Protein AF-A0AAD3QVC7-F1 (afdb_monomer)

Foldseek 3Di:
DDLQADWDWDADPPPRDIWIKGKAFDDPLVVQLLVLQQVLLVQPQAWHFPDWDFDADPNTTIIITITQDQAQAWPLVLLQPPPPDFDFLLNLLVLLLSLLSSLCSQVVQQKFQLQQARRQWTWNHNDPPTGTHGDGSSVMDGLDPPPPPDDDDDDDDDDDPVVDDLSLLRQLLSLLSSLQSSLCSQAQDGFQDDPPPDDDDPVSVVCLLVVDGDQDPDQNVPPDPLSVVLSVQSSDNPSVSHDGSVNVCPRCVNVVSVPHDRHGGCNNVNCNVCVVVVVSRRVVSSVVSVVSHDDCVVVVVVVVVVVVVVPPPDDDDDDDDDPDPPPPDPDDDDDDDDDPPLPADPQWDQDPSRNQEIGNDPSQDQEQAADAQSHAYYAHAQHAHAEYDPPRCQSNLNHQEDAYAHYAHEQVRYDQCNAQSNQNHAYDAHHHYAYQEQRHNHHLNYQAYADENYAHADYDLCSNPNNCNHAYDHHYQYAHADDALNQANVANHAEDAHDNYAYQDDYPHHHLNHAEDHHAQYAHAADDPCNCVSNVNHAYEAHHQYAYEPVRYDACSQQHLNYQEYHHDNYAYQDQGQHHLNHAEYHHAQYAHQADDLCSRFVDQDQVAAHNHQYAEHHNYNYDPVRDDPSSCRRHVNHPDYHD

Structure (mmCIF, N/CA/C/O backbone):
data_AF-A0AAD3QVC7-F1
#
_entry.id   AF-A0AAD3QVC7-F1
#
loop_
_atom_site.group_PDB
_atom_site.id
_atom_site.type_symbol
_atom_site.label_atom_id
_atom_site.label_alt_id
_atom_site.label_comp_id
_atom_site.label_asym_id
_atom_site.label_entity_id
_atom_site.label_seq_id
_atom_site.pdbx_PDB_ins_code
_atom_site.Cartn_x
_atom_site.Cartn_y
_atom_site.Cartn_z
_atom_site.occupancy
_atom_site.B_iso_or_equiv
_atom_site.auth_seq_id
_atom_site.auth_comp_id
_atom_site.auth_asym_id
_atom_site.auth_atom_id
_atom_site.pdbx_PDB_model_num
ATOM 1 N N . MET A 1 1 ? -12.330 -10.584 24.066 1.00 38.78 1 MET A N 1
ATOM 2 C CA . MET A 1 1 ? -12.667 -11.426 22.900 1.00 38.78 1 MET A CA 1
ATOM 3 C C . MET A 1 1 ? -12.621 -10.520 21.684 1.00 38.78 1 MET A C 1
ATOM 5 O O . MET A 1 1 ? -13.070 -9.388 21.812 1.00 38.78 1 MET A O 1
ATOM 9 N N . GLY A 1 2 ? -11.979 -10.945 20.593 1.00 30.69 2 GLY A N 1
ATOM 10 C CA . GLY A 1 2 ? -11.952 -10.181 19.340 1.00 30.69 2 GLY A CA 1
ATOM 11 C C . GLY A 1 2 ? -13.305 -10.212 18.619 1.00 30.69 2 GLY A C 1
ATOM 12 O O . GLY A 1 2 ? -14.207 -10.930 19.045 1.00 30.69 2 GLY A O 1
ATOM 13 N N . ILE A 1 3 ? -13.416 -9.443 17.534 1.00 42.50 3 ILE A N 1
ATOM 14 C CA . ILE A 1 3 ? -14.646 -9.244 16.741 1.00 42.50 3 ILE A CA 1
ATOM 15 C C . ILE A 1 3 ? -15.172 -10.563 16.147 1.00 42.50 3 ILE A C 1
ATOM 17 O O . ILE A 1 3 ? -16.378 -10.751 16.096 1.00 42.50 3 ILE A O 1
ATOM 21 N N . ASN A 1 4 ? -14.290 -11.510 15.808 1.00 54.09 4 ASN A N 1
ATOM 22 C CA . ASN A 1 4 ? -14.675 -12.780 15.173 1.00 54.09 4 ASN A CA 1
ATOM 23 C C . ASN A 1 4 ? -14.862 -13.936 16.176 1.00 54.09 4 ASN A C 1
ATOM 25 O O . ASN A 1 4 ? -14.975 -15.093 15.778 1.00 54.09 4 ASN A O 1
ATOM 29 N N . GLY A 1 5 ? -14.884 -13.656 17.485 1.00 62.31 5 GLY A N 1
ATOM 30 C CA . GLY A 1 5 ? -14.944 -14.700 18.510 1.00 62.31 5 GLY A CA 1
ATOM 31 C C . GLY A 1 5 ? -13.698 -15.597 18.535 1.00 62.31 5 GLY A C 1
ATOM 32 O O . GLY A 1 5 ? -12.830 -15.537 17.669 1.00 62.31 5 GLY A O 1
ATOM 33 N N . ARG A 1 6 ? -13.553 -16.417 19.579 1.00 77.31 6 ARG A N 1
ATOM 34 C CA . ARG A 1 6 ? -12.538 -17.486 19.597 1.00 77.31 6 ARG A CA 1
ATOM 35 C C . ARG A 1 6 ? -13.212 -18.771 19.131 1.00 77.31 6 ARG A C 1
ATOM 37 O O . ARG A 1 6 ? -14.290 -19.080 19.637 1.00 77.31 6 ARG A O 1
ATOM 44 N N . VAL A 1 7 ? -12.570 -19.500 18.221 1.00 87.19 7 VAL A N 1
ATOM 45 C CA . VAL A 1 7 ? -12.992 -20.851 17.835 1.00 87.19 7 VAL A CA 1
ATOM 46 C C . VAL A 1 7 ? -12.210 -21.867 18.666 1.00 87.19 7 VAL A C 1
ATOM 48 O O . VAL A 1 7 ? -10.992 -21.751 18.816 1.00 87.19 7 VAL A O 1
ATOM 51 N N . LEU A 1 8 ? -12.920 -22.814 19.268 1.00 91.38 8 LEU A N 1
ATOM 52 C CA . LEU A 1 8 ? -12.375 -23.879 20.105 1.00 91.38 8 LEU A CA 1
ATOM 53 C C . LEU A 1 8 ? -12.781 -25.235 19.533 1.00 91.38 8 LEU A C 1
ATOM 55 O O . LEU A 1 8 ? -13.900 -25.391 19.055 1.00 91.38 8 LEU A O 1
ATOM 59 N N . GLU A 1 9 ? -11.896 -26.220 19.627 1.00 94.31 9 GLU A N 1
ATOM 60 C CA . GLU A 1 9 ? -12.265 -27.615 19.395 1.00 94.31 9 GLU A CA 1
ATOM 61 C C . GLU A 1 9 ? -13.046 -28.140 20.606 1.00 94.31 9 GLU A C 1
ATOM 63 O O . GLU A 1 9 ? -12.647 -27.919 21.755 1.00 94.31 9 GLU A O 1
ATOM 68 N N . ILE A 1 10 ? -14.171 -28.811 20.353 1.00 95.69 10 ILE A N 1
ATOM 69 C CA . ILE A 1 10 ? -14.995 -29.448 21.381 1.00 95.69 10 ILE A CA 1
ATOM 70 C C . ILE A 1 10 ? -15.410 -30.855 20.946 1.00 95.69 10 ILE A C 1
ATOM 72 O O . ILE A 1 10 ? -15.433 -31.176 19.759 1.00 95.69 10 ILE A O 1
ATOM 76 N N . PHE A 1 11 ? -15.779 -31.680 21.923 1.00 96.00 11 PHE A N 1
ATOM 77 C CA . PHE A 1 11 ? -16.241 -33.047 21.702 1.00 96.00 11 PHE A CA 1
ATOM 78 C C . PHE A 1 11 ? -17.636 -33.219 22.291 1.00 96.00 11 PHE A C 1
ATOM 80 O O . PHE A 1 11 ? -17.881 -32.846 23.445 1.00 96.00 11 PHE A O 1
ATOM 87 N N . HIS A 1 12 ? -18.550 -33.790 21.512 1.00 94.69 12 HIS A N 1
ATOM 88 C CA . HIS A 1 12 ? -19.853 -34.189 22.020 1.00 94.69 12 HIS A CA 1
ATOM 89 C C . HIS A 1 12 ? -19.666 -35.319 23.039 1.00 94.69 12 HIS A C 1
ATOM 91 O O . HIS A 1 12 ? -19.007 -36.319 22.763 1.00 94.69 12 HIS A O 1
ATOM 97 N N . LYS A 1 13 ? -20.209 -35.148 24.250 1.00 92.44 13 LYS A N 1
ATOM 98 C CA . LYS A 1 13 ? -19.870 -36.008 25.398 1.00 92.44 13 LYS A CA 1
ATOM 99 C C . LYS A 1 13 ? -20.271 -37.470 25.211 1.00 92.44 13 LYS A C 1
ATOM 101 O O . LYS A 1 13 ? -19.582 -38.340 25.729 1.00 92.44 13 LYS A O 1
ATOM 106 N N . GLU A 1 14 ? -21.381 -37.725 24.521 1.00 93.81 14 GLU A N 1
ATOM 107 C CA . GLU A 1 14 ? -21.923 -39.079 24.361 1.00 93.81 14 GLU A CA 1
ATOM 108 C C . GLU A 1 14 ? -21.370 -39.784 23.120 1.00 93.81 14 GLU A C 1
ATOM 110 O O . GLU A 1 14 ? -20.959 -40.937 23.207 1.00 93.81 14 GLU A O 1
ATOM 115 N N . SER A 1 15 ? -21.329 -39.096 21.973 1.00 94.19 15 SER A N 1
ATOM 116 C CA . SER A 1 15 ? -20.856 -39.687 20.710 1.00 94.19 15 SER A CA 1
ATOM 117 C C . SER A 1 15 ? -19.336 -39.622 20.540 1.00 94.19 15 SER A C 1
ATOM 119 O O . SER A 1 15 ? -18.784 -40.357 19.728 1.00 94.19 15 SER A O 1
ATOM 121 N N . GLY A 1 16 ? -18.646 -38.746 21.279 1.00 93.25 16 GLY A N 1
ATOM 122 C CA . GLY A 1 16 ? -17.220 -38.465 21.088 1.00 93.25 16 GLY A CA 1
ATOM 123 C C . GLY A 1 16 ? -16.907 -37.708 19.793 1.00 93.25 16 GLY A C 1
ATOM 124 O O . GLY A 1 16 ? -15.738 -37.495 19.480 1.00 93.25 16 GLY A O 1
ATOM 125 N N . GLU A 1 17 ? -17.929 -37.301 19.037 1.00 93.88 17 GLU A N 1
ATOM 126 C CA . GLU A 1 17 ? -17.763 -36.582 17.777 1.00 93.88 17 GLU A CA 1
ATOM 127 C C . GLU A 1 17 ? -17.199 -35.183 17.991 1.00 93.88 17 GLU A C 1
ATOM 129 O O . GLU A 1 17 ? -17.467 -34.517 18.995 1.00 93.88 17 GLU A O 1
ATOM 134 N N . LYS A 1 18 ? -16.416 -34.741 17.011 1.00 95.38 18 LYS A N 1
ATOM 135 C CA . LYS A 1 18 ? -15.643 -33.510 17.071 1.00 95.38 18 LYS A CA 1
ATOM 136 C C . LYS A 1 18 ? -16.371 -32.363 16.381 1.00 95.38 18 LYS A C 1
ATOM 138 O O . LYS A 1 18 ? -16.820 -32.508 15.248 1.00 95.38 18 LYS A O 1
ATOM 143 N N . TYR A 1 19 ? -16.417 -31.210 17.041 1.00 96.06 19 TYR A N 1
ATOM 144 C CA . TYR A 1 19 ? -17.081 -30.003 16.550 1.00 96.06 19 TYR A CA 1
ATOM 145 C C . TYR A 1 19 ? -16.217 -28.758 16.781 1.00 96.06 19 TYR A C 1
ATOM 147 O O . TYR A 1 19 ? -15.287 -28.757 17.594 1.00 96.06 19 TYR A O 1
ATOM 155 N N . ALA A 1 20 ? -16.542 -27.677 16.075 1.00 95.62 20 ALA A N 1
ATOM 156 C CA . ALA A 1 20 ? -15.961 -26.358 16.286 1.00 95.62 20 ALA A CA 1
ATOM 157 C C . ALA A 1 20 ? -16.936 -25.470 17.072 1.00 95.62 20 ALA A C 1
ATOM 159 O O . ALA A 1 20 ? -18.101 -25.347 16.714 1.00 95.62 20 ALA A O 1
ATOM 160 N N . LEU A 1 21 ? -16.466 -24.822 18.135 1.00 95.25 21 LEU A N 1
ATOM 161 C CA . LEU A 1 21 ? -17.251 -23.901 18.953 1.00 95.25 21 LEU A CA 1
ATOM 162 C C . LEU A 1 21 ? -16.769 -22.466 18.752 1.00 95.25 21 LEU A C 1
ATOM 164 O O . LEU A 1 21 ? -15.682 -22.118 19.211 1.00 95.25 21 LEU A O 1
ATOM 168 N N . LYS A 1 22 ? -17.595 -21.612 18.141 1.00 93.06 22 LYS A N 1
ATOM 169 C CA . LYS A 1 22 ? -17.364 -20.163 18.061 1.00 93.06 22 LYS A CA 1
ATOM 170 C C . LYS A 1 22 ? -18.071 -19.463 19.217 1.00 93.06 22 LYS A C 1
ATOM 172 O O . LYS A 1 22 ? -19.278 -19.597 19.400 1.00 93.06 22 LYS A O 1
ATOM 177 N N . MET A 1 23 ? -17.311 -18.708 20.006 1.00 91.25 23 MET A N 1
ATOM 178 C CA . MET A 1 23 ? -17.845 -17.930 21.127 1.00 91.25 23 MET A CA 1
ATOM 179 C C . MET A 1 23 ? -18.005 -16.459 20.739 1.00 91.25 23 MET A C 1
ATOM 181 O O . MET A 1 23 ? -17.003 -15.773 20.522 1.00 91.25 23 MET A O 1
ATOM 185 N N . LEU A 1 24 ? -19.241 -15.964 20.718 1.00 89.88 24 LEU A N 1
ATOM 186 C CA . LEU A 1 24 ? -19.579 -14.566 20.444 1.00 89.88 24 LEU A CA 1
ATOM 187 C C . LEU A 1 24 ? -20.143 -13.907 21.705 1.00 89.88 24 LEU A C 1
ATOM 189 O O . LEU A 1 24 ? -20.881 -14.533 22.463 1.00 89.88 24 LEU A O 1
ATOM 193 N N . GLN A 1 25 ? -19.816 -12.639 21.954 1.00 90.94 25 GLN A N 1
ATOM 194 C CA . GLN A 1 25 ? -20.542 -11.871 22.968 1.00 90.94 25 GLN A CA 1
ATOM 195 C C . GLN A 1 25 ? -21.958 -11.610 22.447 1.00 90.94 25 GLN A C 1
ATOM 197 O O . GLN A 1 25 ? -22.114 -11.192 21.305 1.00 90.94 25 GLN A O 1
ATOM 202 N N . ASP A 1 26 ? -22.976 -11.861 23.269 1.00 90.62 26 ASP A N 1
ATOM 203 C CA . ASP A 1 26 ? -24.366 -11.678 22.853 1.00 90.62 26 ASP A CA 1
ATOM 204 C C . ASP A 1 26 ? -24.647 -10.194 22.565 1.00 90.62 26 ASP A C 1
ATOM 206 O O . ASP A 1 26 ? -24.558 -9.339 23.452 1.00 90.62 26 ASP A O 1
ATOM 210 N N . SER A 1 27 ? -24.943 -9.895 21.303 1.00 88.81 27 SER A N 1
ATOM 211 C CA . SER A 1 27 ? -25.290 -8.573 20.792 1.00 88.81 27 SER A CA 1
ATOM 212 C C . SER A 1 27 ? -26.224 -8.712 19.581 1.00 88.81 27 SER A C 1
ATOM 214 O O . SER A 1 27 ? -26.314 -9.796 18.994 1.00 88.81 27 SER A O 1
ATOM 216 N N . PRO A 1 28 ? -26.920 -7.642 19.156 1.00 85.62 28 PRO A N 1
ATOM 217 C CA . PRO A 1 28 ? -27.739 -7.669 17.941 1.00 85.62 28 PRO A CA 1
ATOM 218 C C . PRO A 1 28 ? -26.957 -8.069 16.682 1.00 85.62 28 PRO A C 1
ATOM 220 O O . PRO A 1 28 ? -27.509 -8.700 15.784 1.00 85.62 28 PRO A O 1
ATOM 223 N N . GLU A 1 29 ? -25.678 -7.706 16.605 1.00 82.44 29 GLU A N 1
ATOM 224 C CA . GLU A 1 29 ? -24.775 -8.072 15.513 1.00 82.44 29 GLU A CA 1
ATOM 225 C C . GLU A 1 29 ? -24.460 -9.567 15.551 1.00 82.44 29 GLU A C 1
ATOM 227 O O . GLU A 1 29 ? -24.640 -10.238 14.539 1.00 82.44 29 GLU A O 1
ATOM 232 N N . ALA A 1 30 ? -24.099 -10.103 16.722 1.00 86.19 30 ALA A N 1
ATOM 233 C CA . ALA A 1 30 ? -23.827 -11.528 16.895 1.00 86.19 30 ALA A CA 1
ATOM 234 C C . ALA A 1 30 ? -25.075 -12.388 16.635 1.00 86.19 30 ALA A C 1
ATOM 236 O O . ALA A 1 30 ? -25.000 -13.410 15.961 1.00 86.19 30 ALA A O 1
ATOM 237 N N . ARG A 1 31 ? -26.254 -11.958 17.105 1.00 90.94 31 ARG A N 1
ATOM 238 C CA . ARG A 1 31 ? -27.522 -12.652 16.817 1.00 90.94 31 ARG A CA 1
ATOM 239 C C . ARG A 1 31 ? -27.855 -12.639 15.330 1.00 90.94 31 ARG A C 1
ATOM 241 O O . ARG A 1 31 ? -28.336 -13.640 14.816 1.00 90.94 31 ARG A O 1
ATOM 248 N N . ARG A 1 32 ? -27.585 -11.530 14.633 1.00 88.62 32 ARG A N 1
ATOM 249 C CA . ARG A 1 32 ? -27.769 -11.434 13.178 1.00 88.62 32 ARG A CA 1
ATOM 250 C C . ARG A 1 32 ? -26.811 -12.355 12.430 1.00 88.62 32 ARG A C 1
ATOM 252 O O . ARG A 1 32 ? -27.250 -13.026 11.507 1.00 88.62 32 ARG A O 1
ATOM 259 N N . GLU A 1 33 ? -25.536 -12.377 12.808 1.00 89.81 33 GLU A N 1
ATOM 260 C CA . GLU A 1 33 ? -24.543 -13.294 12.241 1.00 89.81 33 GLU A CA 1
ATOM 261 C C . GLU A 1 33 ? -25.020 -14.747 12.361 1.00 89.81 33 GLU A C 1
ATOM 263 O O . GLU A 1 33 ? -25.095 -15.450 11.354 1.00 89.81 33 GLU A O 1
ATOM 268 N N . VAL A 1 34 ? -25.419 -15.161 13.568 1.00 93.06 34 VAL A N 1
ATOM 269 C CA . VAL A 1 34 ? -25.912 -16.518 13.838 1.00 93.06 34 VAL A CA 1
ATOM 270 C C . VAL A 1 34 ? -27.181 -16.827 13.048 1.00 93.06 34 VAL A C 1
ATOM 272 O O . VAL A 1 34 ? -27.268 -17.890 12.447 1.00 93.06 34 VAL A O 1
ATOM 275 N N . GLU A 1 35 ? -28.142 -15.906 12.997 1.00 93.25 35 GLU A N 1
ATOM 276 C CA . GLU A 1 35 ? -29.393 -16.080 12.248 1.00 93.25 35 GLU A CA 1
ATOM 277 C C . GLU A 1 35 ? -29.143 -16.249 10.742 1.00 93.25 35 GLU A C 1
ATOM 279 O O . GLU A 1 35 ? -29.683 -17.157 10.107 1.00 93.25 35 GLU A O 1
ATOM 284 N N . LEU A 1 36 ? -28.304 -15.390 10.155 1.00 91.94 36 LEU A N 1
ATOM 285 C CA . LEU A 1 36 ? -27.978 -15.469 8.732 1.00 91.94 36 LEU A CA 1
ATOM 286 C C . LEU A 1 36 ? -27.231 -16.764 8.411 1.00 91.94 36 LEU A C 1
ATOM 288 O O . LEU A 1 36 ? -27.562 -17.412 7.422 1.00 91.94 36 LEU A O 1
ATOM 292 N N . HIS A 1 37 ? -26.272 -17.157 9.253 1.00 94.50 37 HIS A N 1
ATOM 293 C CA . HIS A 1 37 ? -25.505 -18.394 9.098 1.00 94.50 37 HIS A CA 1
ATOM 294 C C . HIS A 1 37 ? -26.390 -19.642 9.277 1.00 94.50 37 HIS A C 1
ATOM 296 O O . HIS A 1 37 ? -26.310 -20.592 8.497 1.00 94.50 37 HIS A O 1
ATOM 302 N N . TRP A 1 38 ? -27.320 -19.618 10.232 1.00 93.94 38 TRP A N 1
ATOM 303 C CA . TRP A 1 38 ? -28.290 -20.694 10.442 1.00 93.94 38 TRP A CA 1
ATOM 304 C C . TRP A 1 38 ? -29.168 -20.904 9.205 1.00 93.94 38 TRP A C 1
ATOM 306 O O . TRP A 1 38 ? -29.285 -22.021 8.702 1.00 93.94 38 TRP A O 1
ATOM 316 N N . ARG A 1 39 ? -29.708 -19.816 8.636 1.00 93.25 39 ARG A N 1
ATOM 317 C CA . ARG A 1 39 ? -30.528 -19.858 7.410 1.00 93.25 39 ARG A CA 1
ATOM 318 C C . ARG A 1 39 ? -29.809 -20.490 6.222 1.00 93.25 39 ARG A C 1
ATOM 320 O O . ARG A 1 39 ? -30.475 -21.053 5.354 1.00 93.25 39 ARG A O 1
ATOM 327 N N . VAL A 1 40 ? -28.482 -20.380 6.165 1.00 94.38 40 VAL A N 1
ATOM 328 C CA . VAL A 1 40 ? -27.684 -20.877 5.036 1.00 94.38 40 VAL A CA 1
ATOM 329 C C . VAL A 1 40 ? -26.993 -22.210 5.278 1.00 94.38 40 VAL A C 1
ATOM 331 O O . VAL A 1 40 ? -26.442 -22.782 4.341 1.00 94.38 40 VAL A O 1
ATOM 334 N N . SER A 1 41 ? -27.077 -22.734 6.499 1.00 93.06 41 SER A N 1
ATOM 335 C CA . SER A 1 41 ? -26.522 -24.035 6.881 1.00 93.06 41 SER A CA 1
ATOM 336 C C . SER A 1 41 ? -26.998 -25.225 6.024 1.00 93.06 41 SER A C 1
ATOM 338 O O . SER A 1 41 ? -26.247 -26.191 5.925 1.00 93.06 41 SER A O 1
ATOM 340 N N . PRO A 1 42 ? -28.173 -25.200 5.349 1.00 93.25 42 PRO A N 1
ATOM 341 C CA . PRO A 1 42 ? -28.540 -26.258 4.402 1.00 93.25 42 PRO A CA 1
ATOM 342 C C . PRO A 1 42 ? -27.672 -26.339 3.134 1.00 93.25 42 PRO A C 1
ATOM 344 O O . PRO A 1 42 ? -27.752 -27.331 2.413 1.00 93.25 42 PRO A O 1
ATOM 347 N N . CYS A 1 43 ? -26.882 -25.309 2.811 1.00 94.00 43 CYS A N 1
ATOM 348 C CA . CYS A 1 43 ? -26.026 -25.315 1.627 1.00 94.00 43 CYS A CA 1
ATOM 349 C C . CYS A 1 43 ? -24.807 -26.237 1.835 1.00 94.00 43 CYS A C 1
ATOM 351 O O . CYS A 1 43 ? -24.044 -26.014 2.775 1.00 94.00 43 CYS A O 1
ATOM 353 N N . PRO A 1 44 ? -24.542 -27.214 0.942 1.00 94.88 44 PRO A N 1
ATOM 354 C CA . PRO A 1 44 ? -23.413 -28.140 1.092 1.00 94.88 44 PRO A CA 1
ATOM 355 C C . PRO A 1 44 ? -22.039 -27.461 1.147 1.00 94.88 44 PRO A C 1
ATOM 357 O O . PRO A 1 44 ? -21.127 -27.971 1.795 1.00 94.88 44 PRO A O 1
ATOM 360 N N . HIS A 1 45 ? -21.902 -26.309 0.488 1.00 96.88 45 HIS A N 1
ATOM 361 C CA . HIS A 1 45 ? -20.668 -25.527 0.398 1.00 96.88 45 HIS A CA 1
ATOM 362 C C . HIS A 1 45 ? -20.574 -24.413 1.452 1.00 96.88 45 HIS A C 1
ATOM 364 O O . HIS A 1 45 ? -19.754 -23.506 1.325 1.00 96.88 45 HIS A O 1
ATOM 370 N N . ILE A 1 46 ? -21.392 -24.464 2.506 1.00 96.56 46 ILE A N 1
ATOM 371 C CA . ILE A 1 46 ? -21.318 -23.568 3.665 1.00 96.56 46 ILE A CA 1
ATOM 372 C C . ILE A 1 46 ? -21.198 -24.426 4.925 1.00 96.56 46 ILE A C 1
ATOM 374 O O . ILE A 1 46 ? -21.844 -25.466 5.039 1.00 96.56 46 ILE A O 1
ATOM 378 N N . VAL A 1 47 ? -20.342 -24.021 5.866 1.00 95.94 47 VAL A N 1
ATOM 379 C CA . VAL A 1 47 ? -20.184 -24.742 7.139 1.00 95.94 47 VAL A CA 1
ATOM 380 C C . VAL A 1 47 ? -21.517 -24.704 7.896 1.00 95.94 47 VAL A C 1
ATOM 382 O O . VAL A 1 47 ? -21.994 -23.608 8.179 1.00 95.94 47 VAL A O 1
ATOM 385 N N . PRO A 1 48 ? -22.142 -25.841 8.237 1.00 96.31 48 PRO A N 1
ATOM 386 C CA . PRO A 1 48 ? -23.414 -25.842 8.941 1.00 96.31 48 PRO A CA 1
ATOM 387 C C . PRO A 1 48 ? -23.226 -25.508 10.425 1.00 96.31 48 PRO A C 1
ATOM 389 O O . PRO A 1 48 ? -22.283 -25.973 11.076 1.00 96.31 48 PRO A O 1
ATOM 392 N N . ILE A 1 49 ? -24.165 -24.735 10.973 1.00 95.75 49 ILE A N 1
ATOM 393 C CA . ILE A 1 49 ? -24.364 -24.649 12.420 1.00 95.75 49 ILE A CA 1
ATOM 394 C C . ILE A 1 49 ? -25.131 -25.897 12.862 1.00 95.75 49 ILE A C 1
ATOM 396 O O . ILE A 1 49 ? -26.175 -26.230 12.307 1.00 95.75 49 ILE A O 1
ATOM 400 N N . ILE A 1 50 ? -24.593 -26.575 13.870 1.00 95.69 50 ILE A N 1
ATOM 401 C CA . ILE A 1 50 ? -25.184 -27.759 14.493 1.00 95.69 50 ILE A CA 1
ATOM 402 C C . ILE A 1 50 ? -26.107 -27.341 15.635 1.00 95.69 50 ILE A C 1
ATOM 404 O O . ILE A 1 50 ? -27.225 -27.831 15.731 1.00 95.69 50 ILE A O 1
ATOM 408 N N . ASP A 1 51 ? -25.642 -26.417 16.478 1.00 95.62 51 ASP A N 1
ATOM 409 C CA . ASP A 1 51 ? -26.376 -25.959 17.656 1.00 95.62 51 ASP A CA 1
ATOM 410 C C . ASP A 1 51 ? -25.951 -24.549 18.077 1.00 95.62 51 ASP A C 1
ATOM 412 O O . ASP A 1 51 ? -24.838 -24.097 17.793 1.00 95.62 51 ASP A O 1
ATOM 416 N N . VAL A 1 52 ? -26.825 -23.862 18.814 1.00 95.81 52 VAL A N 1
ATOM 417 C CA . VAL A 1 52 ? -26.543 -22.544 19.397 1.00 95.81 52 VAL A CA 1
ATOM 418 C C . VAL A 1 52 ? -27.005 -22.517 20.848 1.00 95.81 52 VAL A C 1
ATOM 420 O O . VAL A 1 52 ? -28.181 -22.732 21.131 1.00 95.81 52 VAL A O 1
ATOM 423 N N . TYR A 1 53 ? -26.102 -22.175 21.768 1.00 94.69 53 TYR A N 1
ATOM 424 C CA . TYR A 1 53 ? -26.430 -22.007 23.186 1.00 94.69 53 TYR A CA 1
ATOM 425 C C . TYR A 1 53 ? -26.250 -20.557 23.645 1.00 94.69 53 TYR A C 1
ATOM 427 O O . TYR A 1 53 ? -25.292 -19.885 23.265 1.00 94.69 53 TYR A O 1
ATOM 435 N N . GLU A 1 54 ? -27.147 -20.079 24.509 1.00 95.31 54 GLU A N 1
ATOM 436 C CA . GLU A 1 54 ? -26.966 -18.830 25.256 1.00 95.31 54 GLU A CA 1
ATOM 437 C C . GLU A 1 54 ? -26.445 -19.162 26.660 1.00 95.31 54 GLU A C 1
ATOM 439 O O . GLU A 1 54 ? -27.134 -19.796 27.460 1.00 95.31 54 GLU A O 1
ATOM 444 N N . ASN A 1 55 ? -25.230 -18.714 26.982 1.00 93.38 55 ASN A N 1
ATOM 445 C CA . ASN A 1 55 ? -24.587 -18.993 28.265 1.00 93.38 55 ASN A CA 1
ATOM 446 C C . ASN A 1 55 ? -23.930 -17.747 28.862 1.00 93.38 55 ASN A C 1
ATOM 448 O O . ASN A 1 55 ? -23.655 -16.758 28.184 1.00 93.38 55 ASN A O 1
ATOM 452 N N . LEU A 1 56 ? -23.625 -17.826 30.158 1.00 92.69 56 LEU A N 1
ATOM 453 C CA . LEU A 1 56 ? -22.765 -16.863 30.836 1.00 92.69 56 LEU A CA 1
ATOM 454 C C . LEU A 1 56 ? -21.322 -17.373 30.839 1.00 92.69 56 LEU A C 1
ATOM 456 O O . LEU A 1 56 ? -21.033 -18.425 31.406 1.00 92.69 56 LEU A O 1
ATOM 460 N N . TYR A 1 57 ? -20.407 -16.601 30.259 1.00 85.25 57 TYR A N 1
ATOM 461 C CA . TYR A 1 57 ? -18.971 -16.856 30.308 1.00 85.25 57 TYR A CA 1
ATOM 462 C C . TYR A 1 57 ? -18.261 -15.662 30.947 1.00 85.25 57 TYR A C 1
ATOM 464 O O . TYR A 1 57 ? -18.373 -14.533 30.472 1.00 85.25 57 TYR A O 1
ATOM 472 N N . GLN A 1 58 ? -17.555 -15.897 32.059 1.00 88.31 58 GLN A N 1
ATOM 473 C CA . GLN A 1 58 ? -16.888 -14.845 32.847 1.00 88.31 58 GLN A CA 1
ATOM 474 C C . GLN A 1 58 ? -17.818 -13.658 33.187 1.00 88.31 58 GLN A C 1
ATOM 476 O O . GLN A 1 58 ? -17.424 -12.497 33.118 1.00 88.31 58 GLN A O 1
ATOM 481 N N . GLY A 1 59 ? -19.081 -13.954 33.517 1.00 87.31 59 GLY A N 1
ATOM 482 C CA . GLY A 1 59 ? -20.088 -12.947 33.871 1.00 87.31 59 GLY A CA 1
ATOM 483 C C . GLY A 1 59 ? -20.691 -12.176 32.691 1.00 87.31 59 GLY A C 1
ATOM 484 O O . GLY A 1 59 ? -21.492 -11.274 32.917 1.00 87.31 59 GLY A O 1
ATOM 485 N N . LYS A 1 60 ? -20.353 -12.518 31.441 1.00 89.44 60 LYS A N 1
ATOM 486 C CA . LYS A 1 60 ? -20.929 -11.912 30.232 1.00 89.44 60 LYS A CA 1
ATOM 487 C C . LYS A 1 60 ? -21.829 -12.902 29.502 1.00 89.44 60 LYS A C 1
ATOM 489 O O . LYS A 1 60 ? -21.507 -14.086 29.440 1.00 89.44 60 LYS A O 1
ATOM 494 N N . LYS A 1 61 ? -22.934 -12.413 28.934 1.00 92.94 61 LYS A N 1
ATOM 495 C CA . LYS A 1 61 ? -23.779 -13.202 28.030 1.00 92.94 61 LYS A CA 1
ATOM 496 C C . LYS A 1 61 ? -23.039 -13.473 26.724 1.00 92.94 61 LYS A C 1
ATOM 498 O O . LYS A 1 61 ? -22.501 -12.548 26.109 1.00 92.94 61 LYS A O 1
ATOM 503 N N . CYS A 1 62 ? -23.031 -14.730 26.311 1.00 92.62 62 CYS A N 1
ATOM 504 C CA . CYS A 1 62 ? -22.369 -15.201 25.109 1.00 92.62 62 CYS A CA 1
ATOM 505 C C . CYS A 1 62 ? -23.281 -16.146 24.330 1.00 92.62 62 CYS A C 1
ATOM 507 O O . CYS A 1 62 ? -24.001 -16.951 24.923 1.00 92.62 62 CYS A O 1
ATOM 509 N N . LEU A 1 63 ? -23.182 -16.071 23.005 1.00 93.38 63 LEU A N 1
ATOM 510 C CA . LEU A 1 63 ? -23.689 -17.082 22.090 1.00 93.38 63 LEU A CA 1
ATOM 511 C C . LEU A 1 63 ? -22.561 -18.075 21.804 1.00 93.38 63 LEU A C 1
ATOM 513 O O . LEU A 1 63 ? -21.449 -17.691 21.433 1.00 93.38 63 LEU A O 1
ATOM 517 N N . LEU A 1 64 ? -22.846 -19.350 22.026 1.00 94.69 64 LEU A N 1
ATOM 518 C CA . LEU A 1 64 ? -21.963 -20.482 21.797 1.00 94.69 64 LEU A CA 1
ATOM 519 C C . LEU A 1 64 ? -22.462 -21.208 20.551 1.00 94.69 64 LEU A C 1
ATOM 521 O O . LEU A 1 64 ? -23.455 -21.927 20.615 1.00 94.69 64 LEU A O 1
ATOM 525 N N . VAL A 1 65 ? -21.802 -20.978 19.422 1.00 95.12 65 VAL A N 1
ATOM 526 C CA . VAL A 1 65 ? -22.210 -21.505 18.116 1.00 95.12 65 VAL A CA 1
ATOM 527 C C . VAL A 1 65 ? -21.394 -22.757 17.825 1.00 95.12 65 VAL A C 1
ATOM 529 O O . VAL A 1 65 ? -20.183 -22.675 17.611 1.00 95.12 65 VAL A O 1
ATOM 532 N N . VAL A 1 66 ? -22.046 -23.914 17.862 1.00 96.06 66 VAL A N 1
ATOM 533 C CA . VAL A 1 66 ? -21.456 -25.215 17.540 1.00 96.06 66 VAL A CA 1
ATOM 534 C C . VAL A 1 66 ? -21.604 -25.456 16.044 1.00 96.06 66 VAL A C 1
ATOM 536 O O . VAL A 1 66 ? -22.701 -25.369 15.504 1.00 96.06 66 VAL A O 1
ATOM 539 N N . MET A 1 67 ? -20.501 -25.756 15.372 1.00 96.00 67 MET A N 1
ATOM 540 C CA . MET A 1 67 ? -20.405 -25.920 13.923 1.00 96.00 67 MET A CA 1
ATOM 541 C C . MET A 1 67 ? -19.676 -27.221 13.584 1.00 96.00 67 MET A C 1
ATOM 543 O O . MET A 1 67 ? -18.932 -27.764 14.409 1.00 96.00 67 MET A O 1
ATOM 547 N N . GLU A 1 68 ? -19.855 -27.697 12.353 1.00 95.06 68 GLU A N 1
ATOM 548 C CA . GLU A 1 68 ? -19.034 -28.780 11.799 1.00 95.06 68 GLU A CA 1
ATOM 549 C C . GLU A 1 68 ? -17.538 -28.438 11.898 1.00 95.06 68 GLU A C 1
ATOM 551 O O . GLU A 1 68 ? -17.122 -27.293 11.693 1.00 95.06 68 GLU A O 1
ATOM 556 N N . CYS A 1 69 ? -16.719 -29.432 12.245 1.00 94.19 69 CYS A N 1
ATOM 557 C CA . CYS A 1 69 ? -15.276 -29.252 12.328 1.00 94.19 69 CYS A CA 1
ATOM 558 C C . CYS A 1 69 ? -14.629 -29.361 10.939 1.00 94.19 69 CYS A C 1
ATOM 560 O O . CYS A 1 69 ? -14.861 -30.328 10.218 1.00 94.19 69 CYS A O 1
ATOM 562 N N . MET A 1 70 ? -13.797 -28.381 10.580 1.00 94.69 70 MET A N 1
ATOM 563 C CA . MET A 1 70 ? -13.150 -28.284 9.267 1.00 94.69 70 MET A CA 1
ATOM 564 C C . MET A 1 70 ? -11.662 -28.643 9.375 1.00 94.69 70 MET A C 1
ATOM 566 O O . MET A 1 70 ? -10.805 -27.772 9.516 1.00 94.69 70 MET A O 1
ATOM 570 N N . ASP A 1 71 ? -11.352 -29.940 9.333 1.00 91.44 71 ASP A N 1
ATOM 571 C CA . ASP A 1 71 ? -10.006 -30.471 9.614 1.00 91.44 71 ASP A CA 1
ATOM 572 C C . ASP A 1 71 ? -9.054 -30.472 8.411 1.00 91.44 71 ASP A C 1
ATOM 574 O O . ASP A 1 71 ? -7.868 -30.801 8.537 1.00 91.44 71 ASP A O 1
ATOM 578 N N . GLY A 1 72 ? -9.567 -30.139 7.227 1.00 89.25 72 GLY A N 1
ATOM 579 C CA . GLY A 1 72 ? -8.795 -30.108 5.988 1.00 89.25 72 GLY A CA 1
ATOM 580 C C . GLY A 1 72 ? -7.902 -28.881 5.833 1.00 89.25 72 GLY A C 1
ATOM 581 O O . GLY A 1 72 ? -7.004 -28.898 4.995 1.00 89.25 72 GLY A O 1
ATOM 582 N N . GLY A 1 73 ? -8.102 -27.852 6.659 1.00 91.00 73 GLY A N 1
ATOM 583 C CA . GLY A 1 73 ? -7.367 -26.592 6.577 1.00 91.00 73 GLY A CA 1
ATOM 584 C C . GLY A 1 73 ? -7.850 -25.678 5.448 1.00 91.00 73 GLY A C 1
ATOM 585 O O . GLY A 1 73 ? -8.879 -25.925 4.814 1.00 91.00 73 GLY A O 1
ATOM 586 N N . GLU A 1 74 ? -7.112 -24.589 5.234 1.00 91.62 74 GLU A N 1
ATOM 587 C CA . GLU A 1 74 ? -7.414 -23.568 4.226 1.00 91.62 74 GLU A CA 1
ATOM 588 C C . GLU A 1 74 ? -7.197 -24.082 2.795 1.00 91.62 74 GLU A C 1
ATOM 590 O O . GLU A 1 74 ? -6.293 -24.881 2.530 1.00 91.62 74 GLU A O 1
ATOM 595 N N . LEU A 1 75 ? -7.981 -23.552 1.849 1.00 90.75 75 LEU A N 1
ATOM 596 C CA . LEU A 1 75 ? -7.924 -23.892 0.424 1.00 90.75 75 LEU A CA 1
ATOM 597 C C . LEU A 1 75 ? -6.496 -23.907 -0.144 1.00 90.75 75 LEU A C 1
ATOM 599 O O . LEU A 1 75 ? -6.093 -24.873 -0.791 1.00 90.75 75 LEU A O 1
ATOM 603 N N . PHE A 1 76 ? -5.731 -22.840 0.089 1.00 86.25 76 PHE A N 1
ATOM 604 C CA . PHE A 1 76 ? -4.399 -22.688 -0.501 1.00 86.25 76 PHE A CA 1
ATOM 605 C C . PHE A 1 76 ? -3.335 -23.530 0.204 1.00 86.25 76 PHE A C 1
ATOM 607 O O . PHE A 1 76 ? -2.448 -24.049 -0.472 1.00 86.25 76 PHE A O 1
ATOM 614 N N . SER A 1 77 ? -3.463 -23.768 1.514 1.00 85.62 77 SER A N 1
ATOM 615 C CA . SER A 1 77 ? -2.620 -24.743 2.221 1.00 85.62 77 SER A CA 1
ATOM 616 C C . SER A 1 77 ? -2.807 -26.143 1.634 1.00 85.62 77 SER A C 1
ATOM 618 O O . SER A 1 77 ? -1.836 -26.837 1.351 1.00 85.62 77 SER A O 1
ATOM 620 N N . HIS A 1 78 ? -4.050 -26.520 1.323 1.00 85.50 78 HIS A N 1
ATOM 621 C CA . HIS A 1 78 ? -4.345 -27.800 0.684 1.00 85.50 78 HIS A CA 1
ATOM 622 C C . HIS A 1 78 ? -3.814 -27.911 -0.762 1.00 85.50 78 HIS A C 1
ATOM 624 O O . HIS A 1 78 ? -3.642 -29.020 -1.258 1.00 85.50 78 HIS A O 1
ATOM 630 N N . ILE A 1 79 ? -3.552 -26.799 -1.462 1.00 86.44 79 ILE A N 1
ATOM 631 C CA . ILE A 1 79 ? -2.884 -26.791 -2.783 1.00 86.44 79 ILE A CA 1
ATOM 632 C C . ILE A 1 79 ? -1.356 -26.874 -2.628 1.00 86.44 79 ILE A C 1
ATOM 634 O O . ILE A 1 79 ? -0.682 -27.514 -3.441 1.00 86.44 79 ILE A O 1
ATOM 638 N N . GLN A 1 80 ? -0.811 -26.258 -1.579 1.00 81.62 80 GLN A N 1
ATOM 639 C CA . GLN A 1 80 ? 0.615 -26.284 -1.252 1.00 81.62 80 GLN A CA 1
ATOM 640 C C . GLN A 1 80 ? 1.078 -27.682 -0.799 1.00 81.62 80 GLN A C 1
ATOM 642 O O . GLN A 1 80 ? 2.144 -28.141 -1.202 1.00 81.62 80 GLN A O 1
ATOM 647 N N . ASP A 1 81 ? 0.247 -28.399 -0.039 1.00 80.12 81 ASP A N 1
ATOM 6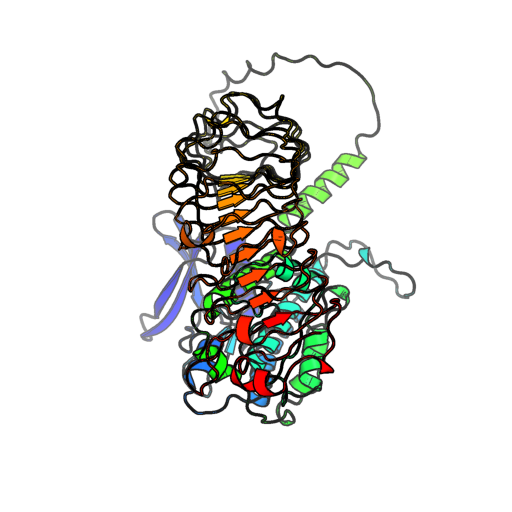48 C CA . ASP A 1 81 ? 0.590 -29.694 0.568 1.00 80.12 81 ASP A CA 1
ATOM 649 C C . ASP A 1 81 ? 0.503 -30.898 -0.401 1.00 80.12 81 ASP A C 1
ATOM 651 O O . ASP A 1 81 ? 0.712 -32.047 -0.002 1.00 80.12 81 ASP A O 1
ATOM 655 N N . ARG A 1 82 ? 0.219 -30.674 -1.693 1.00 72.75 82 ARG A N 1
ATOM 656 C CA . ARG A 1 82 ? -0.016 -31.743 -2.694 1.00 72.75 82 ARG A CA 1
ATOM 657 C C . ARG A 1 82 ? 1.247 -32.467 -3.185 1.00 72.75 82 ARG A C 1
ATOM 659 O O . ARG A 1 82 ? 1.152 -33.431 -3.955 1.00 72.75 82 ARG A O 1
ATOM 666 N N . GLY A 1 83 ? 2.431 -32.047 -2.737 1.00 67.19 83 GLY A N 1
ATOM 667 C CA . GLY A 1 83 ? 3.710 -32.635 -3.142 1.00 67.19 83 GLY A CA 1
ATOM 668 C C . GLY A 1 83 ? 3.988 -32.441 -4.639 1.00 67.19 83 GLY A C 1
ATOM 669 O O . GLY A 1 83 ? 3.872 -31.336 -5.151 1.00 67.19 83 GLY A O 1
ATOM 670 N N . ASN A 1 84 ? 4.352 -33.514 -5.353 1.00 60.62 84 ASN A N 1
ATOM 671 C CA . ASN A 1 84 ? 4.740 -33.455 -6.775 1.00 60.62 84 ASN A CA 1
ATOM 672 C C . ASN A 1 84 ? 3.564 -33.564 -7.770 1.00 60.62 84 ASN A C 1
ATOM 674 O O . ASN A 1 84 ? 3.800 -33.627 -8.977 1.00 60.62 84 ASN A O 1
ATOM 678 N N . HIS A 1 85 ? 2.314 -33.644 -7.304 1.00 75.69 85 HIS A N 1
ATOM 679 C CA . HIS A 1 85 ? 1.159 -33.705 -8.204 1.00 75.69 85 HIS A CA 1
ATOM 680 C C . HIS A 1 85 ? 0.829 -32.303 -8.720 1.00 75.69 85 HIS A C 1
ATOM 682 O O . HIS A 1 85 ? 0.607 -31.385 -7.932 1.00 75.69 85 HIS A O 1
ATOM 688 N N . ALA A 1 86 ? 0.798 -32.140 -10.043 1.00 81.12 86 ALA A N 1
ATOM 689 C CA . ALA A 1 86 ? 0.476 -30.861 -10.661 1.00 81.12 86 ALA A CA 1
ATOM 690 C C . ALA A 1 86 ? -0.979 -30.468 -10.366 1.00 81.12 86 ALA A C 1
ATOM 692 O O . ALA A 1 86 ? -1.887 -31.272 -10.560 1.00 81.12 86 ALA A O 1
ATOM 693 N N . PHE A 1 87 ? -1.182 -29.227 -9.922 1.00 91.62 87 PHE A N 1
ATOM 694 C CA . PHE A 1 87 ? -2.504 -28.616 -9.820 1.00 91.62 87 PHE A CA 1
ATOM 695 C C . PHE A 1 87 ? -2.929 -28.128 -11.205 1.00 91.62 87 PHE A C 1
ATOM 697 O O . PHE A 1 87 ? -2.146 -27.449 -11.860 1.00 91.62 87 PHE A O 1
ATOM 704 N N . THR A 1 88 ? -4.119 -28.484 -11.673 1.00 94.25 88 THR A N 1
ATOM 705 C CA . THR A 1 88 ? -4.549 -28.253 -13.062 1.00 94.25 88 THR A CA 1
ATOM 706 C C . THR A 1 88 ? -5.651 -27.204 -13.188 1.00 94.25 88 THR A C 1
ATOM 708 O O . THR A 1 88 ? -6.393 -26.938 -12.243 1.00 94.25 88 THR A O 1
ATOM 711 N N . GLU A 1 89 ? -5.804 -26.631 -14.386 1.00 95.12 89 GLU A N 1
ATOM 712 C CA . GLU A 1 89 ? -6.869 -25.662 -14.684 1.00 95.12 89 GLU A CA 1
ATOM 713 C C . GLU A 1 89 ? -8.275 -26.239 -14.442 1.00 95.12 89 GLU A C 1
ATOM 715 O O . GLU A 1 89 ? -9.141 -25.557 -13.891 1.00 95.12 89 GLU A O 1
ATOM 720 N N . ARG A 1 90 ? -8.488 -27.523 -14.753 1.00 94.88 90 ARG A N 1
ATOM 721 C CA . ARG A 1 90 ? -9.733 -28.237 -14.437 1.00 94.88 90 ARG A CA 1
ATOM 722 C C . ARG A 1 90 ? -10.039 -28.268 -12.940 1.00 94.88 90 ARG A C 1
ATOM 724 O O . ARG A 1 90 ? -11.160 -27.976 -12.544 1.00 94.88 90 ARG A O 1
ATOM 731 N N . GLU A 1 91 ? -9.048 -28.569 -12.106 1.00 93.19 91 GLU A N 1
ATOM 732 C CA . GLU A 1 91 ? -9.240 -28.568 -10.651 1.00 93.19 91 GLU A CA 1
ATOM 733 C C . GLU A 1 91 ? -9.528 -27.160 -10.119 1.00 93.19 91 GLU A C 1
ATOM 735 O O . GLU A 1 91 ? -10.353 -26.996 -9.218 1.00 93.19 91 GLU A O 1
ATOM 740 N N . ALA A 1 92 ? -8.891 -26.131 -10.692 1.00 95.12 92 ALA A N 1
ATOM 741 C CA . ALA A 1 92 ? -9.216 -24.744 -10.381 1.00 95.12 92 ALA A CA 1
ATOM 742 C C . ALA A 1 92 ? -10.677 -24.419 -10.739 1.00 95.12 92 ALA A C 1
ATOM 744 O O . ALA A 1 92 ? -11.361 -23.776 -9.943 1.00 95.12 92 ALA A O 1
ATOM 745 N N . SER A 1 93 ? -11.179 -24.900 -11.881 1.00 96.62 93 SER A N 1
ATOM 746 C CA . SER A 1 93 ? -12.590 -24.760 -12.267 1.00 96.62 93 SER A CA 1
ATOM 747 C C . SER A 1 93 ? -13.540 -25.444 -11.278 1.00 96.62 93 SER A C 1
ATOM 749 O O . SER A 1 93 ? -14.491 -24.810 -10.820 1.00 96.62 93 SER A O 1
ATOM 751 N N . ASP A 1 94 ? -13.253 -26.678 -10.853 1.00 94.38 94 ASP A N 1
ATOM 752 C CA . ASP A 1 94 ? -14.092 -27.409 -9.890 1.00 94.38 94 ASP A CA 1
ATOM 753 C C . ASP A 1 94 ? -14.142 -26.719 -8.507 1.00 94.38 94 ASP A C 1
ATOM 755 O O . ASP A 1 94 ? -15.205 -26.614 -7.879 1.00 94.38 94 ASP A O 1
ATOM 759 N N . ILE A 1 95 ? -13.011 -26.169 -8.048 1.00 95.25 95 ILE A N 1
ATOM 760 C CA . ILE A 1 95 ? -12.941 -25.339 -6.833 1.00 95.25 95 ILE A CA 1
ATOM 761 C C . ILE A 1 95 ? -13.796 -24.079 -7.001 1.00 95.25 95 ILE A C 1
ATOM 763 O O . ILE A 1 95 ? -14.623 -23.761 -6.143 1.00 95.25 95 ILE A O 1
ATOM 767 N N . MET A 1 96 ? -13.625 -23.368 -8.115 1.00 96.69 96 MET A N 1
ATOM 768 C CA . MET A 1 96 ? -14.351 -22.132 -8.404 1.00 96.69 96 MET A CA 1
ATOM 769 C C . MET A 1 96 ? -15.858 -22.357 -8.539 1.00 96.69 96 MET A C 1
ATOM 771 O O . MET A 1 96 ? -16.642 -21.512 -8.104 1.00 96.69 96 MET A O 1
ATOM 775 N N . LYS A 1 97 ? -16.270 -23.509 -9.071 1.00 96.00 97 LYS A N 1
ATOM 776 C CA . LYS A 1 97 ? -17.664 -23.946 -9.109 1.00 96.00 97 LYS A CA 1
ATOM 777 C C . LYS A 1 97 ? -18.224 -24.146 -7.702 1.00 96.00 97 LYS A C 1
ATOM 779 O O . LYS A 1 97 ? -19.261 -23.571 -7.395 1.00 96.00 97 LYS A O 1
ATOM 784 N N . SER A 1 98 ? -17.503 -24.854 -6.831 1.00 95.06 98 SER A N 1
ATOM 785 C CA . SER A 1 98 ? -17.911 -25.082 -5.433 1.00 95.06 98 SER A CA 1
ATOM 786 C C . SER A 1 98 ? -18.110 -23.765 -4.665 1.00 95.06 98 SER A C 1
ATOM 788 O O . SER A 1 98 ? -19.123 -23.566 -3.993 1.00 95.06 98 SER A O 1
ATOM 790 N N . VAL A 1 99 ? -17.174 -22.814 -4.807 1.00 96.75 99 VAL A N 1
ATOM 791 C CA . VAL A 1 99 ? -17.306 -21.469 -4.211 1.00 96.75 99 VAL A CA 1
ATOM 792 C C . VAL A 1 99 ? -18.472 -20.702 -4.846 1.00 96.75 99 VAL A C 1
ATOM 794 O O . VAL A 1 99 ? -19.250 -20.055 -4.144 1.00 96.75 99 VAL A O 1
ATOM 797 N N . GLY A 1 100 ? -18.629 -20.795 -6.167 1.00 96.69 100 GLY A N 1
ATOM 798 C CA . GLY A 1 100 ? -19.729 -20.175 -6.899 1.00 96.69 100 GLY A CA 1
ATOM 799 C C . GLY A 1 100 ? -21.105 -20.682 -6.465 1.00 96.69 100 GLY A C 1
ATOM 800 O O . GLY A 1 100 ? -22.028 -19.884 -6.343 1.00 96.69 100 GLY A O 1
ATOM 801 N N . GLU A 1 101 ? -21.252 -21.975 -6.181 1.00 96.44 101 GLU A N 1
ATOM 802 C CA . GLU A 1 101 ? -22.503 -22.575 -5.704 1.00 96.44 101 GLU A CA 1
ATOM 803 C C . GLU A 1 101 ? -22.889 -22.056 -4.311 1.00 96.44 101 GLU A C 1
ATOM 805 O O . GLU A 1 101 ? -24.059 -21.734 -4.081 1.00 96.44 101 GLU A O 1
ATOM 810 N N . ALA A 1 102 ? -21.912 -21.866 -3.413 1.00 96.81 102 ALA A N 1
ATOM 811 C CA . ALA A 1 102 ? -22.144 -21.209 -2.125 1.00 96.81 102 ALA A CA 1
ATOM 812 C C . ALA A 1 102 ? -22.660 -19.772 -2.313 1.00 96.81 102 ALA A C 1
ATOM 814 O O . ALA A 1 102 ? -23.683 -19.394 -1.739 1.00 96.81 102 ALA A O 1
ATOM 815 N N . ILE A 1 103 ? -21.996 -18.973 -3.158 1.00 96.12 103 ILE A N 1
ATOM 816 C CA . ILE A 1 103 ? -22.391 -17.579 -3.426 1.00 96.12 103 ILE A CA 1
ATOM 817 C C . ILE A 1 103 ? -23.757 -17.519 -4.116 1.00 96.12 103 ILE A C 1
ATOM 819 O O . ILE A 1 103 ? -24.580 -16.670 -3.774 1.00 96.12 103 ILE A O 1
ATOM 823 N N . LEU A 1 104 ? -24.026 -18.426 -5.059 1.00 95.75 104 LEU A N 1
ATOM 824 C CA . LEU A 1 104 ? -25.304 -18.512 -5.762 1.00 95.75 104 LEU A CA 1
ATOM 825 C C . LEU A 1 104 ? -26.434 -18.745 -4.765 1.00 95.75 104 LEU A C 1
ATOM 827 O O . LEU A 1 104 ? -27.446 -18.044 -4.812 1.00 95.75 104 LEU A O 1
ATOM 831 N N . PHE A 1 105 ? -26.242 -19.687 -3.840 1.00 95.88 105 PHE A N 1
ATOM 832 C CA . PHE A 1 105 ? -27.208 -19.966 -2.791 1.00 95.88 105 PHE A CA 1
ATOM 833 C C . PHE A 1 105 ? -27.444 -18.732 -1.908 1.00 95.88 105 PHE A C 1
ATOM 835 O O . PHE A 1 105 ? -28.594 -18.316 -1.753 1.00 95.88 105 PHE A O 1
ATOM 842 N N . LEU A 1 106 ? -26.380 -18.080 -1.421 1.00 93.94 106 LEU A N 1
ATOM 843 C CA . LEU A 1 106 ? -26.483 -16.844 -0.634 1.00 93.94 106 LEU A CA 1
ATOM 844 C C . LEU A 1 106 ? -27.275 -15.761 -1.373 1.00 93.94 106 LEU A C 1
ATOM 846 O O . LEU A 1 106 ? -28.259 -15.232 -0.851 1.00 93.94 106 LEU A O 1
ATOM 850 N N . HIS A 1 107 ? -26.892 -15.462 -2.614 1.00 91.44 107 HIS A N 1
ATOM 851 C CA . HIS A 1 107 ? -27.514 -14.401 -3.404 1.00 91.44 107 HIS A CA 1
ATOM 852 C C . HIS A 1 107 ? -28.970 -14.726 -3.750 1.00 91.44 107 HIS A C 1
ATOM 854 O O . HIS A 1 107 ? -29.785 -13.802 -3.798 1.00 91.44 107 HIS A O 1
ATOM 860 N N . SER A 1 108 ? -29.315 -16.009 -3.931 1.00 91.19 108 SER A N 1
ATOM 861 C CA . SER A 1 108 ? -30.686 -16.463 -4.219 1.00 91.19 108 SER A CA 1
ATOM 862 C C . SER A 1 108 ? -31.665 -16.193 -3.076 1.00 91.19 108 SER A C 1
ATOM 864 O O . SER A 1 108 ? -32.837 -15.914 -3.323 1.00 91.19 108 SER A O 1
ATOM 866 N N . ILE A 1 109 ? -31.175 -16.195 -1.832 1.00 90.25 109 ILE A N 1
ATOM 867 C CA . ILE A 1 109 ? -31.965 -15.865 -0.641 1.00 90.25 109 ILE A CA 1
ATOM 868 C C . ILE A 1 109 ? -31.685 -14.452 -0.124 1.00 90.25 109 ILE A C 1
ATOM 870 O O . ILE A 1 109 ? -31.993 -14.135 1.025 1.00 90.25 109 ILE A O 1
ATOM 874 N N . ASN A 1 110 ? -31.132 -13.595 -0.987 1.00 87.88 110 ASN A N 1
ATOM 875 C CA . ASN A 1 110 ? -30.817 -12.202 -0.697 1.00 87.88 110 ASN A CA 1
ATOM 876 C C . ASN A 1 110 ? -29.839 -12.023 0.468 1.00 87.88 110 ASN A C 1
ATOM 878 O O . ASN A 1 110 ? -30.014 -11.127 1.282 1.00 87.88 110 ASN A O 1
ATOM 882 N N . ILE A 1 111 ? -28.788 -12.831 0.546 1.00 89.31 111 ILE A N 1
ATOM 883 C CA . ILE A 1 111 ? -27.679 -12.630 1.481 1.00 89.31 111 ILE A CA 1
ATOM 884 C C . ILE A 1 111 ? -26.408 -12.348 0.678 1.00 89.31 111 ILE A C 1
ATOM 886 O O . ILE A 1 111 ? -26.133 -13.025 -0.307 1.00 89.31 111 ILE A O 1
ATOM 890 N N . ALA A 1 112 ? -25.636 -11.343 1.088 1.00 88.19 112 ALA A N 1
ATOM 891 C CA . ALA A 1 112 ? -24.262 -11.135 0.627 1.00 88.19 112 ALA A CA 1
ATOM 892 C C . ALA A 1 112 ? -23.294 -11.487 1.758 1.00 88.19 112 ALA A C 1
ATOM 894 O O . ALA A 1 112 ? -23.544 -11.119 2.912 1.00 88.19 112 ALA A O 1
ATOM 895 N N . HIS A 1 113 ? -22.191 -12.165 1.435 1.00 89.81 113 HIS A N 1
ATOM 896 C CA . HIS A 1 113 ? -21.198 -12.578 2.431 1.00 89.81 113 HIS A CA 1
ATOM 897 C C . HIS A 1 113 ? -20.290 -11.409 2.839 1.00 89.81 113 HIS A C 1
ATOM 899 O O . HIS A 1 113 ? -20.107 -11.130 4.021 1.00 89.81 113 HIS A O 1
ATOM 905 N N . ARG A 1 114 ? -19.771 -10.674 1.846 1.00 84.81 114 ARG A N 1
ATOM 906 C CA . ARG A 1 114 ? -18.955 -9.448 1.955 1.00 84.81 114 ARG A CA 1
ATOM 907 C C . ARG A 1 114 ? -17.571 -9.602 2.594 1.00 84.81 114 ARG A C 1
ATOM 909 O O . ARG A 1 114 ? -16.867 -8.603 2.735 1.00 84.81 114 ARG A O 1
ATOM 916 N N . ASP A 1 115 ? -17.177 -10.820 2.955 1.00 85.56 115 ASP A N 1
ATOM 917 C CA . ASP A 1 115 ? -15.827 -11.156 3.437 1.00 85.56 115 ASP A CA 1
ATOM 918 C C . ASP A 1 115 ? -15.322 -12.487 2.848 1.00 85.56 115 ASP A C 1
ATOM 920 O O . ASP A 1 115 ? -14.817 -13.354 3.553 1.00 85.56 115 ASP A O 1
ATOM 924 N N . ILE A 1 116 ? -15.551 -12.719 1.550 1.00 88.44 116 ILE A N 1
ATOM 925 C CA . ILE A 1 116 ? -15.048 -13.928 0.876 1.00 88.44 116 ILE A CA 1
ATOM 926 C C . ILE A 1 116 ? -13.548 -13.762 0.635 1.00 88.44 116 ILE A C 1
ATOM 928 O O . ILE A 1 116 ? -13.137 -12.863 -0.106 1.00 88.44 116 ILE A O 1
ATOM 932 N N . LYS A 1 117 ? -12.748 -14.630 1.255 1.00 84.62 117 LYS A N 1
ATOM 933 C CA . LYS A 1 117 ? -11.282 -14.599 1.235 1.00 84.62 117 LYS A CA 1
ATOM 934 C C . LYS A 1 117 ? -10.682 -15.987 1.515 1.00 84.62 117 LYS A C 1
ATOM 936 O O . LYS A 1 117 ? -11.411 -16.839 2.028 1.00 84.62 117 LYS A O 1
ATOM 941 N N . PRO A 1 118 ? -9.403 -16.231 1.170 1.00 81.94 118 PRO A N 1
ATOM 942 C CA . PRO A 1 118 ? -8.714 -17.507 1.369 1.00 81.94 118 PRO A CA 1
ATOM 943 C C . PRO A 1 118 ? -8.933 -18.164 2.738 1.00 81.94 118 PRO A C 1
ATOM 945 O O . PRO A 1 118 ? -9.182 -19.362 2.813 1.00 81.94 118 PRO A O 1
ATOM 948 N N . GLU A 1 119 ? -8.889 -17.372 3.805 1.00 83.81 119 GLU A N 1
ATOM 949 C CA . GLU A 1 119 ? -8.984 -17.804 5.203 1.00 83.81 119 GLU A CA 1
ATOM 950 C C . GLU A 1 119 ? -10.383 -18.322 5.567 1.00 83.81 119 GLU A C 1
ATOM 952 O O . GLU A 1 119 ? -10.544 -19.091 6.511 1.00 83.81 119 GLU A O 1
ATOM 957 N N . ASN A 1 120 ? -11.395 -17.919 4.795 1.00 91.44 120 ASN A N 1
ATOM 958 C CA . ASN A 1 120 ? -12.790 -18.301 4.989 1.00 91.44 120 ASN A CA 1
ATOM 959 C C . ASN A 1 120 ? -13.212 -19.483 4.093 1.00 91.44 120 ASN A C 1
ATOM 961 O O . ASN A 1 120 ? -14.393 -19.824 4.056 1.00 91.44 120 ASN A O 1
ATOM 965 N N . LEU A 1 121 ? -12.278 -20.116 3.372 1.00 93.69 121 LEU A N 1
ATOM 966 C CA . LEU A 1 121 ? -12.520 -21.279 2.512 1.00 93.69 121 LEU A CA 1
ATOM 967 C C . LEU A 1 121 ? -11.769 -22.497 3.057 1.00 93.69 121 LEU A C 1
ATOM 969 O O . LEU A 1 121 ? -10.553 -22.611 2.893 1.00 93.69 121 LEU A O 1
ATOM 973 N N . LEU A 1 122 ? -12.500 -23.407 3.704 1.00 94.75 122 LEU A N 1
ATOM 974 C CA . LEU A 1 122 ? -11.930 -24.532 4.449 1.00 94.75 122 LEU A CA 1
ATOM 975 C C . LEU A 1 122 ? -12.397 -25.879 3.891 1.00 94.75 122 LEU A C 1
ATOM 977 O O . LEU A 1 122 ? -13.554 -26.026 3.493 1.00 94.75 122 LEU A O 1
ATOM 981 N N . TYR A 1 123 ? -11.517 -26.879 3.907 1.00 95.38 123 TYR A N 1
ATOM 982 C CA . TYR A 1 123 ? -11.869 -28.262 3.575 1.00 95.38 123 TYR A CA 1
ATOM 983 C C . TYR A 1 123 ? -12.383 -29.027 4.799 1.00 95.38 123 TYR A C 1
ATOM 985 O O . TYR A 1 123 ? -11.864 -28.872 5.907 1.00 95.38 123 TYR A O 1
ATOM 993 N N . THR A 1 124 ? -13.384 -29.891 4.605 1.00 94.25 124 THR A N 1
ATOM 994 C CA . THR A 1 124 ? -13.953 -30.711 5.695 1.00 94.25 124 THR A CA 1
ATOM 995 C C . THR A 1 124 ? -12.933 -31.672 6.305 1.00 94.25 124 THR A C 1
ATOM 997 O O . THR A 1 124 ? -12.942 -31.918 7.506 1.00 94.25 124 THR A O 1
ATOM 1000 N N . SER A 1 125 ? -12.017 -32.209 5.496 1.00 92.75 125 SER A N 1
ATOM 1001 C CA . SER A 1 125 ? -10.954 -33.110 5.943 1.00 92.75 125 SER A CA 1
ATOM 1002 C C . SER A 1 125 ? -9.751 -33.060 4.997 1.00 92.75 125 SER A C 1
ATOM 1004 O O . SER A 1 125 ? -9.791 -32.390 3.972 1.00 92.75 125 SER A O 1
ATOM 1006 N N . LYS A 1 126 ? -8.678 -33.791 5.316 1.00 87.94 126 LYS A N 1
ATOM 1007 C CA . LYS A 1 126 ? -7.496 -33.939 4.440 1.00 87.94 126 LYS A CA 1
ATOM 1008 C C . LYS A 1 126 ? -7.656 -35.019 3.363 1.00 87.94 126 LYS A C 1
ATOM 1010 O O . LYS A 1 126 ? -6.684 -35.396 2.712 1.00 87.94 126 LYS A O 1
ATOM 1015 N N . ARG A 1 127 ? -8.845 -35.617 3.250 1.00 87.25 127 ARG A N 1
ATOM 1016 C CA . ARG A 1 127 ? -9.097 -36.694 2.289 1.00 87.25 127 ARG A CA 1
ATOM 1017 C C . ARG A 1 127 ? -9.318 -36.107 0.887 1.00 87.25 127 ARG A C 1
ATOM 1019 O O . ARG A 1 127 ? -9.822 -34.994 0.784 1.00 87.25 127 ARG A O 1
ATOM 1026 N N . PRO A 1 128 ? -9.008 -36.843 -0.194 1.00 81.31 128 PRO A N 1
ATOM 1027 C CA . PRO A 1 128 ? -9.193 -36.348 -1.563 1.00 81.31 128 PRO A CA 1
ATOM 1028 C C . PRO A 1 128 ? -10.644 -35.994 -1.924 1.00 81.31 128 PRO A C 1
ATOM 1030 O O . PRO A 1 128 ? -10.868 -35.170 -2.800 1.00 81.31 128 PRO A O 1
ATOM 1033 N N . ASP A 1 129 ? -11.617 -36.617 -1.257 1.00 85.38 129 ASP A N 1
ATOM 1034 C CA . ASP A 1 129 ? -13.058 -36.390 -1.408 1.00 85.38 129 ASP A CA 1
ATOM 1035 C C . ASP A 1 129 ? -13.603 -35.290 -0.477 1.00 85.38 129 ASP A C 1
ATOM 1037 O O . ASP A 1 129 ? -14.817 -35.137 -0.334 1.00 85.38 129 ASP A O 1
ATOM 1041 N N . ALA A 1 130 ? -12.724 -34.528 0.183 1.00 91.69 130 ALA A N 1
ATOM 1042 C CA . ALA A 1 130 ? -13.124 -33.453 1.078 1.00 91.69 130 ALA A CA 1
ATOM 1043 C C . ALA A 1 130 ? -13.854 -32.329 0.334 1.00 91.69 130 ALA A C 1
ATOM 1045 O O . ALA A 1 130 ? -13.447 -31.879 -0.737 1.00 91.69 130 ALA A O 1
ATOM 1046 N N . LEU A 1 131 ? -14.918 -31.828 0.958 1.00 94.12 131 LEU A N 1
ATOM 1047 C CA . LEU A 1 131 ? -15.713 -30.733 0.419 1.00 94.12 131 LEU A CA 1
ATOM 1048 C C . LEU A 1 131 ? -15.121 -29.396 0.858 1.00 94.12 131 LEU A C 1
ATOM 1050 O O . LEU A 1 131 ? -14.769 -29.222 2.027 1.00 94.12 131 LEU A O 1
ATOM 1054 N N . LEU A 1 132 ? -15.059 -28.446 -0.072 1.00 95.81 132 LEU A N 1
ATOM 1055 C CA . LEU A 1 132 ? -14.732 -27.058 0.227 1.00 95.81 132 LEU A CA 1
ATOM 1056 C C . LEU A 1 132 ? -15.987 -26.334 0.725 1.00 95.81 132 LEU A C 1
ATOM 1058 O O . LEU A 1 132 ? -17.031 -26.385 0.063 1.00 95.81 132 LEU A O 1
ATOM 1062 N N . LYS A 1 133 ? -15.877 -25.647 1.866 1.00 97.00 133 LYS A N 1
ATOM 1063 C CA . LYS A 1 133 ? -16.973 -24.874 2.457 1.00 97.00 133 LYS A CA 1
ATOM 1064 C C . LYS A 1 133 ? -16.548 -23.460 2.851 1.00 97.00 133 LYS A C 1
ATOM 1066 O O . LYS A 1 133 ? -15.433 -23.237 3.323 1.00 97.00 133 LYS A O 1
ATOM 1071 N N . LEU A 1 134 ? -17.475 -22.521 2.685 1.00 96.06 134 LEU A N 1
ATOM 1072 C CA . LEU A 1 134 ? -17.375 -21.132 3.125 1.00 96.06 134 LEU A CA 1
ATOM 1073 C C . LEU A 1 134 ? -17.748 -21.000 4.610 1.00 96.06 134 LEU A C 1
ATOM 1075 O O . LEU A 1 134 ? -18.713 -21.616 5.073 1.00 96.06 134 LEU A O 1
ATOM 1079 N N . THR A 1 135 ? -17.003 -20.175 5.343 1.00 92.88 135 THR A N 1
ATOM 1080 C CA . THR A 1 135 ? -17.216 -19.875 6.766 1.00 92.88 135 THR A CA 1
ATOM 1081 C C . THR A 1 135 ? -17.185 -18.366 7.056 1.00 92.88 135 THR A C 1
ATOM 1083 O O . THR A 1 135 ? -16.869 -17.566 6.184 1.00 92.88 135 THR A O 1
ATOM 1086 N N . ASP A 1 136 ? -17.470 -18.014 8.311 1.00 86.00 136 ASP A N 1
ATOM 1087 C CA . ASP A 1 136 ? -17.401 -16.676 8.920 1.00 86.00 136 ASP A CA 1
ATOM 1088 C C . ASP A 1 136 ? -18.389 -15.618 8.385 1.00 86.00 136 ASP A C 1
ATOM 1090 O O . ASP A 1 136 ? -18.065 -14.732 7.598 1.00 86.00 136 ASP A O 1
ATOM 1094 N N . PHE A 1 137 ? -19.607 -15.644 8.932 1.00 88.19 137 PHE A N 1
ATOM 1095 C CA . PHE A 1 137 ? -20.715 -14.759 8.560 1.00 88.19 137 PHE A CA 1
ATOM 1096 C C . PHE A 1 137 ? -20.738 -13.419 9.317 1.00 88.19 137 PHE A C 1
ATOM 1098 O O . PHE A 1 137 ? -21.732 -12.695 9.246 1.00 88.19 137 PHE A O 1
ATOM 1105 N N . GLY A 1 138 ? -19.659 -13.041 10.014 1.00 82.19 138 GLY A N 1
ATOM 1106 C CA . GLY A 1 138 ? -19.605 -11.809 10.820 1.00 82.19 138 GLY A CA 1
ATOM 1107 C C . GLY A 1 138 ? -19.824 -10.513 10.025 1.00 82.19 138 GLY A C 1
ATOM 1108 O O . GLY A 1 138 ? -20.245 -9.495 10.576 1.00 82.19 138 GLY A O 1
ATOM 1109 N N . PHE A 1 139 ? -19.597 -10.549 8.707 1.00 79.25 139 PHE A N 1
ATOM 1110 C CA . PHE A 1 139 ? -19.897 -9.444 7.792 1.00 79.25 139 PHE A CA 1
ATOM 1111 C C . PHE A 1 139 ? -21.105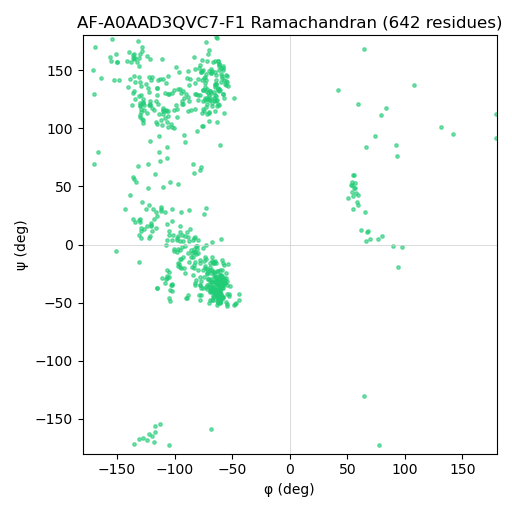 -9.700 6.891 1.00 79.25 139 PHE A C 1
ATOM 1113 O O . PHE A 1 139 ? -21.471 -8.804 6.121 1.00 79.25 139 PHE A O 1
ATOM 1120 N N . ALA A 1 140 ? -21.749 -10.861 6.992 1.00 84.12 140 ALA A N 1
ATOM 1121 C CA . ALA A 1 140 ? -22.875 -11.202 6.146 1.00 84.12 140 ALA A CA 1
ATOM 1122 C C . ALA A 1 140 ? -24.065 -10.277 6.411 1.00 84.12 140 ALA A C 1
ATOM 1124 O O . ALA A 1 140 ? -24.281 -9.770 7.519 1.00 84.12 140 ALA A O 1
ATOM 1125 N N . LYS A 1 141 ? -24.847 -10.021 5.366 1.00 82.06 141 LYS A N 1
ATOM 1126 C CA . LYS A 1 141 ? -26.001 -9.133 5.466 1.00 82.06 141 LYS A CA 1
ATOM 1127 C C . LYS A 1 141 ? -27.110 -9.555 4.520 1.00 82.06 141 LYS A C 1
ATOM 1129 O O . LYS A 1 141 ? -26.854 -9.912 3.374 1.00 82.06 141 LYS A O 1
ATOM 1134 N N . GLU A 1 142 ? -28.345 -9.432 4.996 1.00 83.94 142 GLU A N 1
ATOM 1135 C CA . GLU A 1 142 ? -29.524 -9.514 4.145 1.00 83.94 142 GLU A CA 1
ATOM 1136 C C . GLU A 1 142 ? -29.657 -8.261 3.265 1.00 83.94 142 GLU A C 1
ATOM 1138 O O . GLU A 1 142 ? -29.518 -7.115 3.710 1.00 83.94 142 GLU A O 1
ATOM 1143 N N . ILE A 1 143 ? -29.927 -8.509 1.995 1.00 74.69 143 ILE A N 1
ATOM 1144 C CA . ILE A 1 143 ? -30.132 -7.548 0.929 1.00 74.69 143 ILE A CA 1
ATOM 1145 C C . ILE A 1 143 ? -31.635 -7.262 0.912 1.00 74.69 143 ILE A C 1
ATOM 1147 O O . ILE A 1 143 ? -32.421 -7.951 0.266 1.00 74.69 143 ILE A O 1
ATOM 1151 N N . THR A 1 144 ? -32.064 -6.289 1.710 1.00 61.97 144 THR A N 1
ATOM 1152 C CA . THR A 1 144 ? -33.475 -5.901 1.804 1.00 61.97 144 THR A CA 1
ATOM 1153 C C . THR A 1 144 ? -33.900 -5.114 0.571 1.00 61.97 144 THR A C 1
ATOM 1155 O O . THR A 1 144 ? -33.483 -3.972 0.447 1.00 61.97 144 THR A O 1
ATOM 1158 N N . THR A 1 145 ? -34.818 -5.651 -0.237 1.00 51.09 145 THR A N 1
ATOM 1159 C CA . THR A 1 145 ? -35.476 -4.972 -1.379 1.00 51.09 145 THR A CA 1
ATOM 1160 C C . THR A 1 145 ? -36.423 -3.821 -0.981 1.00 51.09 145 THR A C 1
ATOM 1162 O O . THR A 1 145 ? -37.084 -3.215 -1.823 1.00 51.09 145 THR A O 1
ATOM 1165 N N . LEU A 1 146 ? -36.534 -3.511 0.313 1.00 41.28 146 LEU A N 1
ATOM 1166 C CA . LEU A 1 146 ? -37.513 -2.591 0.894 1.00 41.28 146 LEU A CA 1
ATOM 1167 C C . LEU A 1 146 ? -36.837 -1.328 1.445 1.00 41.28 146 LEU A C 1
ATOM 1169 O O . LEU A 1 146 ? -36.757 -1.110 2.648 1.00 41.28 146 LEU A O 1
ATOM 1173 N N . ASN A 1 147 ? -36.380 -0.485 0.520 1.00 37.62 147 ASN A N 1
ATOM 1174 C CA . ASN A 1 147 ? -36.489 0.979 0.612 1.00 37.62 147 ASN A CA 1
ATOM 1175 C C . ASN A 1 147 ? -36.931 1.604 -0.732 1.00 37.62 147 ASN A C 1
ATOM 1177 O O . ASN A 1 147 ? -36.761 2.797 -0.967 1.00 37.62 147 ASN A O 1
ATOM 1181 N N . SER A 1 148 ? -37.565 0.806 -1.597 1.00 33.22 148 SER A N 1
ATOM 1182 C CA . SER A 1 148 ? -38.325 1.265 -2.762 1.00 33.22 148 SER A CA 1
ATOM 1183 C C . SER A 1 148 ? -39.819 1.096 -2.479 1.00 33.22 148 SER A C 1
ATOM 1185 O O . SER A 1 148 ? -40.467 0.173 -2.966 1.00 33.22 148 SER A O 1
ATOM 1187 N N . LEU A 1 149 ? -40.385 1.962 -1.637 1.00 31.36 149 LEU A N 1
ATOM 1188 C CA . LEU A 1 149 ? -41.839 2.046 -1.505 1.00 31.36 149 LEU A CA 1
ATOM 1189 C C . LEU A 1 149 ? -42.411 2.787 -2.720 1.00 31.36 149 LEU A C 1
ATOM 1191 O O . LEU A 1 149 ? -42.338 4.009 -2.781 1.00 31.36 149 LEU A O 1
ATOM 1195 N N . ALA A 1 150 ? -42.960 2.004 -3.656 1.00 27.33 150 ALA A N 1
ATOM 1196 C CA . ALA A 1 150 ? -44.223 2.207 -4.386 1.00 27.33 150 ALA A CA 1
ATOM 1197 C C . ALA A 1 150 ? -44.137 1.783 -5.870 1.00 27.33 150 ALA A C 1
ATOM 1199 O O . ALA A 1 150 ? -43.780 2.562 -6.742 1.00 27.33 150 ALA A O 1
ATOM 1200 N N . THR A 1 151 ? -44.562 0.535 -6.092 1.00 28.22 151 THR A N 1
ATOM 1201 C CA . THR A 1 151 ? -45.332 -0.014 -7.230 1.00 28.22 151 THR A CA 1
ATOM 1202 C C . THR A 1 151 ? -44.771 0.089 -8.669 1.00 28.22 151 THR A C 1
ATOM 1204 O O . THR A 1 151 ? -44.602 1.185 -9.198 1.00 28.22 151 THR A O 1
ATOM 1207 N N . PRO A 1 152 ? -44.567 -1.053 -9.362 1.00 37.47 152 PRO A N 1
ATOM 1208 C CA . PRO A 1 152 ? -43.971 -1.118 -10.693 1.00 37.47 152 PRO A CA 1
ATOM 1209 C C . PRO A 1 152 ? -45.011 -1.009 -11.818 1.00 37.47 152 PRO A C 1
ATOM 1211 O O . PRO A 1 152 ? -46.069 -1.630 -11.752 1.00 37.47 152 PRO A O 1
ATOM 1214 N N . CYS A 1 153 ? -44.639 -0.333 -12.907 1.00 24.97 153 CYS A N 1
ATOM 1215 C CA . CYS A 1 153 ? -45.211 -0.525 -14.242 1.00 24.97 153 CYS A CA 1
ATOM 1216 C C . CYS A 1 153 ? -44.051 -0.533 -15.256 1.00 24.97 153 CYS A C 1
ATOM 1218 O O . CYS A 1 153 ? -43.302 0.437 -15.348 1.00 24.97 153 CYS A O 1
ATOM 1220 N N . PHE A 1 154 ? -43.879 -1.635 -15.991 1.00 27.42 154 PHE A N 1
ATOM 1221 C CA . PHE A 1 154 ? -42.910 -1.778 -17.090 1.00 27.42 154 PHE A CA 1
ATOM 1222 C C . PHE A 1 154 ? -43.147 -0.682 -18.157 1.00 27.42 154 PHE A C 1
ATOM 1224 O O . PHE A 1 154 ? -44.292 -0.369 -18.468 1.00 27.42 154 PHE A O 1
ATOM 1231 N N . THR A 1 155 ? -42.140 -0.018 -18.741 1.00 29.17 155 THR A N 1
ATOM 1232 C CA . THR A 1 155 ? -41.284 -0.473 -19.865 1.00 29.17 155 THR A CA 1
ATOM 1233 C C . THR A 1 155 ? -40.113 0.538 -20.036 1.00 29.17 155 THR A C 1
ATOM 1235 O O . THR A 1 155 ? -40.300 1.714 -19.716 1.00 29.17 155 THR A O 1
ATOM 1238 N N . PRO A 1 156 ? -38.909 0.137 -20.504 1.00 40.84 156 PRO A N 1
ATOM 1239 C CA . PRO A 1 156 ? -37.631 0.751 -20.121 1.00 40.84 156 PRO A CA 1
ATOM 1240 C C . PRO A 1 156 ? -36.890 1.451 -21.272 1.00 40.84 156 PRO A C 1
ATOM 1242 O O . PRO A 1 156 ? -36.611 0.786 -22.254 1.00 40.84 156 PRO A O 1
ATOM 1245 N N . TYR A 1 157 ? -36.467 2.719 -21.126 1.00 28.77 157 TYR A N 1
ATOM 1246 C CA . TYR A 1 157 ? -35.390 3.302 -21.968 1.00 28.77 157 TYR A CA 1
ATOM 1247 C C . TYR A 1 157 ? -34.543 4.424 -21.315 1.00 28.77 157 TYR A C 1
ATOM 1249 O O . TYR A 1 157 ? -33.548 4.827 -21.909 1.00 28.77 157 TYR A O 1
ATOM 1257 N N . TYR A 1 158 ? -34.858 4.912 -20.101 1.00 37.03 158 TYR A N 1
ATOM 1258 C CA . TYR A 1 158 ? -34.230 6.141 -19.561 1.00 37.03 158 TYR A CA 1
ATOM 1259 C C . TYR A 1 158 ? -33.945 6.147 -18.047 1.00 37.03 158 TYR A C 1
ATOM 1261 O O . TYR A 1 158 ? -33.984 7.202 -17.418 1.00 37.03 158 TYR A O 1
ATOM 1269 N N . VAL A 1 159 ? -33.669 4.999 -17.422 1.00 32.50 159 VAL A N 1
ATOM 1270 C CA . VAL A 1 159 ? -33.330 4.997 -15.986 1.00 32.50 159 VAL A CA 1
ATOM 1271 C C . VAL A 1 159 ? -31.849 5.332 -15.800 1.00 32.50 159 VAL A C 1
ATOM 1273 O O . VAL A 1 159 ? -30.980 4.590 -16.258 1.00 32.50 159 VAL A O 1
ATOM 1276 N N . ALA A 1 160 ? -31.580 6.460 -15.140 1.00 33.09 160 ALA A N 1
ATOM 1277 C CA . ALA A 1 160 ? -30.238 6.924 -14.812 1.00 33.09 160 ALA A CA 1
ATOM 1278 C C . ALA A 1 160 ? -29.559 6.018 -13.749 1.00 33.09 160 ALA A C 1
ATOM 1280 O O . ALA A 1 160 ? -30.255 5.453 -12.898 1.00 33.09 160 ALA A O 1
ATOM 1281 N N . PRO A 1 161 ? -28.222 5.837 -13.788 1.00 37.56 161 PRO A N 1
ATOM 1282 C CA . PRO A 1 161 ? -27.498 4.831 -12.993 1.00 37.56 161 PRO A CA 1
ATOM 1283 C C . PRO A 1 161 ? -27.655 4.954 -11.469 1.00 37.56 161 PRO A C 1
ATOM 1285 O O . PRO A 1 161 ? -27.575 3.952 -10.760 1.00 37.56 161 PRO A O 1
ATOM 1288 N N . GLU A 1 162 ? -27.918 6.155 -10.960 1.00 39.16 162 GLU A N 1
ATOM 1289 C CA . GLU A 1 162 ? -28.114 6.455 -9.538 1.00 39.16 162 GLU A CA 1
ATOM 1290 C C . GLU A 1 162 ? -29.385 5.839 -8.923 1.00 39.16 162 GLU A C 1
ATOM 1292 O O . GLU A 1 162 ? -29.531 5.814 -7.702 1.00 39.16 162 GLU A O 1
ATOM 1297 N N . VAL A 1 163 ? -30.291 5.295 -9.744 1.00 37.16 163 VAL A N 1
ATOM 1298 C CA . VAL A 1 163 ? -31.534 4.634 -9.295 1.00 37.16 163 VAL A CA 1
ATOM 1299 C C . VAL A 1 163 ? -31.288 3.186 -8.824 1.00 37.16 163 VAL A C 1
ATOM 1301 O O . VAL A 1 163 ? -32.195 2.503 -8.352 1.00 37.16 163 VAL A O 1
ATOM 1304 N N . LEU A 1 164 ? -30.051 2.691 -8.899 1.00 41.34 164 LEU A N 1
ATOM 1305 C CA . LEU A 1 164 ? -29.683 1.347 -8.457 1.00 41.34 164 LEU A CA 1
ATOM 1306 C C . LEU A 1 164 ? -28.975 1.412 -7.095 1.00 41.34 164 LEU A C 1
ATOM 1308 O O . LEU A 1 164 ? -27.802 1.757 -7.004 1.00 41.34 164 LEU A O 1
ATOM 1312 N N . GLY A 1 165 ? -29.717 1.094 -6.033 1.00 48.41 165 GLY A N 1
ATOM 1313 C CA . GLY A 1 165 ? -29.298 1.248 -4.639 1.00 48.41 165 GLY A CA 1
ATOM 1314 C C . GLY A 1 165 ? -28.083 0.412 -4.174 1.00 48.41 165 GLY A C 1
ATOM 1315 O O . GLY A 1 165 ? -27.545 -0.417 -4.914 1.00 48.41 165 GLY A O 1
ATOM 1316 N N . PRO A 1 166 ? -27.670 0.585 -2.899 1.00 54.41 166 PRO A N 1
ATOM 1317 C CA . PRO A 1 166 ? -26.493 -0.054 -2.282 1.00 54.41 166 PRO A CA 1
ATOM 1318 C C . PRO A 1 166 ? -26.520 -1.597 -2.279 1.00 54.41 166 PRO A C 1
ATOM 1320 O O . PRO A 1 166 ? -25.486 -2.235 -2.107 1.00 54.41 166 PRO A O 1
ATOM 1323 N N . GLU A 1 167 ? -27.672 -2.206 -2.556 1.00 59.41 167 GLU A N 1
ATOM 1324 C CA . GLU A 1 167 ? -27.862 -3.652 -2.716 1.00 59.41 167 GLU A CA 1
ATOM 1325 C C . GLU A 1 167 ? -27.002 -4.266 -3.835 1.00 59.41 167 GLU A C 1
ATOM 1327 O O . GLU A 1 167 ? -26.506 -5.387 -3.694 1.00 59.41 167 GLU A O 1
ATOM 1332 N N . LYS A 1 168 ? -26.779 -3.538 -4.945 1.00 59.19 168 LYS A N 1
ATOM 1333 C CA . LYS A 1 168 ? -25.898 -4.019 -6.027 1.00 59.19 168 LYS A CA 1
ATOM 1334 C C . LYS A 1 168 ? -24.435 -4.071 -5.592 1.00 59.19 168 LYS A C 1
ATOM 1336 O O . LYS A 1 168 ? -23.708 -4.962 -6.026 1.00 59.19 168 LYS A O 1
ATOM 1341 N N . TYR A 1 169 ? -24.021 -3.160 -4.711 1.00 65.56 169 TYR A N 1
ATOM 1342 C CA . TYR A 1 169 ? -22.647 -3.095 -4.220 1.00 65.56 169 TYR A CA 1
ATOM 1343 C C . TYR A 1 169 ? -22.318 -4.291 -3.320 1.00 65.56 169 TYR A C 1
ATOM 1345 O O . TYR A 1 169 ? -21.259 -4.891 -3.493 1.00 65.56 169 TYR A O 1
ATOM 1353 N N . ASP A 1 170 ? -23.246 -4.709 -2.451 1.00 75.12 170 ASP A N 1
ATOM 1354 C CA . ASP A 1 170 ? -23.048 -5.858 -1.558 1.00 75.12 170 ASP A CA 1
ATOM 1355 C C . ASP A 1 170 ? -22.804 -7.165 -2.355 1.00 75.12 170 ASP A C 1
ATOM 1357 O O . ASP A 1 170 ? -21.780 -7.815 -2.149 1.00 75.12 170 ASP A O 1
ATOM 1361 N N . ARG A 1 171 ? -23.654 -7.502 -3.345 1.00 84.12 171 ARG A N 1
ATOM 1362 C CA . ARG A 1 171 ? -23.446 -8.692 -4.208 1.00 84.12 171 ARG A CA 1
ATOM 1363 C C . ARG A 1 171 ? -22.187 -8.590 -5.061 1.00 84.12 171 ARG A C 1
ATOM 1365 O O . ARG A 1 171 ? -21.473 -9.571 -5.242 1.00 84.12 171 ARG A O 1
ATOM 1372 N N . SER A 1 172 ? -21.908 -7.403 -5.600 1.00 84.31 172 SER A N 1
ATOM 1373 C CA . SER A 1 172 ? -20.732 -7.192 -6.446 1.00 84.31 172 SER A CA 1
ATOM 1374 C C . SER A 1 172 ? -19.417 -7.388 -5.682 1.00 84.31 172 SER A C 1
ATOM 1376 O O . SER A 1 172 ? -18.417 -7.749 -6.301 1.00 84.31 172 SER A O 1
ATOM 1378 N N . CYS A 1 173 ? -19.403 -7.158 -4.362 1.00 83.62 173 CYS A N 1
ATOM 1379 C CA . CYS A 1 173 ? -18.235 -7.381 -3.510 1.00 83.62 173 CYS A CA 1
ATOM 1380 C C . CYS A 1 173 ? -17.831 -8.863 -3.521 1.00 83.62 173 CYS A C 1
ATOM 1382 O O . CYS A 1 173 ? -16.675 -9.178 -3.791 1.00 83.62 173 CYS A O 1
ATOM 1384 N N . ASP A 1 174 ? -18.805 -9.766 -3.363 1.00 88.62 174 ASP A N 1
ATOM 1385 C CA . ASP A 1 174 ? -18.583 -11.217 -3.434 1.00 88.62 174 ASP A CA 1
ATOM 1386 C C . ASP A 1 174 ? -18.030 -11.637 -4.808 1.00 88.62 174 ASP A C 1
ATOM 1388 O O . ASP A 1 174 ? -17.102 -12.440 -4.897 1.00 88.62 174 ASP A O 1
ATOM 1392 N N . MET A 1 175 ? -18.537 -11.035 -5.891 1.00 93.50 175 MET A N 1
ATOM 1393 C CA . MET A 1 175 ? -18.058 -11.312 -7.253 1.00 93.50 175 MET A CA 1
ATOM 1394 C C . MET A 1 175 ? -16.624 -10.825 -7.491 1.00 93.50 175 MET A C 1
ATOM 1396 O O . MET A 1 175 ? -15.871 -11.455 -8.233 1.00 93.50 175 MET A O 1
ATOM 1400 N N . TRP A 1 176 ? -16.217 -9.726 -6.849 1.00 89.31 176 TRP A N 1
ATOM 1401 C CA . TRP A 1 176 ? -14.827 -9.272 -6.890 1.00 89.31 176 TRP A CA 1
ATOM 1402 C C . TRP A 1 176 ? -13.904 -10.248 -6.160 1.00 89.31 176 TRP A C 1
ATOM 1404 O O . TRP A 1 176 ? -12.877 -10.639 -6.715 1.00 89.31 176 TRP A O 1
ATOM 1414 N N . SER A 1 177 ? -14.275 -10.676 -4.945 1.00 90.25 177 SER A N 1
ATOM 1415 C CA . SER A 1 177 ? -13.536 -11.709 -4.206 1.00 90.25 177 SER A CA 1
ATOM 1416 C C . SER A 1 177 ? -13.340 -12.965 -5.041 1.00 90.25 177 SER A C 1
ATOM 1418 O O . SER A 1 177 ? -12.235 -13.500 -5.094 1.00 90.25 177 SER A O 1
ATOM 1420 N N . LEU A 1 178 ? -14.398 -13.399 -5.730 1.00 94.75 178 LEU A N 1
ATOM 1421 C CA . LEU A 1 178 ? -14.371 -14.561 -6.609 1.00 94.75 178 LEU A CA 1
ATOM 1422 C C . LEU A 1 178 ? -13.342 -14.390 -7.739 1.00 94.75 178 LEU A C 1
ATOM 1424 O O . LEU A 1 178 ? -12.558 -15.300 -7.990 1.00 94.75 178 LEU A O 1
ATOM 1428 N N . GLY A 1 179 ? -13.272 -13.208 -8.361 1.00 93.94 179 GLY A N 1
ATOM 1429 C CA . GLY A 1 179 ? -12.262 -12.897 -9.379 1.00 93.94 179 GLY A CA 1
ATOM 1430 C C . GLY A 1 179 ? -10.826 -12.904 -8.848 1.00 93.94 179 GLY A C 1
ATOM 1431 O O . GLY A 1 179 ? -9.926 -13.407 -9.519 1.00 93.94 179 GLY A O 1
ATOM 1432 N N . VAL A 1 180 ? -10.603 -12.390 -7.634 1.00 89.44 180 VAL A N 1
ATOM 1433 C CA . VAL A 1 180 ? -9.276 -12.404 -6.994 1.00 89.44 180 VAL A CA 1
ATOM 1434 C C . VAL A 1 180 ? -8.846 -13.834 -6.664 1.00 89.44 180 VAL A C 1
ATOM 1436 O O . VAL A 1 180 ? -7.716 -14.210 -6.965 1.00 89.44 180 VAL A O 1
ATOM 1439 N N . ILE A 1 181 ? -9.743 -14.645 -6.096 1.00 92.06 181 ILE A N 1
ATOM 1440 C CA . ILE A 1 181 ? -9.471 -16.054 -5.776 1.00 92.06 181 ILE A CA 1
ATOM 1441 C C . ILE A 1 181 ? -9.183 -16.845 -7.052 1.00 92.06 181 ILE A C 1
ATOM 1443 O O . ILE A 1 181 ? -8.199 -17.578 -7.089 1.00 92.06 181 ILE A O 1
ATOM 1447 N N . MET A 1 182 ? -9.979 -16.647 -8.110 1.00 95.56 182 MET A N 1
ATOM 1448 C CA . MET A 1 182 ? -9.758 -17.289 -9.408 1.00 95.56 182 MET A CA 1
ATOM 1449 C C . MET A 1 182 ? -8.375 -16.962 -9.974 1.00 95.56 182 MET A C 1
ATOM 1451 O O . MET A 1 182 ? -7.670 -17.856 -10.429 1.00 95.56 182 MET A O 1
ATOM 1455 N N . TYR A 1 183 ? -7.968 -15.692 -9.911 1.00 91.69 183 TYR A N 1
ATOM 1456 C CA . TYR A 1 183 ? -6.652 -15.270 -10.376 1.00 91.69 183 TYR A CA 1
ATOM 1457 C C . TYR A 1 183 ? -5.529 -15.982 -9.606 1.00 91.69 183 TYR A C 1
ATOM 1459 O O . TYR A 1 183 ? -4.637 -16.563 -10.219 1.00 91.69 183 TYR A O 1
ATOM 1467 N N . ILE A 1 184 ? -5.603 -16.004 -8.269 1.00 88.88 184 ILE A N 1
ATOM 1468 C CA . ILE A 1 184 ? -4.591 -16.669 -7.432 1.00 88.88 184 ILE A CA 1
ATOM 1469 C C . ILE A 1 184 ? -4.579 -18.180 -7.695 1.00 88.88 184 ILE A C 1
ATOM 1471 O O . ILE A 1 184 ? -3.506 -18.769 -7.764 1.00 88.88 184 ILE A O 1
ATOM 1475 N N . LEU A 1 185 ? -5.736 -18.822 -7.882 1.00 91.69 185 LEU A N 1
ATOM 1476 C CA . LEU A 1 185 ? -5.796 -20.251 -8.201 1.00 91.69 185 LEU A CA 1
ATOM 1477 C C . LEU A 1 185 ? -5.078 -20.588 -9.511 1.00 91.69 185 LEU A C 1
ATOM 1479 O O . LEU A 1 185 ? -4.484 -21.657 -9.598 1.00 91.69 185 LEU A O 1
ATOM 1483 N N . LEU A 1 186 ? -5.089 -19.701 -10.506 1.00 92.25 186 LEU A N 1
ATOM 1484 C CA . LEU A 1 186 ? -4.483 -19.977 -11.811 1.00 92.25 186 LEU A CA 1
ATOM 1485 C C . LEU A 1 186 ? -2.972 -19.709 -11.869 1.00 92.25 186 LEU A C 1
ATOM 1487 O O . LEU A 1 186 ? -2.289 -20.352 -12.661 1.00 92.25 186 LEU A O 1
ATOM 1491 N N . CYS A 1 187 ? -2.427 -18.812 -11.039 1.00 82.12 187 CYS A N 1
ATOM 1492 C CA . CYS A 1 187 ? -1.000 -18.460 -11.115 1.00 82.12 187 CYS A CA 1
ATOM 1493 C C . CYS A 1 187 ? -0.223 -18.475 -9.789 1.00 82.12 187 CYS A C 1
ATOM 1495 O O . CYS A 1 187 ? 1.004 -18.489 -9.813 1.00 82.12 187 CYS A O 1
ATOM 1497 N N . GLY A 1 188 ? -0.894 -18.491 -8.636 1.00 80.38 188 GLY A N 1
ATOM 1498 C CA . GLY A 1 188 ? -0.278 -18.537 -7.303 1.00 80.38 188 GLY A CA 1
ATOM 1499 C C . GLY A 1 188 ? 0.047 -17.186 -6.657 1.00 80.38 188 GLY A C 1
ATOM 1500 O O . GLY A 1 188 ? 0.482 -17.171 -5.512 1.00 80.38 188 GLY A O 1
ATOM 1501 N N . TYR A 1 189 ? -0.208 -16.058 -7.328 1.00 75.56 189 TYR A N 1
ATOM 1502 C CA . TYR A 1 189 ? -0.017 -14.700 -6.790 1.00 75.56 189 TYR A CA 1
ATOM 1503 C C . TYR A 1 189 ? -1.246 -13.818 -7.066 1.00 75.56 189 TYR A C 1
ATOM 1505 O O . TYR A 1 189 ? -2.009 -14.106 -7.984 1.00 75.56 189 TYR A O 1
ATOM 1513 N N . PRO A 1 190 ? -1.496 -12.743 -6.295 1.00 79.00 190 PRO A N 1
ATOM 1514 C CA . PRO A 1 190 ? -2.682 -11.908 -6.488 1.00 79.00 190 PRO A CA 1
ATOM 1515 C C . PRO A 1 190 ? -2.554 -10.937 -7.681 1.00 79.00 190 PRO A C 1
ATOM 1517 O O . PRO A 1 190 ? -1.450 -10.490 -8.003 1.00 79.00 190 PRO A O 1
ATOM 1520 N N . PRO A 1 191 ? -3.681 -10.508 -8.288 1.00 71.88 191 PRO A N 1
ATOM 1521 C CA . PRO A 1 191 ? -3.693 -9.677 -9.504 1.00 71.88 191 PRO A CA 1
ATOM 1522 C C . PRO A 1 191 ? -3.120 -8.270 -9.325 1.00 71.88 191 PRO A C 1
ATOM 1524 O O . PRO A 1 191 ? -2.682 -7.640 -10.283 1.00 71.88 191 PRO A O 1
ATOM 1527 N N . PHE A 1 192 ? -3.121 -7.750 -8.098 1.00 66.62 192 PHE A N 1
ATOM 1528 C CA . PHE A 1 192 ? -2.716 -6.373 -7.808 1.00 66.62 192 PHE A CA 1
ATOM 1529 C C . PHE A 1 192 ? -1.348 -6.280 -7.121 1.00 66.62 192 PHE A C 1
ATOM 1531 O O . PHE A 1 192 ? -1.018 -5.243 -6.545 1.00 66.62 192 PHE A O 1
ATOM 1538 N N . PHE A 1 193 ? -0.539 -7.343 -7.185 1.00 52.75 193 PHE A N 1
ATOM 1539 C CA . PHE A 1 193 ? 0.799 -7.352 -6.602 1.00 52.75 193 PHE A CA 1
ATOM 1540 C C . PHE A 1 193 ? 1.753 -6.395 -7.334 1.00 52.75 193 PHE A C 1
ATOM 1542 O O . PHE A 1 193 ? 1.638 -6.161 -8.538 1.00 52.75 193 PHE A O 1
ATOM 1549 N N . SER A 1 194 ? 2.724 -5.830 -6.610 1.00 42.88 194 SER A N 1
ATOM 1550 C CA . SER A 1 194 ? 3.822 -5.090 -7.241 1.00 42.88 194 SER A CA 1
ATOM 1551 C C . SER A 1 194 ? 4.993 -6.039 -7.488 1.00 42.88 194 SER A C 1
ATOM 1553 O O . SER A 1 194 ? 5.436 -6.703 -6.556 1.00 42.88 194 SER A O 1
ATOM 1555 N N . HIS A 1 195 ? 5.574 -6.037 -8.692 1.00 34.72 195 HIS A N 1
ATOM 1556 C CA . HIS A 1 195 ? 6.801 -6.792 -9.020 1.00 34.72 195 HIS A CA 1
ATOM 1557 C C . HIS A 1 195 ? 8.038 -6.402 -8.172 1.00 34.72 195 HIS A C 1
ATOM 1559 O O . HIS A 1 195 ? 9.138 -6.892 -8.410 1.00 34.72 195 HIS A O 1
ATOM 1565 N N . HIS A 1 196 ? 7.882 -5.514 -7.185 1.00 34.50 196 HIS A N 1
ATOM 1566 C CA . HIS A 1 196 ? 8.956 -4.927 -6.388 1.00 34.50 196 HIS A CA 1
ATOM 1567 C C . HIS A 1 196 ? 9.045 -5.459 -4.949 1.00 34.50 196 HIS A C 1
ATOM 1569 O O . HIS A 1 196 ? 9.845 -4.935 -4.179 1.00 34.50 196 HIS A O 1
ATOM 1575 N N . GLY A 1 197 ? 8.237 -6.446 -4.538 1.00 33.03 197 GLY A N 1
ATOM 1576 C CA . GLY A 1 197 ? 8.330 -7.029 -3.186 1.00 33.03 197 GLY A CA 1
ATOM 1577 C C . GLY A 1 197 ? 8.066 -6.046 -2.028 1.00 33.03 197 GLY A C 1
ATOM 1578 O O . GLY A 1 197 ? 8.326 -6.365 -0.868 1.00 33.03 197 GLY A O 1
ATOM 1579 N N . LEU A 1 198 ? 7.539 -4.852 -2.316 1.00 31.64 198 LEU A N 1
ATOM 1580 C CA . LEU A 1 198 ? 7.121 -3.871 -1.320 1.00 31.64 198 LEU A CA 1
ATOM 1581 C C . LEU A 1 198 ? 5.634 -4.065 -1.017 1.00 31.64 198 LEU A C 1
ATOM 1583 O O . LEU A 1 198 ? 4.790 -3.918 -1.904 1.00 31.64 198 LEU A O 1
ATOM 1587 N N . ALA A 1 199 ? 5.318 -4.336 0.250 1.00 33.59 199 ALA A N 1
ATOM 1588 C CA . ALA A 1 199 ? 3.989 -4.067 0.775 1.00 33.59 199 ALA A CA 1
ATOM 1589 C C . ALA A 1 199 ? 3.790 -2.545 0.746 1.00 33.59 199 ALA A C 1
ATOM 1591 O O . ALA A 1 199 ? 4.591 -1.801 1.312 1.00 33.59 199 ALA A O 1
ATOM 1592 N N . ILE A 1 200 ? 2.727 -2.108 0.069 1.00 33.62 200 ILE A N 1
ATOM 1593 C CA . ILE A 1 200 ? 2.291 -0.715 -0.073 1.00 33.62 200 ILE A CA 1
ATOM 1594 C C . ILE A 1 200 ? 3.157 0.127 -1.033 1.00 33.62 200 ILE A C 1
ATOM 1596 O O . ILE A 1 200 ? 4.087 0.832 -0.646 1.00 33.62 200 ILE A O 1
ATOM 1600 N N . SER A 1 201 ? 2.732 0.193 -2.300 1.00 35.62 201 SER A N 1
ATOM 1601 C CA . SER A 1 201 ? 2.932 1.399 -3.114 1.00 35.62 201 SER A CA 1
ATOM 1602 C C . SER A 1 201 ? 1.593 2.143 -3.269 1.00 35.62 201 SER A C 1
ATOM 1604 O O . SER A 1 201 ? 0.555 1.500 -3.445 1.00 35.62 201 SER A O 1
ATOM 1606 N N . PRO A 1 202 ? 1.571 3.492 -3.303 1.00 36.06 202 PRO A N 1
ATOM 1607 C CA . PRO A 1 202 ? 0.402 4.280 -3.723 1.00 36.06 202 PRO A CA 1
ATOM 1608 C C . PRO A 1 202 ? -0.143 3.884 -5.109 1.00 36.06 202 PRO A C 1
ATOM 1610 O O . PRO A 1 202 ? -1.275 4.216 -5.458 1.00 36.06 202 PRO A O 1
ATOM 1613 N N . GLY A 1 203 ? 0.663 3.164 -5.898 1.00 39.31 203 GLY A N 1
ATOM 1614 C CA . GLY A 1 203 ? 0.280 2.574 -7.171 1.00 39.31 203 GLY A CA 1
ATOM 1615 C C . GLY A 1 203 ? -0.703 1.412 -7.042 1.00 39.31 203 GLY A C 1
ATOM 1616 O O . GLY A 1 203 ? -1.532 1.278 -7.924 1.00 39.31 203 GLY A O 1
ATOM 1617 N N . MET A 1 204 ? -0.696 0.624 -5.960 1.00 41.03 204 MET A N 1
ATOM 1618 C CA . MET A 1 204 ? -1.559 -0.563 -5.824 1.00 41.03 204 MET A CA 1
ATOM 1619 C C . MET A 1 204 ? -3.037 -0.202 -5.655 1.00 41.03 204 MET A C 1
ATOM 1621 O O . MET A 1 204 ? -3.875 -0.655 -6.426 1.00 41.03 204 MET A O 1
ATOM 1625 N N . LYS A 1 205 ? -3.364 0.705 -4.724 1.00 41.09 205 LYS A N 1
ATOM 1626 C CA . LYS A 1 205 ? -4.731 1.238 -4.580 1.00 41.09 205 LYS A CA 1
ATOM 1627 C C . LYS A 1 205 ? -5.199 1.922 -5.867 1.00 41.09 205 LYS A C 1
ATOM 1629 O O . LYS A 1 205 ? -6.350 1.781 -6.259 1.00 41.09 205 LYS A O 1
ATOM 1634 N N . ARG A 1 206 ? -4.292 2.622 -6.559 1.00 45.41 206 ARG A N 1
ATOM 1635 C CA . ARG A 1 206 ? -4.568 3.240 -7.861 1.00 45.41 206 ARG A CA 1
ATOM 1636 C C . ARG A 1 206 ? -4.801 2.193 -8.956 1.00 45.41 206 ARG A C 1
ATOM 1638 O O . ARG A 1 206 ? -5.703 2.389 -9.752 1.00 45.41 206 ARG A O 1
ATOM 1645 N N . ARG A 1 207 ? -4.059 1.082 -8.970 1.00 49.22 207 ARG A N 1
ATOM 1646 C CA . ARG A 1 207 ? -4.235 -0.050 -9.896 1.00 49.22 207 ARG A CA 1
ATOM 1647 C C . ARG A 1 207 ? -5.538 -0.799 -9.636 1.00 49.22 207 ARG A C 1
ATOM 1649 O O . ARG A 1 207 ? -6.228 -1.096 -10.597 1.00 49.22 207 ARG A O 1
ATOM 1656 N N . ILE A 1 208 ? -5.924 -1.003 -8.375 1.00 51.50 208 ILE A N 1
ATOM 1657 C CA . ILE A 1 208 ? -7.234 -1.558 -7.994 1.00 51.50 208 ILE A CA 1
ATOM 1658 C C . ILE A 1 208 ? -8.360 -0.630 -8.469 1.00 51.50 208 ILE A C 1
ATOM 1660 O O . ILE A 1 208 ? -9.262 -1.073 -9.170 1.00 51.50 208 ILE A O 1
ATOM 1664 N N . CYS A 1 209 ? -8.277 0.674 -8.174 1.00 43.97 209 CYS A N 1
ATOM 1665 C CA . CYS A 1 209 ? -9.272 1.653 -8.628 1.00 43.97 209 CYS A CA 1
ATOM 1666 C C . CYS A 1 209 ? -9.300 1.834 -10.158 1.00 43.97 209 CYS A C 1
ATOM 1668 O O . CYS A 1 209 ? -10.343 2.186 -10.702 1.00 43.97 209 CYS A O 1
ATOM 1670 N N . ASN A 1 210 ? -8.182 1.588 -10.848 1.00 50.19 210 ASN A N 1
ATOM 1671 C CA . ASN A 1 210 ? -8.061 1.698 -12.305 1.00 50.19 210 ASN A CA 1
ATOM 1672 C C . ASN A 1 210 ? -8.222 0.353 -13.044 1.00 50.19 210 ASN A C 1
ATOM 1674 O O . ASN A 1 210 ? -8.178 0.352 -14.270 1.00 50.19 210 ASN A O 1
ATOM 1678 N N . GLY A 1 211 ? -8.366 -0.777 -12.339 1.00 55.59 211 GLY A N 1
ATOM 1679 C CA . GLY A 1 211 ? -8.477 -2.116 -12.935 1.00 55.59 211 GLY A CA 1
ATOM 1680 C C . GLY A 1 211 ? -7.220 -2.579 -13.676 1.00 55.59 211 GLY A C 1
ATOM 1681 O O . GLY A 1 211 ? -7.322 -3.325 -14.640 1.00 55.59 211 GLY A O 1
ATOM 1682 N N . GLN A 1 212 ? -6.044 -2.098 -13.273 1.00 61.88 212 GLN A N 1
ATOM 1683 C CA . GLN A 1 212 ? -4.772 -2.353 -13.952 1.00 61.88 212 GLN A CA 1
ATOM 1684 C C . GLN A 1 212 ? -4.080 -3.587 -13.361 1.00 61.88 212 GLN A C 1
ATOM 1686 O O . GLN A 1 212 ? -3.350 -3.474 -12.372 1.00 61.88 212 GLN A O 1
ATOM 1691 N N . TYR A 1 213 ? -4.308 -4.740 -13.984 1.00 72.75 213 TYR A N 1
ATOM 1692 C CA . TYR A 1 213 ? -3.583 -5.993 -13.771 1.00 72.75 213 TYR A CA 1
ATOM 1693 C C . TYR A 1 213 ? -3.273 -6.636 -15.130 1.00 72.75 213 TYR A C 1
ATOM 1695 O O . TYR A 1 213 ? -3.883 -6.287 -16.141 1.00 72.75 213 TYR A O 1
ATOM 1703 N N . GLU A 1 214 ? -2.300 -7.538 -15.151 1.00 74.12 214 GLU A N 1
ATOM 1704 C CA . GLU A 1 214 ? -1.818 -8.218 -16.357 1.00 74.12 214 GLU A CA 1
ATOM 1705 C C . GLU A 1 214 ? -1.811 -9.731 -16.121 1.00 74.12 214 GLU A C 1
ATOM 1707 O O . GLU A 1 214 ? -1.982 -10.173 -14.991 1.00 74.12 214 GLU A O 1
ATOM 1712 N N . PHE A 1 215 ? -1.603 -10.519 -17.174 1.00 81.19 215 PHE A N 1
ATOM 1713 C CA . PHE A 1 215 ? -1.454 -11.975 -17.104 1.00 81.19 215 PHE A CA 1
ATOM 1714 C C . PHE A 1 215 ? -0.017 -12.344 -17.512 1.00 81.19 215 PHE A C 1
ATOM 1716 O O . PHE A 1 215 ? 0.218 -12.640 -18.686 1.00 81.19 215 PHE A O 1
ATOM 1723 N N . PRO A 1 216 ? 0.978 -12.216 -16.611 1.00 68.50 216 PRO A N 1
ATOM 1724 C CA . PRO A 1 216 ? 2.378 -12.290 -17.006 1.00 68.50 216 PRO A CA 1
ATOM 1725 C C . PRO A 1 216 ? 2.853 -13.726 -17.260 1.00 68.50 216 PRO A C 1
ATOM 1727 O O . PRO A 1 216 ? 2.419 -14.692 -16.635 1.00 68.50 216 PRO A O 1
ATOM 1730 N N . ASN A 1 217 ? 3.793 -13.859 -18.189 1.00 63.69 217 ASN A N 1
ATOM 1731 C CA . ASN A 1 217 ? 4.453 -15.128 -18.482 1.00 63.69 217 ASN A CA 1
ATOM 1732 C C . ASN A 1 217 ? 5.597 -15.383 -17.472 1.00 63.69 217 ASN A C 1
ATOM 1734 O O . ASN A 1 217 ? 6.225 -14.416 -17.031 1.00 63.69 217 ASN A O 1
ATOM 1738 N N . PRO A 1 218 ? 5.936 -16.651 -17.164 1.00 78.31 218 PRO A N 1
ATOM 1739 C CA . PRO A 1 218 ? 5.443 -17.866 -17.813 1.00 78.31 218 PRO A CA 1
ATOM 1740 C C . PRO A 1 218 ? 4.092 -18.378 -17.295 1.00 78.31 218 PRO A C 1
ATOM 1742 O O . PRO A 1 218 ? 3.455 -19.135 -18.022 1.00 78.31 218 PRO A O 1
ATOM 1745 N N . GLU A 1 219 ? 3.622 -17.959 -16.116 1.00 81.88 219 GLU A N 1
ATOM 1746 C CA . GLU A 1 219 ? 2.509 -18.629 -15.423 1.00 81.88 219 GLU A CA 1
ATOM 1747 C C . GLU A 1 219 ? 1.179 -18.588 -16.180 1.00 81.88 219 GLU A C 1
ATOM 1749 O O . GLU A 1 219 ? 0.380 -19.514 -16.066 1.00 81.88 219 GLU A O 1
ATOM 1754 N N . TRP A 1 220 ? 0.955 -17.542 -16.977 1.00 86.62 220 TRP A N 1
ATOM 1755 C CA . TRP A 1 220 ? -0.262 -17.366 -17.768 1.00 86.62 220 TRP A CA 1
ATOM 1756 C C . TRP A 1 220 ? -0.135 -17.804 -19.232 1.00 86.62 220 TRP A C 1
ATOM 1758 O O . TRP A 1 220 ? -1.092 -17.630 -19.992 1.00 86.62 220 TRP A O 1
ATOM 1768 N N . SER A 1 221 ? 1.007 -18.364 -19.649 1.00 86.19 221 SER A N 1
ATOM 1769 C CA . SER A 1 221 ? 1.251 -18.714 -21.061 1.00 86.19 221 SER A CA 1
ATOM 1770 C C . SER A 1 221 ? 0.283 -19.791 -21.550 1.00 86.19 221 SER A C 1
ATOM 1772 O O . SER A 1 221 ? -0.284 -19.662 -22.631 1.00 86.19 221 SER A O 1
ATOM 1774 N N . ASP A 1 222 ? 0.058 -20.807 -20.713 1.00 88.62 222 ASP A N 1
ATOM 1775 C CA . ASP A 1 222 ? -0.725 -21.997 -21.064 1.00 88.62 222 ASP A CA 1
ATOM 1776 C C . ASP A 1 222 ? -2.165 -21.958 -20.517 1.00 88.62 222 ASP A C 1
ATOM 1778 O O . ASP A 1 222 ? -2.969 -22.843 -20.813 1.00 88.62 222 ASP A O 1
ATOM 1782 N N . VAL A 1 223 ? -2.507 -20.927 -19.735 1.00 92.81 223 VAL A N 1
ATOM 1783 C CA . VAL A 1 223 ? -3.862 -20.717 -19.205 1.00 92.81 223 VAL A CA 1
ATOM 1784 C C . VAL A 1 223 ? -4.794 -20.267 -20.327 1.00 92.81 223 VAL A C 1
ATOM 1786 O O . VAL A 1 223 ? -4.472 -19.319 -21.061 1.00 92.81 223 VAL A O 1
ATOM 1789 N N . SER A 1 224 ? -5.961 -20.913 -20.417 1.00 94.50 224 SER A N 1
ATOM 1790 C CA . SER A 1 224 ? -6.956 -20.644 -21.458 1.00 94.50 224 SER A CA 1
ATOM 1791 C C . SER A 1 224 ? -7.383 -19.172 -21.519 1.00 94.50 224 SER A C 1
ATOM 1793 O O . SER A 1 224 ? -7.463 -18.457 -20.510 1.00 94.50 224 SER A O 1
ATOM 1795 N N . GLU A 1 225 ? -7.673 -18.696 -22.729 1.00 90.94 225 GLU A N 1
ATOM 1796 C CA . GLU A 1 225 ? -8.142 -17.323 -22.928 1.00 90.94 225 GLU A CA 1
ATOM 1797 C C . GLU A 1 225 ? -9.546 -17.138 -22.333 1.00 90.94 225 GLU A C 1
ATOM 1799 O O . GLU A 1 225 ? -9.881 -16.074 -21.814 1.00 90.94 225 GLU A O 1
ATOM 1804 N N . GLU A 1 226 ? -10.345 -18.204 -22.306 1.00 92.56 226 GLU A N 1
ATOM 1805 C CA . GLU A 1 226 ? -11.650 -18.264 -21.658 1.00 92.56 226 GLU A CA 1
ATOM 1806 C C . GLU A 1 226 ? -11.552 -17.970 -20.152 1.00 92.56 226 GLU A C 1
ATOM 1808 O O . GLU A 1 226 ? -12.363 -17.204 -19.619 1.00 92.56 226 GLU A O 1
ATOM 1813 N N . ALA A 1 227 ? -10.545 -18.520 -19.462 1.00 93.81 227 ALA A N 1
ATOM 1814 C CA . ALA A 1 227 ? -10.303 -18.243 -18.047 1.00 93.81 227 ALA A CA 1
ATOM 1815 C C . ALA A 1 227 ? -9.883 -16.780 -17.812 1.00 93.81 227 ALA A C 1
ATOM 1817 O O . ALA A 1 227 ? -10.406 -16.112 -16.912 1.00 93.81 227 ALA A O 1
ATOM 1818 N N . LYS A 1 228 ? -8.990 -16.244 -18.656 1.00 92.31 228 LYS A N 1
ATOM 1819 C CA . LYS A 1 228 ? -8.543 -14.837 -18.602 1.00 92.31 228 LYS A CA 1
ATOM 1820 C C . LYS A 1 228 ? -9.701 -13.865 -18.829 1.00 92.31 228 LYS A C 1
ATOM 1822 O O . LYS A 1 228 ? -9.844 -12.877 -18.101 1.00 92.31 228 LYS A O 1
ATOM 1827 N N . GLN A 1 229 ? -10.578 -14.159 -19.790 1.00 92.19 229 GLN A N 1
ATOM 1828 C CA . GLN A 1 229 ? -11.778 -13.365 -20.061 1.00 92.19 229 GLN A CA 1
ATOM 1829 C C . GLN A 1 229 ? -12.773 -13.406 -18.898 1.00 92.19 229 GLN A C 1
ATOM 1831 O O . GLN A 1 229 ? -13.365 -12.375 -18.560 1.00 92.19 229 GLN A O 1
ATOM 1836 N N . LEU A 1 230 ? -12.941 -14.562 -18.249 1.00 95.31 230 LEU A N 1
ATOM 1837 C CA . LEU A 1 230 ? -13.794 -14.687 -17.069 1.00 95.31 230 LEU A CA 1
ATOM 1838 C C . LEU A 1 230 ? -13.290 -13.798 -15.919 1.00 95.31 230 LEU A C 1
ATOM 1840 O O . LEU A 1 230 ? -14.066 -13.018 -15.361 1.00 95.31 230 LEU A O 1
ATOM 1844 N N . ILE A 1 231 ? -11.981 -13.810 -15.645 1.00 94.44 231 ILE A N 1
ATOM 1845 C CA . ILE A 1 231 ? -11.345 -12.906 -14.671 1.00 94.44 231 ILE A CA 1
ATOM 1846 C C . ILE A 1 231 ? -11.576 -11.437 -15.046 1.00 94.44 231 ILE A C 1
ATOM 1848 O O . ILE A 1 231 ? -11.987 -10.643 -14.195 1.00 94.44 231 ILE A O 1
ATOM 1852 N N . CYS A 1 232 ? -11.408 -11.080 -16.325 1.00 89.69 232 CYS A N 1
ATOM 1853 C CA . CYS A 1 232 ? -11.683 -9.733 -16.840 1.00 89.69 232 CYS A CA 1
ATOM 1854 C C . CYS A 1 232 ? -13.101 -9.236 -16.546 1.00 89.69 232 CYS A C 1
ATOM 1856 O O . CYS A 1 232 ? -13.301 -8.041 -16.308 1.00 89.69 232 CYS A O 1
ATOM 1858 N N . ARG A 1 233 ? -14.090 -10.134 -16.550 1.00 93.38 233 ARG A N 1
ATOM 1859 C CA . ARG A 1 233 ? -15.491 -9.807 -16.252 1.00 93.38 233 ARG A CA 1
ATOM 1860 C C . ARG A 1 233 ? -15.782 -9.736 -14.747 1.00 93.38 233 ARG A C 1
ATOM 1862 O O . ARG A 1 233 ? -16.637 -8.946 -14.342 1.00 93.38 233 ARG A O 1
ATOM 1869 N N . LEU A 1 234 ? -15.069 -10.506 -13.923 1.00 92.44 234 LEU A N 1
ATOM 1870 C CA . LEU A 1 234 ? -15.188 -10.487 -12.458 1.00 92.44 234 LEU A CA 1
ATOM 1871 C C . LEU A 1 234 ? -14.474 -9.282 -11.821 1.00 92.44 234 LEU A C 1
ATOM 1873 O O . LEU A 1 234 ? -14.994 -8.676 -10.887 1.00 92.44 234 LEU A O 1
ATOM 1877 N N . LEU A 1 235 ? -13.318 -8.878 -12.353 1.00 88.06 235 LEU A N 1
ATOM 1878 C CA . LEU A 1 235 ? -12.500 -7.776 -11.825 1.00 88.06 235 LEU A CA 1
ATOM 1879 C C . LEU A 1 235 ? -12.783 -6.423 -12.501 1.00 88.06 235 LEU A C 1
ATOM 1881 O O . LEU A 1 235 ? -11.921 -5.542 -12.554 1.00 88.06 235 LEU A O 1
ATOM 1885 N N . LYS A 1 236 ? -14.005 -6.218 -13.012 1.00 84.19 236 LYS A N 1
ATOM 1886 C CA . LYS A 1 236 ? -14.456 -4.888 -13.449 1.00 84.19 236 LYS A CA 1
ATOM 1887 C C . LYS A 1 236 ? -14.517 -3.942 -12.249 1.00 84.19 236 LYS A C 1
ATOM 1889 O O . LYS A 1 236 ? -15.138 -4.252 -11.228 1.00 84.19 236 LYS A O 1
ATOM 1894 N N . THR A 1 237 ? -13.875 -2.781 -12.383 1.00 74.69 237 THR A N 1
ATOM 1895 C CA . THR A 1 237 ? -13.821 -1.746 -11.338 1.00 74.69 237 THR A CA 1
ATOM 1896 C C . THR A 1 237 ? -15.198 -1.190 -11.025 1.00 74.69 237 THR A C 1
ATOM 1898 O O . THR A 1 237 ? -15.556 -1.081 -9.857 1.00 74.69 237 THR A O 1
ATOM 1901 N N . GLU A 1 238 ? -15.978 -0.908 -12.067 1.00 74.12 238 GLU A N 1
ATOM 1902 C CA . GLU A 1 238 ? -17.359 -0.455 -11.967 1.00 74.12 238 GLU A CA 1
ATOM 1903 C C . GLU A 1 238 ? -18.272 -1.612 -11.507 1.00 74.12 238 GLU A C 1
ATOM 1905 O O . GLU A 1 238 ? -18.468 -2.568 -12.267 1.00 74.12 238 GLU A O 1
ATOM 1910 N N . PRO A 1 239 ? -18.852 -1.560 -10.289 1.00 77.56 239 PRO A N 1
ATOM 1911 C CA . PRO A 1 239 ? -19.640 -2.660 -9.724 1.00 77.56 239 PRO A CA 1
ATOM 1912 C C . PRO A 1 239 ? -20.861 -3.040 -10.555 1.00 77.56 239 PRO A C 1
ATOM 1914 O O . PRO A 1 239 ? -21.249 -4.204 -10.598 1.00 77.56 239 PRO A O 1
ATOM 1917 N N . THR A 1 240 ? -21.457 -2.064 -11.240 1.00 75.81 240 THR A N 1
ATOM 1918 C CA . THR A 1 240 ? -22.638 -2.275 -12.086 1.00 75.81 240 THR A CA 1
ATOM 1919 C C . THR A 1 240 ? -22.330 -3.002 -13.396 1.00 75.81 240 THR A C 1
ATOM 1921 O O . THR A 1 240 ? -23.235 -3.588 -13.984 1.00 75.81 240 THR A O 1
ATOM 1924 N N . GLN A 1 241 ? -21.068 -2.994 -13.836 1.00 82.88 241 GLN A N 1
ATOM 1925 C CA . GLN A 1 241 ? -20.589 -3.718 -15.020 1.00 82.88 241 GLN A CA 1
ATOM 1926 C C . GLN A 1 241 ? -19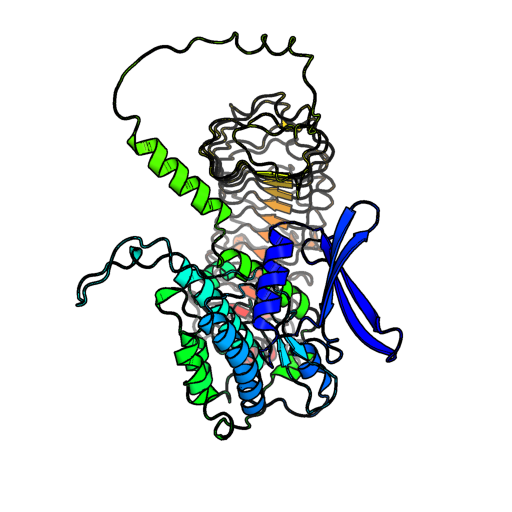.983 -5.083 -14.672 1.00 82.88 241 GLN A C 1
ATOM 1928 O O . GLN A 1 241 ? -19.570 -5.824 -15.566 1.00 82.88 241 GLN A O 1
ATOM 1933 N N . ARG A 1 242 ? -19.873 -5.397 -13.377 1.00 89.12 242 ARG A N 1
ATOM 1934 C CA . ARG A 1 242 ? -19.285 -6.640 -12.889 1.00 89.12 242 ARG A CA 1
ATOM 1935 C C . ARG A 1 242 ? -20.233 -7.806 -13.141 1.00 89.12 242 ARG A C 1
ATOM 1937 O O . ARG A 1 242 ? -21.438 -7.685 -12.934 1.00 89.12 242 ARG A O 1
ATOM 1944 N N . MET A 1 243 ? -19.665 -8.932 -13.564 1.00 92.62 243 MET A N 1
ATOM 1945 C CA . MET A 1 243 ? -20.406 -10.175 -13.771 1.00 92.62 243 MET A CA 1
ATOM 1946 C C . MET A 1 243 ? -21.191 -10.572 -12.513 1.00 92.62 243 MET A C 1
ATOM 1948 O O . MET A 1 243 ? -20.664 -10.524 -11.402 1.00 92.62 243 MET A O 1
ATOM 1952 N N . SER A 1 244 ? -22.439 -10.989 -12.702 1.00 92.25 244 SER A N 1
ATOM 1953 C CA . SER A 1 244 ? -23.302 -11.543 -11.658 1.00 92.25 244 SER A CA 1
ATOM 1954 C C . SER A 1 244 ? -23.046 -13.035 -11.424 1.00 92.25 244 SER A C 1
ATOM 1956 O O . SER A 1 244 ? -22.511 -13.736 -12.282 1.00 92.25 244 SER A O 1
ATOM 1958 N N . ILE A 1 245 ? -23.469 -13.559 -10.270 1.00 95.00 245 ILE A N 1
ATOM 1959 C CA . ILE A 1 245 ? -23.240 -14.971 -9.931 1.00 95.00 245 ILE A CA 1
ATOM 1960 C C . ILE A 1 245 ? -23.953 -15.950 -10.875 1.00 95.00 245 ILE A C 1
ATOM 1962 O O . ILE A 1 245 ? -23.437 -17.024 -11.173 1.00 95.00 245 ILE A O 1
ATOM 1966 N N . THR A 1 246 ? -25.117 -15.569 -11.401 1.00 93.88 246 THR A N 1
ATOM 1967 C CA . THR A 1 246 ? -25.856 -16.377 -12.377 1.00 93.88 246 THR A CA 1
ATOM 1968 C C . THR A 1 246 ? -25.126 -16.438 -13.713 1.00 93.88 246 THR A C 1
ATOM 1970 O O . THR A 1 246 ? -25.067 -17.499 -14.325 1.00 93.88 246 THR A O 1
ATOM 1973 N N . GLU A 1 247 ? -24.533 -15.334 -14.167 1.00 95.31 247 GLU A N 1
ATOM 1974 C CA . GLU A 1 247 ? -23.675 -15.336 -15.357 1.00 95.31 247 GLU A CA 1
ATOM 1975 C C . GLU A 1 247 ? -22.403 -16.158 -15.137 1.00 95.31 247 GLU A C 1
ATOM 1977 O O . GLU A 1 247 ? -21.978 -16.863 -16.048 1.00 95.31 247 GLU A O 1
ATOM 1982 N N . PHE A 1 248 ? -21.820 -16.093 -13.936 1.00 96.94 248 PHE A N 1
ATOM 1983 C CA . PHE A 1 248 ? -20.628 -16.855 -13.570 1.00 96.94 248 PHE A CA 1
ATOM 1984 C C . PHE A 1 248 ? -20.874 -18.368 -13.611 1.00 96.94 248 PHE A C 1
ATOM 1986 O O . PHE A 1 248 ? -20.150 -19.080 -14.300 1.00 96.94 248 PHE A O 1
ATOM 1993 N N . ILE A 1 249 ? -21.922 -18.861 -12.940 1.00 95.94 249 ILE A N 1
ATOM 1994 C CA . ILE A 1 249 ? -22.245 -20.299 -12.903 1.00 95.94 249 ILE A CA 1
ATOM 1995 C C . ILE A 1 249 ? -22.589 -20.847 -14.292 1.00 95.94 249 ILE A C 1
ATOM 1997 O O . ILE A 1 249 ? -22.263 -21.990 -14.597 1.00 95.94 249 ILE A O 1
ATOM 2001 N N . ASN A 1 250 ? -23.206 -20.034 -15.152 1.00 95.00 250 ASN A N 1
ATOM 2002 C CA . ASN A 1 250 ? -23.533 -20.430 -16.522 1.00 95.00 250 ASN A CA 1
ATOM 2003 C C . ASN A 1 250 ? -22.361 -20.280 -17.505 1.00 95.00 250 ASN A C 1
ATOM 2005 O O . ASN A 1 250 ? -22.493 -20.671 -18.665 1.00 95.00 250 ASN A O 1
ATOM 2009 N N . HIS A 1 251 ? -21.230 -19.709 -17.083 1.00 96.25 251 HIS A N 1
ATOM 2010 C CA . HIS A 1 251 ? -20.069 -19.554 -17.951 1.00 96.25 251 HIS A CA 1
ATOM 2011 C C . HIS A 1 251 ? -19.513 -20.934 -18.346 1.00 96.25 251 HIS A C 1
ATOM 2013 O O . HIS A 1 251 ? -19.389 -21.784 -17.463 1.00 96.25 251 HIS A O 1
ATOM 2019 N N . PRO A 1 252 ? -19.125 -21.180 -19.615 1.00 93.88 252 PRO A N 1
ATOM 2020 C CA . PRO A 1 252 ? -18.644 -22.494 -20.063 1.00 93.88 252 PRO A CA 1
ATOM 2021 C C . PRO A 1 252 ? -17.507 -23.049 -19.200 1.00 93.88 252 PRO A C 1
ATOM 2023 O O . PRO A 1 252 ? -17.561 -24.196 -18.770 1.00 93.88 252 PRO A O 1
ATOM 2026 N N . TRP A 1 253 ? -16.553 -22.187 -18.831 1.00 95.94 253 TRP A N 1
ATOM 2027 C CA . TRP A 1 253 ? -15.426 -22.547 -17.962 1.00 95.94 253 TRP A CA 1
ATOM 2028 C C . TRP A 1 253 ? -15.841 -23.070 -16.571 1.00 95.94 253 TRP A C 1
ATOM 2030 O O . TRP A 1 253 ? -15.059 -23.764 -15.938 1.00 95.94 253 TRP A O 1
ATOM 2040 N N . ILE A 1 254 ? -17.054 -22.764 -16.091 1.00 95.31 254 ILE A N 1
ATOM 2041 C CA . ILE A 1 254 ? -17.596 -23.230 -14.800 1.00 95.31 254 ILE A CA 1
ATOM 2042 C C . ILE A 1 254 ? -18.621 -24.355 -14.995 1.00 95.31 254 ILE A C 1
ATOM 2044 O O . ILE A 1 254 ? -18.556 -25.392 -14.336 1.00 95.31 254 ILE A O 1
ATOM 2048 N N . ASN A 1 255 ? -19.582 -24.164 -15.901 1.00 90.38 255 ASN A N 1
ATOM 2049 C CA . ASN A 1 255 ? -20.688 -25.100 -16.105 1.00 90.38 255 ASN A CA 1
ATOM 2050 C C . ASN A 1 255 ? -20.221 -26.422 -16.740 1.00 90.38 255 ASN A C 1
ATOM 2052 O O . ASN A 1 255 ? -20.734 -27.491 -16.417 1.00 90.38 255 ASN A O 1
ATOM 2056 N N . GLN A 1 256 ? -19.217 -26.353 -17.615 1.00 88.31 256 GLN A N 1
ATOM 2057 C CA . GLN A 1 256 ? -18.652 -27.489 -18.342 1.00 88.31 256 GLN A CA 1
ATOM 2058 C C . GLN A 1 256 ? -17.242 -27.805 -17.824 1.00 88.31 256 GLN A C 1
ATOM 2060 O O . GLN A 1 256 ? -16.312 -27.959 -18.609 1.00 88.31 256 GLN A O 1
ATOM 2065 N N . SER A 1 257 ? -17.062 -27.914 -16.499 1.00 77.69 257 SER A N 1
ATOM 2066 C CA . SER A 1 257 ? -15.731 -28.125 -15.895 1.00 77.69 257 SER A CA 1
ATOM 2067 C C . SER A 1 257 ? -14.989 -29.353 -16.453 1.00 77.69 257 SER A C 1
ATOM 2069 O O . SER A 1 257 ? -13.769 -29.346 -16.587 1.00 77.69 257 SER A O 1
ATOM 2071 N N . VAL A 1 258 ? -15.716 -30.378 -16.907 1.00 82.06 258 VAL A N 1
ATOM 2072 C CA . VAL A 1 258 ? -15.151 -31.572 -17.566 1.00 82.06 258 VAL A CA 1
ATOM 2073 C C . VAL A 1 258 ? -14.445 -31.248 -18.892 1.00 82.06 258 VAL A C 1
ATOM 2075 O O . VAL A 1 258 ? -13.480 -31.924 -19.252 1.00 82.06 258 VAL A O 1
ATOM 2078 N N . GLU A 1 259 ? -14.892 -30.218 -19.610 1.00 85.44 259 GLU A N 1
ATOM 2079 C CA . GLU A 1 259 ? -14.313 -29.772 -20.885 1.00 85.44 259 GLU A CA 1
ATOM 2080 C C . GLU A 1 259 ? -13.134 -28.803 -20.687 1.00 85.44 259 GLU A C 1
ATOM 2082 O O . GLU A 1 259 ? -12.379 -28.556 -21.627 1.00 85.44 259 GLU A O 1
ATOM 2087 N N . VAL A 1 260 ? -12.917 -28.307 -19.462 1.00 91.19 260 VAL A N 1
ATOM 2088 C CA . VAL A 1 260 ? -11.788 -27.425 -19.130 1.00 91.19 260 VAL A CA 1
ATOM 2089 C C . VAL A 1 260 ? -10.461 -28.176 -19.318 1.00 91.19 260 VAL A C 1
ATOM 2091 O O . VAL A 1 260 ? -10.367 -29.355 -18.932 1.00 91.19 260 VAL A O 1
ATOM 2094 N N . PRO A 1 261 ? -9.425 -27.534 -19.897 1.00 90.12 261 PRO A N 1
ATOM 2095 C CA . PRO A 1 261 ? -8.113 -28.145 -20.086 1.00 90.12 261 PRO A CA 1
ATOM 2096 C C . PRO A 1 261 ? -7.518 -28.695 -18.782 1.00 90.12 261 PRO A C 1
ATOM 2098 O O . PRO A 1 261 ? -7.655 -28.106 -17.714 1.00 90.12 261 PRO A O 1
ATOM 2101 N N . GLN A 1 262 ? -6.793 -29.814 -18.860 1.00 92.00 262 GLN A N 1
ATOM 2102 C CA . GLN A 1 262 ? -5.985 -30.316 -17.733 1.00 92.00 262 GLN A CA 1
ATOM 2103 C C . GLN A 1 262 ? -4.579 -29.708 -17.718 1.00 92.00 262 GLN A C 1
ATOM 2105 O O . GLN A 1 262 ? -3.624 -30.354 -17.289 1.00 92.00 262 GLN A O 1
ATOM 2110 N N . THR A 1 263 ? -4.439 -28.481 -18.222 1.00 91.56 263 THR A N 1
ATOM 2111 C CA . THR A 1 263 ? -3.162 -27.773 -18.244 1.00 91.56 263 THR A CA 1
ATOM 2112 C C . THR A 1 263 ? -2.618 -27.674 -16.817 1.00 91.56 263 THR A C 1
ATOM 2114 O O . THR A 1 263 ? -3.348 -27.219 -15.929 1.00 91.56 263 THR A O 1
ATOM 2117 N N . PRO A 1 264 ? -1.374 -28.119 -16.562 1.00 92.31 264 PRO A N 1
ATOM 2118 C CA . PRO A 1 264 ? -0.753 -27.972 -15.256 1.00 92.31 264 PRO A CA 1
ATOM 2119 C C . PRO A 1 264 ? -0.455 -26.494 -14.983 1.00 92.31 264 PRO A C 1
ATOM 2121 O O . PRO A 1 264 ? 0.117 -25.797 -15.815 1.00 92.31 264 PRO A O 1
ATOM 2124 N N . LEU A 1 265 ? -0.828 -26.029 -13.799 1.00 91.38 265 LEU A N 1
ATOM 2125 C CA . LEU A 1 265 ? -0.642 -24.663 -13.329 1.00 91.38 265 LEU A CA 1
ATOM 2126 C C . LEU A 1 265 ? 0.595 -24.563 -12.436 1.00 91.38 265 LEU A C 1
ATOM 2128 O O . LEU A 1 265 ? 0.966 -25.493 -11.715 1.00 91.38 265 LEU A O 1
ATOM 2132 N N . HIS A 1 266 ? 1.199 -23.377 -12.410 1.00 85.50 266 HIS A N 1
ATOM 2133 C CA . HIS A 1 266 ? 2.359 -23.091 -11.563 1.00 85.50 266 HIS A CA 1
ATOM 2134 C C . HIS A 1 266 ? 1.997 -22.808 -10.097 1.00 85.50 266 HIS A C 1
ATOM 2136 O O . HIS A 1 266 ? 2.892 -22.719 -9.256 1.00 85.50 266 HIS A O 1
ATOM 2142 N N . THR A 1 267 ? 0.705 -22.709 -9.781 1.00 84.94 267 THR A N 1
ATOM 2143 C CA . THR A 1 267 ? 0.143 -22.280 -8.494 1.00 84.94 267 THR A CA 1
ATOM 2144 C C . THR A 1 267 ? 0.786 -22.953 -7.285 1.00 84.94 267 THR A C 1
ATOM 2146 O O . THR A 1 267 ? 1.241 -22.264 -6.378 1.00 84.94 267 THR A O 1
ATOM 2149 N N . SER A 1 268 ? 0.877 -24.288 -7.275 1.00 83.06 268 SER A N 1
ATOM 2150 C CA . SER A 1 268 ? 1.436 -25.030 -6.132 1.00 83.06 268 SER A CA 1
ATOM 2151 C C . SER A 1 268 ? 2.905 -24.665 -5.870 1.00 83.06 268 SER A C 1
ATOM 2153 O O . SER A 1 268 ? 3.294 -24.412 -4.730 1.00 83.06 268 SER A O 1
ATOM 2155 N N . ARG A 1 269 ? 3.705 -24.533 -6.938 1.00 81.06 269 ARG A N 1
ATOM 2156 C CA . ARG A 1 269 ? 5.118 -24.141 -6.855 1.00 81.06 269 ARG A CA 1
ATOM 2157 C C . ARG A 1 269 ? 5.272 -22.703 -6.359 1.00 81.06 269 ARG A C 1
ATOM 2159 O O . ARG A 1 269 ? 6.058 -22.459 -5.453 1.00 81.06 269 ARG A O 1
ATOM 2166 N N . VAL A 1 270 ? 4.512 -21.771 -6.931 1.00 80.19 270 VAL A N 1
ATOM 2167 C CA . VAL A 1 270 ? 4.578 -20.341 -6.586 1.00 80.19 270 VAL A CA 1
ATOM 2168 C C . VAL A 1 270 ? 4.182 -20.106 -5.128 1.00 80.19 270 VAL A C 1
ATOM 2170 O O . VAL A 1 270 ? 4.900 -19.423 -4.404 1.00 80.19 270 VAL A O 1
ATOM 2173 N N . LEU A 1 271 ? 3.101 -20.737 -4.658 1.00 76.94 271 LEU A N 1
ATOM 2174 C CA . LEU A 1 271 ? 2.669 -20.624 -3.261 1.00 76.94 271 LEU A CA 1
ATOM 2175 C C . LEU A 1 271 ? 3.716 -21.168 -2.278 1.00 76.94 271 LEU A C 1
ATOM 2177 O O . LEU A 1 271 ? 3.862 -20.635 -1.180 1.00 76.94 271 LEU A O 1
ATOM 2181 N N . HIS A 1 272 ? 4.469 -22.200 -2.673 1.00 73.81 272 HIS A N 1
ATOM 2182 C CA . HIS A 1 272 ? 5.560 -22.734 -1.861 1.00 73.81 272 HIS A CA 1
ATOM 2183 C C . HIS A 1 272 ? 6.809 -21.831 -1.881 1.00 73.81 272 HIS A C 1
ATOM 2185 O O . HIS A 1 272 ? 7.494 -21.706 -0.866 1.00 73.81 272 HIS A O 1
ATOM 2191 N N . GLU A 1 273 ? 7.135 -21.213 -3.018 1.00 65.50 273 GLU A N 1
ATOM 2192 C CA . GLU A 1 273 ? 8.279 -20.300 -3.158 1.00 65.50 273 GLU A CA 1
ATOM 2193 C C . GLU A 1 273 ? 8.049 -18.960 -2.427 1.00 65.50 273 GLU A C 1
ATOM 2195 O O . GLU A 1 273 ? 9.001 -18.365 -1.920 1.00 65.50 273 GLU A O 1
ATOM 2200 N N . GLU A 1 274 ? 6.795 -18.508 -2.311 1.00 64.44 274 GLU A N 1
ATOM 2201 C CA . GLU A 1 274 ? 6.424 -17.183 -1.792 1.00 64.44 274 GLU A CA 1
ATOM 2202 C C . GLU A 1 274 ? 5.691 -17.208 -0.430 1.00 64.44 274 GLU A C 1
ATOM 2204 O O . GLU A 1 274 ? 4.870 -16.337 -0.129 1.00 64.44 274 GLU A O 1
ATOM 2209 N N . GLN A 1 275 ? 5.999 -18.168 0.447 1.00 63.38 275 GLN A N 1
ATOM 2210 C CA . GLN A 1 275 ? 5.267 -18.358 1.712 1.00 63.38 275 GLN A CA 1
ATOM 2211 C C . GLN A 1 275 ? 5.266 -17.121 2.644 1.00 63.38 275 GLN A C 1
ATOM 2213 O O . GLN A 1 275 ? 4.257 -16.829 3.282 1.00 63.38 275 GLN A O 1
ATOM 2218 N N . GLU A 1 276 ? 6.354 -16.342 2.700 1.00 61.44 276 GLU A N 1
ATOM 2219 C CA . GLU A 1 276 ? 6.398 -15.084 3.476 1.00 61.44 276 GLU A CA 1
ATOM 2220 C C . GLU A 1 276 ? 5.565 -13.951 2.850 1.00 61.44 276 GLU A C 1
ATOM 2222 O O . GLU A 1 276 ? 5.147 -13.013 3.535 1.00 61.44 276 GLU A O 1
ATOM 2227 N N . VAL A 1 277 ? 5.343 -14.004 1.536 1.00 59.09 277 VAL A N 1
ATOM 2228 C CA . VAL A 1 277 ? 4.531 -13.025 0.804 1.00 59.09 277 VAL A CA 1
ATOM 2229 C C . VAL A 1 277 ? 3.050 -13.316 1.024 1.00 59.09 277 VAL A C 1
ATOM 2231 O O . VAL A 1 277 ? 2.266 -12.380 1.159 1.00 59.09 277 VAL A O 1
ATOM 2234 N N . TRP A 1 278 ? 2.680 -14.592 1.139 1.00 69.56 278 TRP A N 1
ATOM 2235 C CA . TRP A 1 278 ? 1.299 -15.045 1.299 1.00 69.56 278 TRP A CA 1
ATOM 2236 C C . TRP A 1 278 ? 0.561 -14.397 2.481 1.00 69.56 278 TRP A C 1
ATOM 2238 O O . TRP A 1 278 ? -0.569 -13.935 2.325 1.00 69.56 278 TRP A O 1
ATOM 2248 N N . GLU A 1 279 ? 1.211 -14.250 3.636 1.00 72.62 279 GLU A N 1
ATOM 2249 C CA . GLU A 1 279 ? 0.597 -13.585 4.798 1.00 72.62 279 GLU A CA 1
ATOM 2250 C C . GLU A 1 279 ? 0.310 -12.094 4.544 1.00 72.62 279 GLU A C 1
ATOM 2252 O O . GLU A 1 279 ? -0.702 -11.558 4.993 1.00 72.62 279 GLU A O 1
ATOM 2257 N N . LYS A 1 280 ? 1.139 -11.420 3.738 1.00 64.25 280 LYS A N 1
ATOM 2258 C CA . LYS A 1 280 ? 0.870 -10.037 3.306 1.00 64.25 280 LYS A CA 1
AT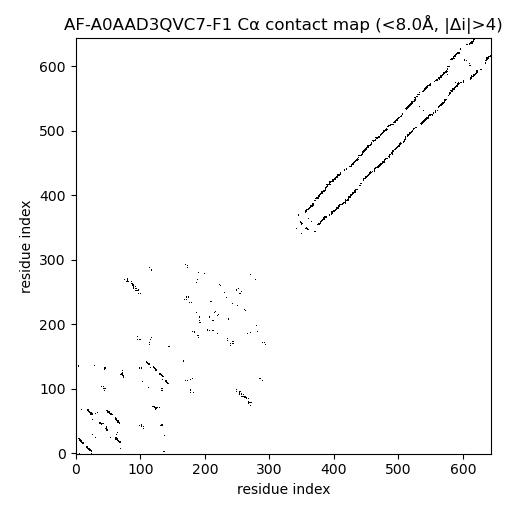OM 2259 C C . LYS A 1 280 ? -0.276 -9.979 2.296 1.00 64.25 280 LYS A C 1
ATOM 2261 O O . LYS A 1 280 ? -1.046 -9.023 2.298 1.00 64.25 280 LYS A O 1
ATOM 2266 N N . VAL A 1 281 ? -0.406 -10.994 1.436 1.00 64.75 281 VAL A N 1
ATOM 2267 C CA . VAL A 1 281 ? -1.516 -11.102 0.472 1.00 64.75 281 VAL A CA 1
ATOM 2268 C C . VAL A 1 281 ? -2.856 -11.207 1.199 1.00 64.75 281 VAL A C 1
ATOM 2270 O O . VAL A 1 281 ? -3.795 -10.490 0.849 1.00 64.75 281 VAL A O 1
ATOM 2273 N N . LYS A 1 282 ? -2.920 -12.040 2.241 1.00 67.62 282 LYS A N 1
ATOM 2274 C CA . LYS A 1 282 ? -4.078 -12.183 3.135 1.00 67.62 282 LYS A CA 1
ATOM 2275 C C . LYS A 1 282 ? -4.512 -10.850 3.760 1.00 67.62 282 LYS A C 1
ATOM 2277 O O . LYS A 1 282 ? -5.678 -10.448 3.663 1.00 67.62 282 LYS A O 1
ATOM 2282 N N . GLU A 1 283 ? -3.558 -10.113 4.332 1.00 69.69 283 GLU A N 1
ATOM 2283 C CA . GLU A 1 283 ? -3.811 -8.801 4.944 1.00 69.69 283 GLU A CA 1
ATOM 2284 C C . GLU A 1 283 ? -4.368 -7.787 3.926 1.00 69.69 283 GLU A C 1
ATOM 2286 O O . GLU A 1 283 ? -5.367 -7.108 4.184 1.00 69.69 283 GLU A O 1
ATOM 2291 N N . GLU A 1 284 ? -3.777 -7.716 2.733 1.00 65.38 284 GLU A N 1
ATOM 2292 C CA . GLU A 1 284 ? -4.198 -6.769 1.696 1.00 65.38 284 GLU A CA 1
ATOM 2293 C C . GLU A 1 284 ? -5.560 -7.111 1.092 1.00 65.38 284 GLU A C 1
ATOM 2295 O O . GLU A 1 284 ? -6.366 -6.216 0.817 1.00 65.38 284 GLU A O 1
ATOM 2300 N N . MET A 1 285 ? -5.862 -8.399 0.925 1.00 65.25 285 MET A N 1
ATOM 2301 C CA . MET A 1 285 ? -7.180 -8.832 0.470 1.00 65.25 285 MET A CA 1
ATOM 2302 C C . MET A 1 285 ? -8.261 -8.436 1.482 1.00 65.25 285 MET A C 1
ATOM 2304 O O . MET A 1 285 ? -9.297 -7.888 1.094 1.00 65.25 285 MET A O 1
ATOM 2308 N N . THR A 1 286 ? -7.979 -8.595 2.778 1.00 69.31 286 THR A N 1
ATOM 2309 C CA . THR A 1 286 ? -8.859 -8.118 3.853 1.00 69.31 286 THR A CA 1
ATOM 2310 C C . THR A 1 286 ? -9.072 -6.601 3.766 1.00 69.31 286 THR A C 1
ATOM 2312 O O . THR A 1 286 ? -10.211 -6.131 3.829 1.00 69.31 286 THR A O 1
ATOM 2315 N N . ASN A 1 287 ? -8.014 -5.815 3.545 1.00 63.97 287 ASN A N 1
ATOM 2316 C CA . ASN A 1 287 ? -8.112 -4.358 3.399 1.00 63.97 287 ASN A CA 1
ATOM 2317 C C . ASN A 1 287 ? -8.928 -3.933 2.163 1.00 63.97 287 ASN A C 1
ATOM 2319 O O . ASN A 1 287 ? -9.728 -2.997 2.236 1.00 63.97 287 ASN A O 1
ATOM 2323 N N . ALA A 1 288 ? -8.764 -4.614 1.026 1.00 61.78 288 ALA A N 1
ATOM 2324 C CA . ALA A 1 288 ? -9.506 -4.313 -0.197 1.00 61.78 288 ALA A CA 1
ATOM 2325 C C . ALA A 1 288 ? -11.018 -4.529 -0.012 1.00 61.78 288 ALA A C 1
ATOM 2327 O O . ALA A 1 288 ? -11.815 -3.659 -0.381 1.00 61.78 288 ALA A O 1
ATOM 2328 N N . LEU A 1 289 ? -11.413 -5.632 0.634 1.00 63.72 289 LEU A N 1
ATOM 2329 C CA . LEU A 1 289 ? -12.816 -5.940 0.936 1.00 63.72 289 LEU A CA 1
ATOM 2330 C C . LEU A 1 289 ? -13.464 -4.886 1.835 1.00 63.72 289 LEU A C 1
ATOM 2332 O O . LEU A 1 289 ? -14.608 -4.490 1.596 1.00 63.72 289 LEU A O 1
ATOM 2336 N N . GLN A 1 290 ? -12.716 -4.344 2.801 1.00 65.94 290 GLN A N 1
ATOM 2337 C CA . GLN A 1 290 ? -13.192 -3.237 3.634 1.00 65.94 290 GLN A CA 1
ATOM 2338 C C . GLN A 1 290 ? -13.524 -1.978 2.825 1.00 65.94 290 GLN A C 1
ATOM 2340 O O . GLN A 1 290 ? -14.459 -1.266 3.174 1.00 65.94 290 GLN A O 1
ATOM 2345 N N . THR A 1 291 ? -12.789 -1.694 1.747 1.00 61.09 291 THR A N 1
ATOM 2346 C CA . THR A 1 291 ? -13.031 -0.493 0.928 1.00 61.09 291 THR A CA 1
ATOM 2347 C C . THR A 1 291 ? -14.187 -0.625 -0.061 1.00 61.09 291 THR A C 1
ATOM 2349 O O . THR A 1 291 ? -14.723 0.395 -0.490 1.00 61.09 291 THR A O 1
ATOM 2352 N N . MET A 1 292 ? -14.564 -1.850 -0.439 1.00 58.72 292 MET A N 1
ATOM 2353 C CA . MET A 1 292 ? -15.621 -2.098 -1.428 1.00 58.72 292 MET A CA 1
ATOM 2354 C C . MET A 1 292 ? -17.000 -2.333 -0.808 1.00 58.72 292 MET A C 1
ATOM 2356 O O . MET A 1 292 ? -18.010 -2.183 -1.497 1.00 58.72 292 MET A O 1
ATOM 2360 N N . ARG A 1 293 ? -17.069 -2.699 0.475 1.00 64.25 293 ARG A N 1
ATOM 2361 C CA . ARG A 1 293 ? -18.339 -2.885 1.184 1.00 64.25 293 ARG A CA 1
ATOM 2362 C C . ARG A 1 293 ? -18.934 -1.546 1.628 1.00 64.25 293 ARG A C 1
ATOM 2364 O O . ARG A 1 293 ? -18.222 -0.641 2.053 1.00 64.25 293 ARG A O 1
ATOM 2371 N N . VAL A 1 294 ? -20.261 -1.429 1.563 1.00 55.91 294 VAL A N 1
ATOM 2372 C CA . VAL A 1 294 ? -20.985 -0.241 2.035 1.00 55.91 294 VAL A CA 1
ATOM 2373 C C . VAL A 1 294 ? -21.255 -0.373 3.536 1.00 55.91 294 VAL A C 1
ATOM 2375 O O . VAL A 1 294 ? -22.017 -1.242 3.970 1.00 55.91 294 VAL A O 1
ATOM 2378 N N . ASP A 1 295 ? -20.675 0.517 4.344 1.00 53.09 295 ASP A N 1
ATOM 2379 C CA . ASP A 1 295 ? -20.989 0.618 5.772 1.00 53.09 295 ASP A CA 1
ATOM 2380 C C . ASP A 1 295 ? -22.285 1.416 5.981 1.00 53.09 295 ASP A C 1
ATOM 2382 O O . ASP A 1 295 ? -22.316 2.646 6.018 1.00 53.09 295 ASP A O 1
ATOM 2386 N N . TYR A 1 296 ? -23.400 0.700 6.145 1.00 44.84 296 TYR A N 1
ATOM 2387 C CA . TYR A 1 296 ? -24.737 1.289 6.329 1.00 44.84 296 TYR A CA 1
ATOM 2388 C C . TYR A 1 296 ? -24.891 2.120 7.614 1.00 44.84 296 TYR A C 1
ATOM 2390 O O . TYR A 1 296 ? -25.823 2.922 7.703 1.00 44.84 296 TYR A O 1
ATOM 2398 N N . MET A 1 297 ? -23.977 1.978 8.579 1.00 39.44 297 MET A N 1
ATOM 2399 C CA . MET A 1 297 ? -23.883 2.879 9.735 1.00 39.44 297 MET A CA 1
ATOM 2400 C C . MET A 1 297 ? -23.657 4.331 9.296 1.00 39.44 297 MET A C 1
ATOM 2402 O O . MET A 1 297 ? -24.209 5.240 9.900 1.00 39.44 297 MET A O 1
ATOM 2406 N N . ILE A 1 298 ? -22.932 4.550 8.195 1.00 42.31 298 ILE A N 1
ATOM 2407 C CA . ILE A 1 298 ? -22.645 5.882 7.648 1.00 42.31 298 ILE A CA 1
ATOM 2408 C C . ILE A 1 298 ? -23.865 6.431 6.884 1.00 42.31 298 ILE A C 1
ATOM 2410 O O . ILE A 1 298 ? -24.149 7.628 6.933 1.00 42.31 298 ILE A O 1
ATOM 2414 N N . MET A 1 299 ? -24.633 5.563 6.207 1.00 32.75 299 MET A N 1
ATOM 2415 C CA . MET A 1 299 ? -25.732 5.990 5.330 1.00 32.75 299 MET A CA 1
ATOM 2416 C C . MET A 1 299 ? -27.047 6.303 6.068 1.00 32.75 299 MET A C 1
ATOM 2418 O O . MET A 1 299 ? -27.761 7.225 5.673 1.00 32.75 299 MET A O 1
ATOM 2422 N N . ARG A 1 300 ? -27.366 5.600 7.169 1.00 34.81 300 ARG A N 1
ATOM 2423 C CA . ARG A 1 300 ? -28.554 5.911 7.998 1.00 34.81 300 ARG A CA 1
ATOM 2424 C C . ARG A 1 300 ? -28.489 7.324 8.582 1.00 34.81 300 ARG A C 1
ATOM 2426 O O . ARG A 1 300 ? -29.502 8.015 8.609 1.00 34.81 300 ARG A O 1
ATOM 2433 N N . THR A 1 301 ? -27.300 7.766 8.976 1.00 38.09 301 THR A N 1
ATOM 2434 C CA . THR A 1 301 ? -27.046 9.105 9.521 1.00 38.09 301 THR A CA 1
ATOM 2435 C C . THR A 1 301 ? -27.252 10.191 8.462 1.00 38.09 301 THR A C 1
ATOM 2437 O O . THR A 1 301 ? -27.850 11.222 8.747 1.00 38.09 301 THR A O 1
ATOM 2440 N N . LEU A 1 302 ? -26.847 9.933 7.214 1.00 35.47 302 LEU A N 1
ATOM 2441 C CA . LEU A 1 302 ? -26.999 10.862 6.086 1.00 35.47 302 LEU A CA 1
ATOM 2442 C C . LEU A 1 302 ? -28.460 11.056 5.646 1.00 35.47 302 LEU A C 1
ATOM 2444 O O . LEU A 1 302 ? -28.864 12.181 5.362 1.00 35.47 302 LEU A O 1
ATOM 2448 N N . VAL A 1 303 ? -29.271 9.993 5.624 1.00 35.31 303 VAL A N 1
ATOM 2449 C CA . VAL A 1 303 ? -30.694 10.083 5.233 1.00 3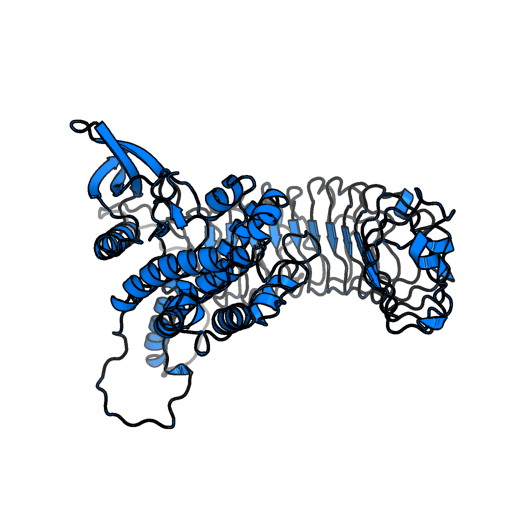5.31 303 VAL A CA 1
ATOM 2450 C C . VAL A 1 303 ? -31.531 10.778 6.314 1.00 35.31 303 VAL A C 1
ATOM 2452 O O . VAL A 1 303 ? -32.387 11.600 5.993 1.00 35.31 303 VAL A O 1
ATOM 2455 N N . LEU A 1 304 ? -31.243 10.524 7.596 1.00 36.78 304 LEU A N 1
ATOM 2456 C CA . LEU A 1 304 ? -31.860 11.248 8.715 1.00 36.78 304 LEU A CA 1
ATOM 2457 C C . LEU A 1 304 ? -31.532 12.753 8.681 1.00 36.78 304 LEU A C 1
ATOM 2459 O O . LEU A 1 304 ? -32.412 13.571 8.942 1.00 36.78 304 LEU A O 1
ATOM 2463 N N . LEU A 1 305 ? -30.310 13.126 8.285 1.00 42.34 305 LEU A N 1
ATOM 2464 C CA . LEU A 1 305 ? -29.904 14.527 8.102 1.00 42.34 305 LEU A CA 1
ATOM 2465 C C . LEU A 1 305 ? -30.607 15.204 6.910 1.00 42.34 305 LEU A C 1
ATOM 2467 O O . LEU A 1 305 ? -30.966 16.376 7.000 1.00 42.34 305 LEU A O 1
ATOM 2471 N N . LEU A 1 306 ? -30.857 14.471 5.821 1.00 36.72 306 LEU A N 1
ATOM 2472 C CA . LEU A 1 306 ? -31.578 14.973 4.643 1.00 36.72 306 LEU A CA 1
ATOM 2473 C C . LEU A 1 306 ? -33.065 15.236 4.919 1.00 36.72 306 LEU A C 1
ATOM 2475 O O . LEU A 1 306 ? -33.604 16.222 4.426 1.00 36.72 306 LEU A O 1
ATOM 2479 N N . ILE A 1 307 ? -33.718 14.401 5.733 1.00 39.22 307 ILE A N 1
ATOM 2480 C CA . ILE A 1 307 ? -35.134 14.587 6.097 1.00 39.22 307 ILE A CA 1
ATOM 2481 C C . ILE A 1 307 ? -35.297 15.759 7.078 1.00 39.22 307 ILE A C 1
ATOM 2483 O O . ILE A 1 307 ? -36.247 16.530 6.956 1.00 39.22 307 ILE A O 1
ATOM 2487 N N . MET A 1 308 ? -34.348 15.948 8.003 1.00 43.81 308 MET A N 1
ATOM 2488 C CA . MET A 1 308 ? -34.359 17.097 8.921 1.00 43.81 308 MET A CA 1
ATOM 2489 C C . MET A 1 308 ? -34.031 18.422 8.212 1.00 43.81 308 MET A C 1
ATOM 2491 O O . MET A 1 308 ? -34.558 19.462 8.589 1.00 43.81 308 MET A O 1
ATOM 2495 N N . GLY A 1 309 ? -33.230 18.393 7.141 1.00 41.72 309 GLY A N 1
ATOM 2496 C CA . GLY A 1 309 ? -32.850 19.587 6.376 1.00 41.72 309 GLY A CA 1
ATOM 2497 C C . GLY A 1 309 ? -33.948 20.196 5.491 1.00 41.72 309 GLY A C 1
ATOM 2498 O O . GLY A 1 309 ? -33.777 21.315 5.015 1.00 41.72 309 GLY A O 1
ATOM 2499 N N . ILE A 1 310 ? -35.069 19.500 5.264 1.00 38.78 310 ILE A N 1
ATOM 2500 C CA . ILE A 1 310 ? -36.178 19.998 4.424 1.00 38.78 310 ILE A CA 1
ATOM 2501 C C . ILE A 1 310 ? -37.187 20.832 5.240 1.00 38.78 310 ILE A C 1
ATOM 2503 O O . ILE A 1 310 ? -37.968 21.585 4.663 1.00 38.78 310 ILE A O 1
ATOM 2507 N N . VAL A 1 311 ? -37.151 20.760 6.576 1.00 37.47 311 VAL A N 1
ATOM 2508 C CA . VAL A 1 311 ? -38.127 21.451 7.441 1.00 37.47 311 VAL A CA 1
ATOM 2509 C C . VAL A 1 311 ? -37.667 22.854 7.875 1.00 37.47 311 VAL A C 1
ATOM 2511 O O . VAL A 1 311 ? -38.509 23.700 8.159 1.00 37.47 311 VAL A O 1
ATOM 2514 N N . ASP A 1 312 ? -36.371 23.175 7.818 1.00 34.19 312 ASP A N 1
ATOM 2515 C CA . ASP A 1 312 ? -35.830 24.446 8.335 1.00 34.19 312 ASP A CA 1
ATOM 2516 C C . ASP A 1 312 ? -35.482 25.472 7.240 1.00 34.19 312 ASP A C 1
ATOM 2518 O O . ASP A 1 312 ? -34.382 26.025 7.177 1.00 34.19 312 ASP A O 1
ATOM 2522 N N . LEU A 1 313 ? -36.449 25.772 6.370 1.00 34.84 313 LEU A N 1
ATOM 2523 C CA . LEU A 1 313 ? -36.367 26.873 5.401 1.00 34.84 313 LEU A CA 1
ATOM 2524 C C . LEU A 1 313 ? -37.444 27.929 5.670 1.00 34.84 313 LEU A C 1
ATOM 2526 O O . LEU A 1 313 ? -38.269 28.233 4.815 1.00 34.84 313 LEU A O 1
ATOM 2530 N N . SER A 1 314 ? -37.410 28.534 6.860 1.00 31.62 314 SER A N 1
ATOM 2531 C CA . SER A 1 314 ? -37.988 29.867 7.083 1.00 31.62 314 SER A CA 1
ATOM 2532 C C . SER A 1 314 ? -37.618 30.437 8.456 1.00 31.62 314 SER A C 1
ATOM 2534 O O . SER A 1 314 ? -37.900 29.813 9.471 1.00 31.62 314 SER A O 1
ATOM 2536 N N . ILE A 1 315 ? -37.121 31.687 8.446 1.00 30.64 315 ILE A N 1
ATOM 2537 C CA . ILE A 1 315 ? -36.766 32.573 9.581 1.00 30.64 315 ILE A CA 1
ATOM 2538 C C . ILE A 1 315 ? -35.352 32.279 10.132 1.00 30.64 315 ILE A C 1
ATOM 2540 O O . ILE A 1 315 ? -35.077 31.194 10.606 1.00 30.64 315 ILE A O 1
ATOM 2544 N N . GLY A 1 316 ? -34.347 33.158 10.122 1.00 25.41 316 GLY A N 1
ATOM 2545 C CA . GLY A 1 316 ? -34.301 34.609 9.975 1.00 25.41 316 GLY A CA 1
ATOM 2546 C C . GLY A 1 316 ? -33.411 35.190 11.085 1.00 25.41 316 GLY A C 1
ATOM 2547 O O . GLY A 1 316 ? -33.866 35.309 12.207 1.00 25.41 316 GLY A O 1
ATOM 2548 N N . GLN A 1 317 ? -32.162 35.535 10.744 1.00 26.69 317 GLN A N 1
ATOM 2549 C CA . GLN A 1 317 ? -31.259 36.518 11.380 1.00 26.69 317 GLN A CA 1
ATOM 2550 C C . GLN A 1 317 ? -31.120 36.643 12.927 1.00 26.69 317 GLN A C 1
ATOM 2552 O O . GLN A 1 317 ? -32.066 36.969 13.630 1.00 26.69 317 GLN A O 1
ATOM 2557 N N . ARG A 1 318 ? -29.834 36.704 13.342 1.00 26.58 318 ARG A N 1
ATOM 2558 C CA . ARG A 1 318 ? -29.190 37.550 14.387 1.00 26.58 318 ARG A CA 1
ATOM 2559 C C . ARG A 1 318 ? -28.729 36.923 15.724 1.00 26.58 318 ARG A C 1
ATOM 2561 O O . ARG A 1 318 ? -29.460 36.247 16.427 1.00 26.58 318 ARG A O 1
ATOM 2568 N N . TYR A 1 319 ? -27.522 37.388 16.077 1.00 28.53 319 TYR A N 1
ATOM 2569 C CA . TYR A 1 319 ? -26.821 37.479 17.368 1.00 28.53 319 TYR A CA 1
ATOM 2570 C C . TYR A 1 319 ? -26.125 36.250 17.972 1.00 28.53 319 TYR A C 1
ATOM 2572 O O . TYR A 1 319 ? -26.730 35.334 18.514 1.00 28.53 319 TYR A O 1
ATOM 2580 N N . SER A 1 320 ? -24.788 36.353 17.990 1.00 36.56 320 SER A N 1
ATOM 2581 C CA . SER A 1 320 ? -23.909 35.692 18.946 1.00 36.56 320 SER A CA 1
ATOM 2582 C C . SER A 1 320 ? -24.009 36.368 20.312 1.00 36.56 320 SER A C 1
ATOM 2584 O O . SER A 1 320 ? -23.736 37.562 20.434 1.00 36.56 320 SER A O 1
ATOM 2586 N N . GLN A 1 321 ? -24.323 35.592 21.335 1.00 31.67 321 GLN A N 1
ATOM 2587 C CA . GLN A 1 321 ? -23.994 35.818 22.741 1.00 31.67 321 GLN A CA 1
ATOM 2588 C C . GLN A 1 321 ? -24.620 34.634 23.453 1.00 31.67 321 GLN A C 1
ATOM 2590 O O . GLN A 1 321 ? -25.829 34.575 23.410 1.00 31.67 321 GLN A O 1
ATOM 2595 N N . PHE A 1 322 ? -23.842 33.711 24.032 1.00 34.56 322 PHE A N 1
ATOM 2596 C CA . PHE A 1 322 ? -24.187 32.938 25.241 1.00 34.56 322 PHE A CA 1
ATOM 2597 C C . PHE A 1 322 ? -22.953 32.176 25.741 1.00 34.56 322 PHE A C 1
ATOM 2599 O O . PHE A 1 322 ? -22.860 30.955 25.740 1.00 34.56 322 PHE A O 1
ATOM 2606 N N . HIS A 1 323 ? -22.006 32.972 26.237 1.00 31.98 323 HIS A N 1
ATOM 2607 C CA . HIS A 1 323 ? -20.827 32.578 27.011 1.00 31.98 323 HIS A CA 1
ATOM 2608 C C . HIS A 1 323 ? -21.173 32.185 28.473 1.00 31.98 323 HIS A C 1
ATOM 2610 O O . HIS A 1 323 ? -20.338 32.332 29.360 1.00 31.98 323 HIS A O 1
ATOM 2616 N N . TRP A 1 324 ? -22.403 31.719 28.754 1.00 34.09 324 TRP A N 1
ATOM 2617 C CA . TRP A 1 324 ? -22.884 31.421 30.120 1.00 34.09 324 TRP A CA 1
ATOM 2618 C C . TRP A 1 324 ? -23.506 30.031 30.322 1.00 34.09 324 TRP A C 1
ATOM 2620 O O . TRP A 1 324 ? -23.949 29.722 31.427 1.00 34.09 324 TRP A O 1
ATOM 2630 N N . LEU A 1 325 ? -23.488 29.141 29.324 1.00 29.89 325 LEU A N 1
ATOM 2631 C CA . LEU A 1 325 ? -23.995 27.770 29.511 1.00 29.89 325 LEU A CA 1
ATOM 2632 C C . LEU A 1 325 ? -22.994 26.794 30.166 1.00 29.89 325 LEU A C 1
ATOM 2634 O O . LEU A 1 325 ? -23.319 25.625 30.348 1.00 29.89 325 LEU A O 1
ATOM 2638 N N . SER A 1 326 ? -21.827 27.256 30.624 1.00 32.16 326 SER A N 1
ATOM 2639 C CA . SER A 1 326 ? -20.854 26.433 31.364 1.00 32.16 326 SER A CA 1
ATOM 2640 C C . SER A 1 326 ? -21.126 26.301 32.875 1.00 32.16 326 SER A C 1
ATOM 2642 O O . SER A 1 326 ? -20.354 25.644 33.566 1.00 32.16 326 SER A O 1
ATOM 2644 N N . HIS A 1 327 ? -22.226 26.856 33.408 1.00 29.52 327 HIS A N 1
ATOM 2645 C CA . HIS A 1 327 ? -22.500 26.849 34.858 1.00 29.52 327 HIS A CA 1
ATOM 2646 C C . HIS A 1 327 ? -23.841 26.242 35.316 1.00 29.52 327 HIS A C 1
ATOM 2648 O O . HIS A 1 327 ? -24.207 26.385 36.481 1.00 29.52 327 HIS A O 1
ATOM 2654 N N . LEU A 1 328 ? -24.547 25.476 34.475 1.00 27.47 328 LEU A N 1
ATOM 2655 C CA . LEU A 1 328 ? -25.796 24.791 34.866 1.00 27.47 328 LEU A CA 1
ATOM 2656 C C . LEU A 1 328 ? -25.778 23.265 34.654 1.00 27.47 328 LEU A C 1
ATOM 2658 O O . LEU A 1 328 ? -26.735 22.682 34.155 1.00 27.47 328 LEU A O 1
ATOM 2662 N N . ARG A 1 329 ? -24.722 22.584 35.119 1.00 30.73 329 ARG A N 1
ATOM 2663 C CA . ARG A 1 329 ? -24.766 21.140 35.446 1.00 30.73 329 ARG A CA 1
ATOM 2664 C C . ARG A 1 329 ? -24.084 20.846 36.786 1.00 30.73 329 ARG A C 1
ATOM 2666 O O . ARG A 1 329 ? -23.176 20.039 36.893 1.00 30.73 329 ARG A O 1
ATOM 2673 N N . ALA A 1 330 ? -24.564 21.511 37.833 1.00 30.86 330 ALA A N 1
ATOM 2674 C CA . ALA A 1 330 ? -24.311 21.139 39.223 1.00 30.86 330 ALA A CA 1
ATOM 2675 C C . ALA A 1 330 ? -25.618 21.244 40.024 1.00 30.86 330 ALA A C 1
ATOM 2677 O O . ALA A 1 330 ? -25.720 22.040 40.948 1.00 30.86 330 ALA A O 1
ATOM 2678 N N . ARG A 1 331 ? -26.657 20.508 39.598 1.00 31.02 331 ARG A N 1
ATOM 2679 C CA . ARG A 1 331 ? -27.851 20.151 40.396 1.00 31.02 331 ARG A CA 1
ATOM 2680 C C . ARG A 1 331 ? -28.824 19.320 39.555 1.00 31.02 331 ARG A C 1
ATOM 2682 O O . ARG A 1 331 ? -29.689 19.860 38.879 1.00 31.02 331 ARG A O 1
ATOM 2689 N N . ARG A 1 332 ? -28.673 17.998 39.624 1.00 25.33 332 ARG A N 1
ATOM 2690 C CA . ARG A 1 332 ? -29.757 17.004 39.530 1.00 25.33 332 ARG A CA 1
ATOM 2691 C C . ARG A 1 332 ? -29.195 15.660 39.997 1.00 25.33 332 ARG A C 1
ATOM 2693 O O . ARG A 1 332 ? -28.786 14.823 39.207 1.00 25.33 332 ARG A O 1
ATOM 2700 N N . GLN A 1 333 ? -29.124 15.506 41.316 1.00 28.11 333 GLN A N 1
ATOM 2701 C CA . GLN A 1 333 ? -29.241 14.194 41.942 1.00 28.11 333 GLN A CA 1
ATOM 2702 C C . GLN A 1 333 ? -30.728 13.925 42.200 1.00 28.11 333 GLN A C 1
ATOM 2704 O O . GLN A 1 333 ? -31.479 14.861 42.474 1.00 28.11 333 GLN A O 1
ATOM 2709 N N . HIS A 1 334 ? -31.081 12.639 42.142 1.00 28.61 334 HIS A N 1
ATOM 2710 C CA . HIS A 1 334 ? -32.379 12.002 42.407 1.00 28.61 334 HIS A CA 1
ATOM 2711 C C . HIS A 1 334 ? -33.318 11.787 41.213 1.00 28.61 334 HIS A C 1
ATOM 2713 O O . HIS A 1 334 ? -34.351 12.431 41.082 1.00 28.61 334 HIS A O 1
ATOM 2719 N N . ALA A 1 335 ? -32.991 10.779 40.402 1.00 24.92 335 ALA A N 1
ATOM 2720 C CA . ALA A 1 335 ? -33.822 9.585 40.198 1.00 24.92 335 ALA A CA 1
ATOM 2721 C C . ALA A 1 335 ? -32.938 8.504 39.542 1.00 24.92 335 ALA A C 1
ATOM 2723 O O . ALA A 1 335 ? -32.024 8.846 38.801 1.00 24.92 335 ALA A O 1
ATOM 2724 N N . GLY A 1 336 ? -33.133 7.238 39.918 1.00 30.69 336 GLY A N 1
ATOM 2725 C CA . GLY A 1 336 ? -32.213 6.122 39.660 1.00 30.69 336 GLY A CA 1
ATOM 2726 C C . GLY A 1 336 ? -31.985 5.748 38.191 1.00 30.69 336 GLY A C 1
ATOM 2727 O O . GLY A 1 336 ? -32.615 6.305 37.299 1.00 30.69 336 GLY A O 1
ATOM 2728 N N . TRP A 1 337 ? -31.111 4.743 38.023 1.00 25.14 337 TRP A N 1
ATOM 2729 C CA . TRP A 1 337 ? -30.527 4.156 36.800 1.00 25.14 337 TRP A CA 1
ATOM 2730 C C . TRP A 1 337 ? -29.187 4.785 36.369 1.00 25.14 337 TRP A C 1
ATOM 2732 O O . TRP A 1 337 ? -29.126 5.685 35.541 1.00 25.14 337 TRP A O 1
ATOM 2742 N N . GLN A 1 338 ? -28.093 4.274 36.949 1.00 25.02 338 GLN A N 1
ATOM 2743 C CA . GLN A 1 338 ? -26.723 4.510 36.483 1.00 25.02 338 GLN A CA 1
ATOM 2744 C C . GLN A 1 338 ? -26.461 3.674 35.221 1.00 25.02 338 GLN A C 1
ATOM 2746 O O . GLN A 1 338 ? -26.215 2.473 35.310 1.00 25.02 338 GLN A O 1
ATOM 2751 N N . ALA A 1 339 ? -26.508 4.316 34.057 1.00 29.86 339 ALA A N 1
ATOM 2752 C CA . ALA A 1 339 ? -25.660 3.942 32.934 1.00 29.86 339 ALA A CA 1
ATOM 2753 C C . ALA A 1 339 ? -24.374 4.770 33.070 1.00 29.86 339 ALA A C 1
ATOM 2755 O O . ALA A 1 339 ? -24.453 5.974 33.312 1.00 29.86 339 ALA A O 1
ATOM 2756 N N . GLU A 1 340 ? -23.200 4.144 32.999 1.00 34.59 340 GLU A N 1
ATOM 2757 C CA . GLU A 1 340 ? -21.937 4.882 32.918 1.00 34.59 340 GLU A CA 1
ATOM 2758 C C . GLU A 1 340 ? -21.938 5.689 31.611 1.00 34.59 340 GLU A C 1
ATOM 2760 O O . GLU A 1 340 ? -21.832 5.126 30.521 1.00 34.59 340 GLU A O 1
ATOM 2765 N N . ASP A 1 341 ? -22.126 7.005 31.729 1.00 40.16 341 ASP A N 1
ATOM 2766 C CA . ASP A 1 341 ? -22.009 7.964 30.632 1.00 40.16 341 ASP A CA 1
ATOM 2767 C C . ASP A 1 341 ? -20.606 7.848 30.015 1.00 40.16 341 ASP A C 1
ATOM 2769 O O . ASP A 1 341 ? -19.598 8.176 30.647 1.00 40.16 341 ASP A O 1
ATOM 2773 N N . VAL A 1 342 ? -20.529 7.377 28.770 1.00 55.81 342 VAL A N 1
ATOM 2774 C CA . VAL A 1 342 ? -19.295 7.424 27.981 1.00 55.81 342 VAL A CA 1
ATOM 2775 C C . VAL A 1 342 ? -19.041 8.892 27.636 1.00 55.81 342 VAL A C 1
ATOM 2777 O O . VAL A 1 342 ? -19.748 9.471 26.814 1.00 55.81 342 VAL A O 1
ATOM 2780 N N . ASP A 1 343 ? -18.055 9.496 28.304 1.00 75.12 343 ASP A N 1
ATOM 2781 C CA . ASP A 1 343 ? -17.565 10.864 28.081 1.00 75.12 343 ASP A CA 1
ATOM 2782 C C . ASP A 1 343 ? -17.037 11.002 26.642 1.00 75.12 343 ASP A C 1
ATOM 2784 O O . ASP A 1 343 ? -15.860 10.764 26.387 1.00 75.12 343 ASP A O 1
ATOM 2788 N N . CYS A 1 344 ? -17.919 11.305 25.684 1.00 80.12 344 CYS A N 1
ATOM 2789 C CA . CYS A 1 344 ? -17.604 11.491 24.268 1.00 80.12 344 CYS A CA 1
ATOM 2790 C C . CYS A 1 344 ? -18.187 12.820 23.756 1.00 80.12 344 CYS A C 1
ATOM 2792 O O . CYS A 1 344 ? -19.347 13.125 24.057 1.00 80.12 344 CYS A O 1
ATOM 2794 N N . PRO A 1 345 ? -17.435 13.612 22.966 1.00 83.19 345 PRO A N 1
ATOM 2795 C CA . PRO A 1 345 ? -17.962 14.830 22.353 1.00 83.19 345 PRO A CA 1
ATOM 2796 C C . PRO A 1 345 ? -19.150 14.541 21.434 1.00 83.19 345 PRO A C 1
ATOM 2798 O O . PRO A 1 345 ? -19.108 13.593 20.655 1.00 83.19 345 PRO A O 1
ATOM 2801 N N . LEU A 1 346 ? -20.176 15.396 21.471 1.00 77.88 346 LEU A N 1
ATOM 2802 C CA . LEU A 1 346 ? -21.399 15.233 20.670 1.00 77.88 346 LEU A CA 1
ATOM 2803 C C . LEU A 1 346 ? -21.123 15.275 19.162 1.00 77.88 346 LEU A C 1
ATOM 2805 O O . LEU A 1 346 ? -21.856 14.690 18.368 1.00 77.88 346 LEU A O 1
ATOM 2809 N N . GLU A 1 347 ? -20.064 15.972 18.761 1.00 80.00 347 GLU A N 1
ATOM 2810 C CA . GLU A 1 347 ? -19.638 16.095 17.374 1.00 80.00 347 GLU A CA 1
ATOM 2811 C C . GLU A 1 347 ? -18.815 14.890 16.899 1.00 80.00 347 GLU A C 1
ATOM 2813 O O . GLU A 1 347 ? -18.435 14.838 15.728 1.00 80.00 347 GLU A O 1
ATOM 2818 N N . CYS A 1 348 ? -18.549 13.904 17.759 1.00 82.44 348 CYS A N 1
ATOM 2819 C CA . CYS A 1 348 ? -17.718 12.736 17.476 1.00 82.44 348 CYS A CA 1
ATOM 2820 C C . CYS A 1 348 ? -18.416 11.428 17.857 1.00 82.44 348 CYS A C 1
ATOM 2822 O O . CYS A 1 348 ? -19.382 11.417 18.612 1.00 82.44 348 CYS A O 1
ATOM 2824 N N . ASP A 1 349 ? -17.896 10.315 17.343 1.00 71.25 349 ASP A N 1
ATOM 2825 C CA . ASP A 1 349 ? -18.313 8.978 17.754 1.00 71.25 349 ASP A CA 1
ATOM 2826 C C . ASP A 1 349 ? -17.203 8.317 18.572 1.00 71.25 349 ASP A C 1
ATOM 2828 O O . ASP A 1 349 ? -16.052 8.238 18.131 1.00 71.25 349 ASP A O 1
ATOM 2832 N N . CYS A 1 350 ? -17.564 7.779 19.733 1.00 74.56 350 CYS A N 1
ATOM 2833 C CA . CYS A 1 350 ? -16.700 6.936 20.556 1.00 74.56 350 CYS A CA 1
ATOM 2834 C C . CYS A 1 350 ? -17.403 5.583 20.737 1.00 74.56 350 CYS A C 1
ATOM 2836 O O . CYS A 1 350 ? -18.213 5.426 21.654 1.00 74.56 350 CYS A O 1
ATOM 2838 N N . PRO A 1 351 ? -17.182 4.614 19.829 1.00 52.72 351 PRO A N 1
ATOM 2839 C CA . PRO A 1 351 ? -17.854 3.324 19.890 1.00 52.72 351 PRO A CA 1
ATOM 2840 C C . PRO A 1 351 ? -17.515 2.599 21.192 1.00 52.72 351 PRO A C 1
ATOM 2842 O O . PRO A 1 351 ? -16.346 2.454 21.539 1.00 52.72 351 PRO A O 1
ATOM 2845 N N . SER A 1 352 ? -18.516 2.054 21.880 1.00 53.75 352 SER A N 1
ATOM 2846 C CA . SER A 1 352 ? -18.297 1.259 23.099 1.00 53.75 352 SER A CA 1
ATOM 2847 C C . SER A 1 352 ? -17.463 -0.008 22.850 1.00 53.75 352 SER A C 1
ATOM 2849 O O . SER A 1 352 ? -16.820 -0.517 23.766 1.00 53.75 352 SER A O 1
ATOM 2851 N N . THR A 1 353 ? -17.426 -0.497 21.605 1.00 44.00 353 THR A N 1
ATOM 2852 C CA . THR A 1 353 ? -16.566 -1.599 21.140 1.00 44.00 353 THR A CA 1
ATOM 2853 C C . THR A 1 353 ? -15.091 -1.207 21.030 1.00 44.00 353 THR A C 1
ATOM 2855 O O . THR A 1 353 ? -14.218 -2.062 21.173 1.00 44.00 353 THR A O 1
ATOM 2858 N N . PHE A 1 354 ? -14.805 0.082 20.834 1.00 49.25 354 PHE A N 1
ATOM 2859 C CA . PHE A 1 354 ? -13.465 0.661 20.777 1.00 49.25 354 PHE A CA 1
ATOM 2860 C C . PHE A 1 354 ? -13.406 1.905 21.666 1.00 49.25 354 PHE A C 1
ATOM 2862 O O . PHE A 1 354 ? -13.246 3.019 21.165 1.00 49.25 354 PHE A O 1
ATOM 2869 N N . PRO A 1 355 ? -13.507 1.737 22.996 1.00 69.00 355 PRO A N 1
ATOM 2870 C CA . PRO A 1 355 ? -13.681 2.861 23.911 1.00 69.00 355 PRO A CA 1
ATOM 2871 C C . PRO A 1 355 ? -12.462 3.788 23.941 1.00 69.00 355 PRO A C 1
ATOM 2873 O O . PRO A 1 355 ? -12.543 4.899 24.432 1.00 69.00 355 PRO A O 1
ATOM 2876 N N . THR A 1 356 ? -11.313 3.357 23.417 1.00 74.94 356 THR A N 1
ATOM 2877 C CA . THR A 1 356 ? -10.087 4.159 23.333 1.00 74.94 356 THR A CA 1
ATOM 2878 C C . THR A 1 356 ? -9.944 4.916 22.010 1.00 74.94 356 THR A C 1
ATOM 2880 O O . THR A 1 356 ? -8.914 5.560 21.797 1.00 74.94 356 THR A O 1
ATOM 2883 N N . ALA A 1 357 ? -10.921 4.836 21.106 1.00 65.19 357 ALA A N 1
ATOM 2884 C CA . ALA A 1 357 ? -10.892 5.496 19.808 1.00 65.19 357 ALA A CA 1
ATOM 2885 C C . ALA A 1 357 ? -12.001 6.549 19.695 1.00 65.19 357 ALA A C 1
ATOM 2887 O O . ALA A 1 357 ? -13.154 6.293 20.030 1.00 65.19 357 ALA A O 1
ATOM 2888 N N . MET A 1 358 ? -11.638 7.724 19.183 1.00 80.75 358 MET A N 1
ATOM 2889 C CA . MET A 1 358 ? -12.545 8.843 18.946 1.00 80.75 358 MET A CA 1
ATOM 2890 C C . MET A 1 358 ? -12.547 9.201 17.458 1.00 80.75 358 MET A C 1
ATOM 2892 O O . MET A 1 358 ? -11.519 9.600 16.899 1.00 80.75 358 MET A O 1
ATOM 2896 N N . TYR A 1 359 ? -13.706 9.067 16.816 1.00 75.62 359 TYR A N 1
ATOM 2897 C CA . TYR A 1 359 ? -13.905 9.299 15.389 1.00 75.62 359 TYR A CA 1
ATOM 2898 C C . TYR A 1 359 ? -14.652 10.609 15.152 1.00 75.62 359 TYR A C 1
ATOM 2900 O O . TYR A 1 359 ? -15.840 10.739 15.424 1.00 75.62 359 TYR A O 1
ATOM 2908 N N . CYS A 1 360 ? -13.946 11.583 14.596 1.00 80.12 360 CYS A N 1
ATOM 2909 C CA . CYS A 1 360 ? -14.447 12.924 14.311 1.00 80.12 360 CYS A CA 1
ATOM 2910 C C . CYS A 1 360 ? -14.216 13.318 12.839 1.00 80.12 360 CYS A C 1
ATOM 2912 O O . CYS A 1 360 ? -14.273 14.495 12.488 1.00 80.12 360 CYS A O 1
ATOM 2914 N N . HIS A 1 361 ? -13.868 12.369 11.968 1.00 74.25 361 HIS A N 1
ATOM 2915 C CA . HIS A 1 361 ? -13.465 12.648 10.590 1.00 74.25 361 HIS A CA 1
ATOM 2916 C C . HIS A 1 361 ? -14.658 12.998 9.692 1.00 74.25 361 HIS A C 1
ATOM 2918 O O . HIS A 1 361 ? -15.738 12.443 9.854 1.00 74.25 361 HIS A O 1
ATOM 2924 N N . SER A 1 362 ? -14.449 13.831 8.664 1.00 81.56 362 SER A N 1
ATOM 2925 C CA . SER A 1 362 ? -15.475 14.112 7.631 1.00 81.56 362 SER A CA 1
ATOM 2926 C C . SER A 1 362 ? -16.783 14.716 8.165 1.00 81.56 362 SER A C 1
ATOM 2928 O O . SER A 1 362 ? -17.856 14.450 7.630 1.00 81.56 362 SER A O 1
ATOM 2930 N N . ARG A 1 363 ? -16.697 15.546 9.209 1.00 77.38 363 ARG A N 1
ATOM 2931 C CA . ARG A 1 363 ? -17.841 16.165 9.904 1.00 77.38 363 ARG A CA 1
ATOM 2932 C C . ARG A 1 363 ? -17.879 17.691 9.787 1.00 77.38 363 ARG A C 1
ATOM 2934 O O . ARG A 1 363 ? -18.607 18.349 10.519 1.00 77.38 363 ARG A O 1
ATOM 2941 N N . ASN A 1 364 ? -17.101 18.264 8.863 1.00 88.06 364 ASN A N 1
ATOM 2942 C CA . ASN A 1 364 ? -16.968 19.713 8.659 1.00 88.06 364 ASN A CA 1
ATOM 2943 C C . ASN A 1 364 ? -16.557 20.488 9.926 1.00 88.06 364 ASN A C 1
ATOM 2945 O O . ASN A 1 364 ? -16.902 21.659 10.083 1.00 88.06 364 ASN A O 1
ATOM 2949 N N . LEU A 1 365 ? -15.799 19.854 10.825 1.00 82.62 365 LEU A N 1
ATOM 2950 C CA . LEU A 1 365 ? -15.342 20.499 12.056 1.00 82.62 365 LEU A CA 1
ATOM 2951 C C . LEU A 1 365 ? -14.401 21.661 11.739 1.00 82.62 365 LEU A C 1
ATOM 2953 O O . LEU A 1 365 ? -13.488 21.515 10.928 1.00 82.62 365 LEU A O 1
ATOM 2957 N N . GLN A 1 366 ? -14.596 22.797 12.407 1.00 91.00 366 GLN A N 1
ATOM 2958 C CA . GLN A 1 366 ? -13.734 23.983 12.270 1.00 91.00 366 GLN A CA 1
ATOM 2959 C C . GLN A 1 366 ? -12.668 24.079 13.373 1.00 91.00 366 GLN A C 1
ATOM 2961 O O . GLN A 1 366 ? -11.655 24.770 13.222 1.00 91.00 366 GLN A O 1
ATOM 2966 N N . HIS A 1 367 ? -12.880 23.351 14.470 1.00 89.94 367 HIS A N 1
ATOM 2967 C CA . HIS A 1 367 ? -12.014 23.294 15.640 1.00 89.94 367 HIS A CA 1
ATOM 2968 C C . HIS A 1 367 ? -11.886 21.850 16.123 1.00 89.94 367 HIS A C 1
ATOM 2970 O O . HIS A 1 367 ? -12.747 21.016 15.844 1.00 89.94 367 HIS A O 1
ATOM 2976 N N . VAL A 1 368 ? -10.807 21.561 16.850 1.00 91.81 368 VAL A N 1
ATOM 2977 C CA . VAL A 1 368 ? -10.639 20.265 17.512 1.00 91.81 368 VAL A CA 1
ATOM 2978 C C . VAL A 1 368 ? -11.551 20.224 18.749 1.00 91.81 368 VAL A C 1
ATOM 2980 O O . VAL A 1 368 ? -11.432 21.118 19.590 1.00 91.81 368 VAL A O 1
ATOM 2983 N N . PRO A 1 369 ? -12.457 19.236 18.868 1.00 89.06 369 PRO A N 1
ATOM 2984 C CA . PRO A 1 369 ? -13.301 19.075 20.048 1.00 89.06 369 PRO A CA 1
ATOM 2985 C C . PRO A 1 369 ? -12.480 18.619 21.263 1.00 89.06 369 PRO A C 1
ATOM 2987 O O . PRO A 1 369 ? -11.323 18.216 21.134 1.00 89.06 369 PRO A O 1
ATOM 2990 N N . TYR A 1 370 ? -13.081 18.682 22.453 1.00 86.94 370 TYR A N 1
ATOM 2991 C CA . TYR A 1 370 ? -12.459 18.159 23.672 1.00 86.94 370 TYR A CA 1
ATOM 2992 C C . TYR A 1 370 ? -12.082 16.681 23.498 1.00 86.94 370 TYR A C 1
ATOM 2994 O O . TYR A 1 370 ? -12.868 15.909 22.959 1.00 86.94 370 TYR A O 1
ATOM 3002 N N . VAL A 1 371 ? -10.893 16.281 23.959 1.00 89.69 371 VAL A N 1
ATOM 3003 C CA . VAL A 1 371 ? -10.446 14.883 23.894 1.00 89.69 371 VAL A CA 1
ATOM 3004 C C . VAL A 1 371 ? -10.468 14.262 25.295 1.00 89.69 371 VAL A C 1
ATOM 3006 O O . VAL A 1 371 ? -9.685 14.682 26.154 1.00 89.69 371 VAL A O 1
ATOM 3009 N N . PRO A 1 372 ? -11.321 13.250 25.538 1.00 88.62 372 PRO A N 1
ATOM 3010 C CA . PRO A 1 372 ? -11.382 12.552 26.818 1.00 88.62 372 PRO A CA 1
ATOM 3011 C C . PRO A 1 372 ? -10.069 11.842 27.174 1.00 88.62 372 PRO A C 1
ATOM 3013 O O . PRO A 1 372 ? -9.338 11.354 26.311 1.00 88.62 372 PRO A O 1
ATOM 3016 N N . SER A 1 373 ? -9.781 11.721 28.471 1.00 89.19 373 SER A N 1
ATOM 3017 C CA . SER A 1 373 ? -8.489 11.222 28.979 1.00 89.19 373 SER A CA 1
ATOM 3018 C C . SER A 1 373 ? -8.193 9.747 28.682 1.00 89.19 373 SER A C 1
ATOM 3020 O O . SER A 1 373 ? -7.031 9.330 28.659 1.00 89.19 373 SER A O 1
ATOM 3022 N N . HIS A 1 374 ? -9.238 8.950 28.460 1.00 82.31 374 HIS A N 1
ATOM 3023 C CA . HIS A 1 374 ? -9.149 7.519 28.178 1.00 82.31 374 HIS A CA 1
ATOM 3024 C C . HIS A 1 374 ? -8.886 7.212 26.691 1.00 82.31 374 HIS A C 1
ATOM 3026 O O . HIS A 1 374 ? -8.554 6.072 26.348 1.00 82.31 374 HIS A O 1
ATOM 3032 N N . ILE A 1 375 ? -8.996 8.215 25.812 1.00 83.88 375 ILE A N 1
ATOM 3033 C CA . ILE A 1 375 ? -8.772 8.063 24.375 1.00 83.88 375 ILE A CA 1
ATOM 3034 C C . ILE A 1 375 ? -7.277 7.907 24.074 1.00 83.88 375 ILE A C 1
ATOM 3036 O O . ILE A 1 375 ? -6.424 8.636 24.580 1.00 83.88 375 ILE A O 1
ATOM 3040 N N . LYS A 1 376 ? -6.973 6.944 23.201 1.00 83.56 376 LYS A N 1
ATOM 3041 C CA . LYS A 1 376 ? -5.640 6.653 22.659 1.00 83.56 376 LYS A CA 1
ATOM 3042 C C . LYS A 1 376 ? -5.519 6.999 21.176 1.00 83.56 376 LYS A C 1
ATOM 3044 O O . LYS A 1 376 ? -4.424 7.319 20.721 1.00 83.56 376 LYS A O 1
ATOM 3049 N N . TYR A 1 377 ? -6.614 6.939 20.422 1.00 82.88 377 TYR A N 1
ATOM 3050 C CA . TYR A 1 377 ? -6.610 7.140 18.973 1.00 82.88 377 TYR A CA 1
ATOM 3051 C C . TYR A 1 377 ? -7.636 8.198 18.589 1.00 82.88 377 TYR A C 1
ATOM 3053 O O . TYR A 1 377 ? -8.820 8.039 18.877 1.00 82.88 377 TYR A O 1
ATOM 3061 N N . VAL A 1 378 ? -7.192 9.269 17.933 1.00 84.19 378 VAL A N 1
ATOM 3062 C CA . VAL A 1 378 ? -8.067 10.373 17.523 1.00 84.19 378 VAL A CA 1
ATOM 3063 C C . VAL A 1 378 ? -8.019 10.561 16.015 1.00 84.19 378 VAL A C 1
ATOM 3065 O O . VAL A 1 378 ? -6.954 10.806 15.444 1.00 84.19 378 VAL A O 1
ATOM 3068 N N . TYR A 1 379 ? -9.193 10.495 15.389 1.00 83.25 379 TYR A N 1
ATOM 3069 C CA . TYR A 1 379 ? -9.384 10.635 13.948 1.00 83.25 379 TYR A CA 1
ATOM 3070 C C . TYR A 1 379 ? -10.117 11.934 13.617 1.00 83.25 379 TYR A C 1
ATOM 3072 O O . TYR A 1 379 ? -11.330 12.025 13.773 1.00 83.25 379 TYR A O 1
ATOM 3080 N N . LEU A 1 380 ? -9.390 12.943 13.143 1.00 87.25 380 LEU A N 1
ATOM 3081 C CA . LEU A 1 380 ? -9.887 14.290 12.828 1.00 87.25 380 LEU A CA 1
ATOM 3082 C C . LEU A 1 380 ? -9.689 14.663 11.349 1.00 87.25 380 LEU A C 1
ATOM 3084 O O . LEU A 1 380 ? -9.856 15.826 10.974 1.00 87.25 380 LEU A O 1
ATOM 3088 N N . GLN A 1 381 ? -9.336 13.702 10.495 1.00 89.12 381 GLN A N 1
ATOM 3089 C CA . GLN A 1 381 ? -9.056 13.938 9.081 1.00 89.12 381 GLN A CA 1
ATOM 3090 C C . GLN A 1 381 ? -10.273 14.406 8.273 1.00 89.12 381 GLN A C 1
ATOM 3092 O O . GLN A 1 381 ? -11.421 14.107 8.613 1.00 89.12 381 GLN A O 1
ATOM 3097 N N . ARG A 1 382 ? -10.013 15.057 7.131 1.00 81.50 382 ARG A N 1
ATOM 3098 C CA . ARG A 1 382 ? -11.047 15.511 6.177 1.00 81.50 382 ARG A CA 1
ATOM 3099 C C . ARG A 1 382 ? -12.075 16.444 6.829 1.00 81.50 382 ARG A C 1
ATOM 3101 O O . ARG A 1 382 ? -13.274 16.273 6.638 1.00 81.50 382 ARG A O 1
ATOM 3108 N N . ASN A 1 383 ? -11.613 17.400 7.624 1.00 87.00 383 ASN A N 1
ATOM 3109 C CA . ASN A 1 383 ? -12.447 18.448 8.213 1.00 87.00 383 ASN A CA 1
ATOM 3110 C C . ASN A 1 383 ? -11.995 19.830 7.706 1.00 87.00 383 ASN A C 1
ATOM 3112 O O . ASN A 1 383 ? -11.219 19.942 6.757 1.00 87.00 383 ASN A O 1
ATOM 3116 N N . GLN A 1 384 ? -12.515 20.894 8.311 1.00 95.56 384 GLN A N 1
ATOM 3117 C CA . GLN A 1 384 ? -12.196 22.286 7.987 1.00 95.56 384 GLN A CA 1
ATOM 3118 C C . GLN A 1 384 ? -11.428 22.943 9.147 1.00 95.56 384 GLN A C 1
ATOM 3120 O O . GLN A 1 384 ? -11.566 24.139 9.403 1.00 95.56 384 GLN A O 1
ATOM 3125 N N . ILE A 1 385 ? -10.638 22.158 9.893 1.00 95.94 385 ILE A N 1
ATOM 3126 C CA . ILE A 1 385 ? -9.976 22.629 11.111 1.00 95.94 385 ILE A CA 1
ATOM 3127 C C . ILE A 1 385 ? -8.853 23.581 10.723 1.00 95.94 385 ILE A C 1
ATOM 3129 O O . ILE A 1 385 ? -7.925 23.193 10.013 1.00 95.94 385 ILE A O 1
ATOM 3133 N N . THR A 1 386 ? -8.925 24.822 11.209 1.00 96.12 386 THR A N 1
ATOM 3134 C CA . THR A 1 386 ? -7.937 25.860 10.861 1.00 96.12 386 THR A CA 1
ATOM 3135 C C . THR A 1 386 ? -6.815 26.019 11.884 1.00 96.12 386 THR A C 1
ATOM 3137 O O . THR A 1 386 ? -5.783 26.613 11.576 1.00 96.12 386 THR A O 1
ATOM 3140 N N . GLY A 1 387 ? -6.989 25.494 13.098 1.00 94.62 387 GLY A N 1
ATOM 3141 C CA . GLY A 1 387 ? -6.020 25.596 14.186 1.00 94.62 387 GLY A CA 1
ATOM 3142 C C . GLY A 1 387 ? -6.352 24.692 15.368 1.00 94.62 387 GLY A C 1
ATOM 3143 O O . GLY A 1 387 ? -7.445 24.129 15.439 1.00 94.62 387 GLY A O 1
ATOM 3144 N N . ILE A 1 388 ? -5.408 24.578 16.302 1.00 95.19 388 ILE A N 1
ATOM 3145 C CA . ILE A 1 388 ? -5.526 23.768 17.518 1.00 95.19 388 ILE A CA 1
ATOM 3146 C C . ILE A 1 388 ? -5.141 24.647 18.702 1.00 95.19 388 ILE A C 1
ATOM 3148 O O . ILE A 1 388 ? -4.019 25.148 18.763 1.00 95.19 388 ILE A O 1
ATOM 3152 N N . GLN A 1 389 ? -6.078 24.850 19.622 1.00 88.81 389 GLN A N 1
ATOM 3153 C CA . GLN A 1 389 ? -5.854 25.684 20.800 1.00 88.81 389 GLN A CA 1
ATOM 3154 C C . GLN A 1 389 ? -4.998 24.944 21.835 1.00 88.81 389 GLN A C 1
ATOM 3156 O O . GLN A 1 389 ? -5.072 23.718 21.948 1.00 88.81 389 GLN A O 1
ATOM 3161 N N . ASP A 1 390 ? -4.202 25.688 22.606 1.00 87.56 390 ASP A N 1
ATOM 3162 C CA . ASP A 1 390 ? -3.506 25.120 23.765 1.00 87.56 390 ASP A CA 1
ATOM 3163 C C . ASP A 1 390 ? -4.536 24.538 24.753 1.00 87.56 390 ASP A C 1
ATOM 3165 O O . ASP A 1 390 ? -5.633 25.074 24.918 1.00 87.56 390 ASP A O 1
ATOM 3169 N N . GLY A 1 391 ? -4.200 23.421 25.399 1.00 85.00 391 GLY A N 1
ATOM 3170 C CA . GLY A 1 391 ? -5.075 22.768 26.376 1.00 85.00 391 GLY A CA 1
ATOM 3171 C C . GLY A 1 391 ? -5.972 21.653 25.829 1.00 85.00 391 GLY A C 1
ATOM 3172 O O . GLY A 1 391 ? -6.412 20.807 26.602 1.00 85.00 391 GLY A O 1
ATOM 3173 N N . VAL A 1 392 ? -6.213 21.588 24.513 1.00 88.94 392 VAL A N 1
ATOM 3174 C CA . VAL A 1 392 ? -7.165 20.626 23.909 1.00 88.94 392 VAL A CA 1
ATOM 3175 C C . VAL A 1 392 ? -6.806 19.163 24.194 1.00 88.94 392 VAL A C 1
ATOM 3177 O O . VAL A 1 392 ? -7.695 18.338 24.394 1.00 88.94 392 VAL A O 1
ATOM 3180 N N . PHE A 1 393 ? -5.511 18.844 24.252 1.00 90.75 393 PHE A N 1
ATOM 3181 C CA . PHE A 1 393 ? -5.028 17.492 24.539 1.00 90.75 393 PHE A CA 1
ATOM 3182 C C . PHE A 1 393 ? -4.479 17.317 25.964 1.00 90.75 393 PHE A C 1
ATOM 3184 O O . PHE A 1 393 ? -3.912 16.270 26.272 1.00 90.75 393 PHE A O 1
ATOM 3191 N N . ASP A 1 394 ? -4.635 18.305 26.852 1.00 86.88 394 ASP A N 1
ATOM 3192 C CA . ASP A 1 394 ? -3.992 18.290 28.174 1.00 86.88 394 ASP A CA 1
ATOM 3193 C C . ASP A 1 394 ? -4.445 17.119 29.053 1.00 86.88 394 ASP A C 1
ATOM 3195 O O . ASP A 1 394 ? -3.641 16.569 29.807 1.00 86.88 394 ASP A O 1
ATOM 3199 N N . ASN A 1 395 ? -5.713 16.720 28.928 1.00 83.81 395 ASN A N 1
ATOM 3200 C CA . ASN A 1 395 ? -6.282 15.596 29.671 1.00 83.81 395 ASN A CA 1
ATOM 3201 C C . ASN A 1 395 ? -5.984 14.240 29.006 1.00 83.81 395 ASN A C 1
ATOM 3203 O O . ASN A 1 395 ? -6.018 13.209 29.675 1.00 83.81 395 ASN A O 1
ATOM 3207 N N . ALA A 1 396 ? -5.647 14.227 27.714 1.00 87.56 396 ALA A N 1
ATOM 3208 C CA . ALA A 1 396 ? -5.486 13.031 26.888 1.00 87.56 396 ALA A CA 1
ATOM 3209 C C . ALA A 1 396 ? -4.011 12.599 26.775 1.00 87.56 396 ALA A C 1
ATOM 3211 O O . ALA A 1 396 ? -3.464 12.388 25.696 1.00 87.56 396 ALA A O 1
ATOM 3212 N N . THR A 1 397 ? -3.334 12.449 27.915 1.00 87.44 397 THR A N 1
ATOM 3213 C CA . THR A 1 397 ? -1.887 12.142 27.958 1.00 87.44 397 THR A CA 1
ATOM 3214 C C . THR A 1 397 ? -1.521 10.741 27.444 1.00 87.44 397 THR A C 1
ATOM 3216 O O . THR A 1 397 ? -0.355 10.480 27.145 1.00 87.44 397 THR A O 1
ATOM 3219 N N . ASN A 1 398 ? -2.512 9.856 27.297 1.00 86.25 398 ASN A N 1
ATOM 3220 C CA . ASN A 1 398 ? -2.364 8.496 26.772 1.00 86.25 398 ASN A CA 1
ATOM 3221 C C . ASN A 1 398 ? -2.553 8.391 25.251 1.00 86.25 398 ASN A C 1
ATOM 3223 O O . ASN A 1 398 ? -2.590 7.273 24.733 1.00 86.25 398 ASN A O 1
ATOM 3227 N N . LEU A 1 399 ? -2.681 9.518 24.541 1.00 90.06 399 LEU A N 1
ATOM 3228 C CA . LEU A 1 399 ? -2.780 9.513 23.085 1.00 90.06 399 LEU A CA 1
ATOM 3229 C C . LEU A 1 399 ? -1.559 8.847 22.455 1.00 90.06 399 LEU A C 1
ATOM 3231 O O . LEU A 1 399 ? -0.419 9.200 22.744 1.00 90.06 399 LEU A O 1
ATOM 3235 N N . VAL A 1 400 ? -1.850 7.904 21.567 1.00 86.88 400 VAL A N 1
ATOM 3236 C CA . VAL A 1 400 ? -0.895 7.155 20.758 1.00 86.88 400 VAL A CA 1
ATOM 3237 C C . VAL A 1 400 ? -0.936 7.684 19.331 1.00 86.88 400 VAL A C 1
ATOM 3239 O O . VAL A 1 400 ? 0.119 7.968 18.771 1.00 86.88 400 VAL A O 1
ATOM 3242 N N . TRP A 1 401 ? -2.129 7.886 18.754 1.00 88.38 401 TRP A N 1
ATOM 3243 C CA . TRP A 1 401 ? -2.284 8.423 17.396 1.00 88.38 401 TRP A CA 1
ATOM 3244 C C . TRP A 1 401 ? -3.135 9.685 17.365 1.00 88.38 401 TRP A C 1
ATOM 3246 O O . TRP A 1 401 ? -4.242 9.722 17.907 1.00 88.38 401 TRP A O 1
ATOM 3256 N N . VAL A 1 402 ? -2.647 10.679 16.627 1.00 91.62 402 VAL A N 1
ATOM 3257 C CA . VAL A 1 402 ? -3.405 11.875 16.261 1.00 91.62 402 VAL A CA 1
ATOM 3258 C C . VAL A 1 402 ? -3.401 12.008 14.742 1.00 91.62 402 VAL A C 1
ATOM 3260 O O . VAL A 1 402 ? -2.363 12.240 14.116 1.00 91.62 402 VAL A O 1
ATOM 3263 N N . VAL A 1 403 ? -4.583 11.849 14.145 1.00 86.69 403 VAL A N 1
ATOM 3264 C CA . VAL A 1 403 ? -4.786 11.854 12.695 1.00 86.69 403 VAL A CA 1
ATOM 3265 C C . VAL A 1 403 ? -5.508 13.134 12.283 1.00 86.69 403 VAL A C 1
ATOM 3267 O O . VAL A 1 403 ? -6.692 13.299 12.549 1.00 86.69 403 VAL A O 1
ATOM 3270 N N . LEU A 1 404 ? -4.800 14.045 11.619 1.00 94.69 404 LEU A N 1
ATOM 3271 C CA . LEU A 1 404 ? -5.263 15.399 11.284 1.00 94.69 404 LEU A CA 1
ATOM 3272 C C . LEU A 1 404 ? -5.086 15.749 9.799 1.00 94.69 404 LEU A C 1
ATOM 3274 O O . LEU A 1 404 ? -5.241 16.910 9.411 1.00 94.69 404 LEU A O 1
ATOM 3278 N N . PHE A 1 405 ? -4.772 14.771 8.951 1.00 89.50 405 PHE A N 1
ATOM 3279 C CA . PHE A 1 405 ? -4.525 15.033 7.538 1.00 89.50 405 PHE A CA 1
ATOM 3280 C C . PHE A 1 405 ? -5.785 15.512 6.789 1.00 89.50 405 PHE A C 1
ATOM 3282 O O . PHE A 1 405 ? -6.910 15.219 7.197 1.00 89.50 405 PHE A O 1
ATOM 3289 N N . HIS A 1 406 ? -5.616 16.212 5.663 1.00 87.44 406 HIS A N 1
ATOM 3290 C CA . HIS A 1 406 ? -6.717 16.840 4.911 1.00 87.44 406 HIS A CA 1
ATOM 3291 C C . HIS A 1 406 ? -7.559 17.781 5.793 1.00 87.44 406 HIS A C 1
ATOM 3293 O O . HIS A 1 406 ? -8.757 17.575 5.981 1.00 87.44 406 HIS A O 1
ATOM 3299 N N . ASN A 1 407 ? -6.910 18.801 6.347 1.00 92.31 407 ASN A N 1
ATOM 3300 C CA . ASN A 1 407 ? -7.539 19.905 7.074 1.00 92.31 407 ASN A CA 1
ATOM 3301 C C . ASN A 1 407 ? -6.994 21.241 6.538 1.00 92.31 407 ASN A C 1
ATOM 3303 O O . ASN A 1 407 ? -6.370 21.288 5.480 1.00 92.31 407 ASN A O 1
ATOM 3307 N N . GLN A 1 408 ? -7.255 22.344 7.239 1.00 97.00 408 GLN A N 1
ATOM 3308 C CA . GLN A 1 408 ? -6.804 23.688 6.867 1.00 97.00 408 GLN A CA 1
ATOM 3309 C C . GLN A 1 408 ? -5.881 24.277 7.944 1.00 97.00 408 GLN A C 1
ATOM 3311 O O . GLN A 1 408 ? -5.887 25.488 8.181 1.00 97.00 408 GLN A O 1
ATOM 3316 N N . LEU A 1 409 ? -5.124 23.423 8.647 1.00 97.50 409 LEU A N 1
ATOM 3317 C CA . LEU A 1 409 ? -4.326 23.833 9.798 1.00 97.50 409 LEU A CA 1
ATOM 3318 C C . LEU A 1 409 ? -3.278 24.861 9.388 1.00 97.50 409 LEU A C 1
ATOM 3320 O O . LEU A 1 409 ? -2.395 24.578 8.582 1.00 97.50 409 LEU A O 1
ATOM 3324 N N . ASN A 1 410 ? -3.365 26.041 9.992 1.00 94.69 410 ASN A N 1
ATOM 3325 C CA . ASN A 1 410 ? -2.415 27.123 9.817 1.00 94.69 410 ASN A CA 1
ATOM 3326 C C . ASN A 1 410 ? -1.455 27.163 11.014 1.00 94.69 410 ASN A C 1
ATOM 3328 O O . ASN A 1 410 ? -1.898 27.144 12.164 1.00 94.69 410 ASN A O 1
ATOM 3332 N N . SER A 1 411 ? -0.149 27.279 10.753 1.00 95.19 411 SER A N 1
ATOM 3333 C CA . SER A 1 411 ? 0.891 27.314 11.793 1.00 95.19 411 SER A CA 1
ATOM 3334 C C . SER A 1 411 ? 0.650 28.345 12.897 1.00 95.19 411 SER A C 1
ATOM 3336 O O . SER A 1 411 ? 1.012 28.098 14.041 1.00 95.19 411 SER A O 1
ATOM 3338 N N . ASP A 1 412 ? 0.084 29.506 12.563 1.00 94.50 412 ASP A N 1
ATOM 3339 C CA . ASP A 1 412 ? -0.130 30.618 13.499 1.00 94.50 412 ASP A CA 1
ATOM 3340 C C . ASP A 1 412 ? -1.333 30.385 14.415 1.00 94.50 412 ASP A C 1
ATOM 3342 O O . ASP A 1 412 ? -1.473 31.041 15.445 1.00 94.50 412 ASP A O 1
ATOM 3346 N N . LYS A 1 413 ? -2.194 29.431 14.051 1.00 95.12 413 LYS A N 1
ATOM 3347 C CA . LYS A 1 413 ? -3.369 29.027 14.824 1.00 95.12 413 LYS A CA 1
ATOM 3348 C C . LYS A 1 413 ? -3.145 27.725 15.601 1.00 95.12 413 LYS A C 1
ATOM 3350 O O . LYS A 1 413 ? -4.102 27.183 16.150 1.00 95.12 413 LYS A O 1
ATOM 3355 N N . ILE A 1 414 ? -1.918 27.200 15.631 1.00 95.38 414 ILE A N 1
ATOM 3356 C CA . ILE A 1 414 ? -1.538 26.064 16.477 1.00 95.38 414 ILE A CA 1
ATOM 3357 C C . ILE A 1 414 ? -0.841 26.609 17.722 1.00 95.38 414 ILE A C 1
ATOM 3359 O O . ILE A 1 414 ? 0.189 27.279 17.627 1.00 95.38 414 ILE A O 1
ATOM 3363 N N . GLY A 1 415 ? -1.410 26.319 18.890 1.00 93.12 415 GLY A N 1
ATOM 3364 C CA . GLY A 1 415 ? -0.826 26.672 20.178 1.00 93.12 415 GLY A CA 1
ATOM 3365 C C . GLY A 1 415 ? 0.573 26.073 20.364 1.00 93.12 415 GLY A C 1
ATOM 3366 O O . GLY A 1 415 ? 0.916 25.024 19.813 1.00 93.12 415 GLY A O 1
ATOM 3367 N N . LYS A 1 416 ? 1.421 26.755 21.138 1.00 91.12 416 LYS A N 1
ATOM 3368 C CA . LYS A 1 416 ? 2.850 26.407 21.235 1.00 91.12 416 LYS A CA 1
ATOM 3369 C C . LYS A 1 416 ? 3.099 25.107 21.995 1.00 91.12 416 LYS A C 1
ATOM 3371 O O . LYS A 1 416 ? 4.164 24.514 21.837 1.00 91.12 416 LYS A O 1
ATOM 3376 N N . ASN A 1 417 ? 2.161 24.701 22.848 1.00 91.56 417 ASN A N 1
ATOM 3377 C CA . ASN A 1 417 ? 2.331 23.584 23.772 1.00 91.56 417 ASN A CA 1
ATOM 3378 C C . ASN A 1 417 ? 1.296 22.476 23.565 1.00 91.56 417 ASN A C 1
ATOM 3380 O O . ASN A 1 417 ? 1.295 21.518 24.338 1.00 91.56 417 ASN A O 1
ATOM 3384 N N . VAL A 1 418 ? 0.486 22.568 22.506 1.00 93.75 418 VAL A N 1
ATOM 3385 C CA . VAL A 1 418 ? -0.575 21.618 22.133 1.00 93.75 418 VAL A CA 1
ATOM 3386 C C . VAL A 1 418 ? -0.136 20.158 22.251 1.00 93.75 418 VAL A C 1
ATOM 3388 O O . VAL A 1 418 ? -0.839 19.354 22.853 1.00 93.75 418 VAL A O 1
ATOM 3391 N N . PHE A 1 419 ? 1.034 19.808 21.711 1.00 93.88 419 PHE A N 1
ATOM 3392 C CA . PHE A 1 419 ? 1.510 18.422 21.704 1.00 93.88 419 PHE A CA 1
ATOM 3393 C C . PHE A 1 419 ? 2.440 18.089 22.879 1.00 93.88 419 PHE A C 1
ATOM 3395 O O . PHE A 1 419 ? 2.681 16.919 23.147 1.00 93.88 419 PHE A O 1
ATOM 3402 N N . SER A 1 420 ? 2.935 19.084 23.621 1.00 91.56 420 SER A N 1
ATOM 3403 C CA . SER A 1 420 ? 4.037 18.930 24.589 1.00 91.56 420 SER A CA 1
ATOM 3404 C C . SER A 1 420 ? 3.794 17.898 25.704 1.00 91.56 420 SER A C 1
ATOM 3406 O O . SER A 1 420 ? 4.742 17.290 26.204 1.00 91.56 420 SER A O 1
ATOM 3408 N N . LYS A 1 421 ? 2.531 17.675 26.095 1.00 91.12 421 LYS A N 1
ATOM 3409 C CA . LYS A 1 421 ? 2.143 16.746 27.172 1.00 91.12 421 LYS A CA 1
ATOM 3410 C C . LYS A 1 421 ? 1.917 15.304 26.696 1.00 91.12 421 LYS A C 1
ATOM 3412 O O . LYS A 1 421 ? 1.753 14.416 27.533 1.00 91.12 421 LYS A O 1
ATOM 3417 N N . LEU A 1 422 ? 1.942 15.048 25.387 1.00 94.31 422 LEU A N 1
ATOM 3418 C CA . LEU A 1 422 ? 1.619 13.749 24.785 1.00 94.31 422 LEU A CA 1
ATOM 3419 C C . LEU A 1 422 ? 2.825 12.808 24.780 1.00 94.31 422 LEU A C 1
ATOM 3421 O O . LEU A 1 422 ? 3.400 12.491 23.744 1.00 94.31 422 LEU A O 1
ATOM 3425 N N . LYS A 1 423 ? 3.224 12.361 25.972 1.00 90.94 423 LYS A N 1
ATOM 3426 C CA . LYS A 1 423 ? 4.444 11.563 26.175 1.00 90.94 423 LYS A CA 1
ATOM 3427 C C . LYS A 1 423 ? 4.426 10.203 25.472 1.00 90.94 423 LYS A C 1
ATOM 3429 O O . LYS A 1 423 ? 5.499 9.689 25.187 1.00 90.94 423 LYS A O 1
ATOM 3434 N N . ASN A 1 424 ? 3.253 9.656 25.158 1.00 90.88 424 ASN A N 1
ATOM 3435 C CA . ASN A 1 424 ? 3.091 8.343 24.520 1.00 90.88 424 ASN A CA 1
ATOM 3436 C C . ASN A 1 424 ? 2.706 8.425 23.031 1.00 90.88 424 ASN A C 1
ATOM 3438 O O . ASN A 1 424 ? 2.307 7.414 22.454 1.00 90.88 424 ASN A O 1
ATOM 3442 N N . LEU A 1 425 ? 2.788 9.614 22.422 1.00 95.88 425 LEU A N 1
ATOM 3443 C CA . LEU A 1 425 ? 2.372 9.813 21.038 1.00 95.88 425 LEU A CA 1
ATOM 3444 C C . LEU A 1 425 ? 3.341 9.120 20.077 1.00 95.88 425 LEU A C 1
ATOM 3446 O O . LEU A 1 425 ? 4.479 9.548 19.932 1.00 95.88 425 LEU A O 1
ATOM 3450 N N . ASP A 1 426 ? 2.853 8.086 19.401 1.00 88.62 426 ASP A N 1
ATOM 3451 C CA . ASP A 1 426 ? 3.583 7.283 18.417 1.00 88.62 426 ASP A CA 1
ATOM 3452 C C . ASP A 1 426 ? 3.457 7.874 17.007 1.00 88.62 426 ASP A C 1
ATOM 3454 O O . ASP A 1 426 ? 4.444 7.978 16.278 1.00 88.62 426 ASP A O 1
ATOM 3458 N N . ARG A 1 427 ? 2.244 8.302 16.621 1.00 89.69 427 ARG A N 1
ATOM 3459 C CA . ARG A 1 427 ? 1.954 8.780 15.258 1.00 89.69 427 ARG A CA 1
ATOM 3460 C C . ARG A 1 427 ? 1.267 10.128 15.248 1.00 89.69 427 ARG A C 1
ATOM 3462 O O . ARG A 1 427 ? 0.212 10.307 15.862 1.00 89.69 427 ARG A O 1
ATOM 3469 N N . LEU A 1 428 ? 1.825 11.039 14.460 1.00 96.50 428 LEU A N 1
ATOM 3470 C CA . LEU A 1 428 ? 1.254 12.356 14.214 1.00 96.50 428 LEU A CA 1
ATOM 3471 C C . LEU A 1 428 ? 1.149 12.600 12.708 1.00 96.50 428 LEU A C 1
ATOM 3473 O O . LEU A 1 428 ? 2.155 12.811 12.027 1.00 96.50 428 LEU A O 1
ATOM 3477 N N . LEU A 1 429 ? -0.083 12.559 12.195 1.00 94.75 429 LEU A N 1
ATOM 3478 C CA . LEU A 1 429 ? -0.364 12.670 10.763 1.00 94.75 429 LEU A CA 1
ATOM 3479 C C . LEU A 1 429 ? -0.964 14.044 10.454 1.00 94.75 429 LEU A C 1
ATOM 3481 O O . LEU A 1 429 ? -2.132 14.293 10.751 1.00 94.75 429 LEU A O 1
ATOM 3485 N N . LEU A 1 430 ? -0.173 14.929 9.854 1.00 97.06 430 LEU A N 1
ATOM 3486 C CA . LEU A 1 430 ? -0.521 16.323 9.554 1.00 97.06 430 LEU A CA 1
ATOM 3487 C C . LEU A 1 430 ? -0.458 16.637 8.049 1.00 97.06 430 LEU A C 1
ATOM 3489 O O . LEU A 1 430 ? -0.440 17.807 7.658 1.00 97.06 430 LEU A O 1
ATOM 3493 N N . ASP A 1 431 ? -0.442 15.617 7.188 1.00 91.19 431 ASP A N 1
ATOM 3494 C CA . ASP A 1 431 ? -0.355 15.812 5.738 1.00 91.19 431 ASP A CA 1
ATOM 3495 C C . ASP A 1 431 ? -1.545 16.593 5.167 1.00 91.19 431 ASP A C 1
ATOM 3497 O O . ASP A 1 431 ? -2.650 16.529 5.700 1.00 91.19 431 ASP A O 1
ATOM 3501 N N . HIS A 1 432 ? -1.370 17.258 4.024 1.00 95.12 432 HIS A N 1
ATOM 3502 C CA . HIS A 1 432 ? -2.457 17.977 3.342 1.00 95.12 432 HIS A CA 1
ATOM 3503 C C . HIS A 1 432 ? -3.126 19.014 4.258 1.00 95.12 432 HIS A C 1
ATOM 3505 O O . HIS A 1 432 ? -4.319 18.931 4.559 1.00 95.12 432 HIS A O 1
ATOM 3511 N N . ASN A 1 433 ? -2.319 19.962 4.725 1.00 96.81 433 ASN A N 1
ATOM 3512 C CA . ASN A 1 433 ? -2.721 21.097 5.550 1.00 96.81 433 ASN A CA 1
ATOM 3513 C C . ASN A 1 433 ? -2.056 22.381 5.019 1.00 96.81 433 ASN A C 1
ATOM 3515 O O . ASN A 1 433 ? -1.433 22.396 3.957 1.00 96.81 433 ASN A O 1
ATOM 3519 N N . GLU A 1 434 ? -2.186 23.479 5.760 1.00 97.81 434 GLU A N 1
ATOM 3520 C CA . GLU A 1 434 ? -1.678 24.802 5.391 1.00 97.81 434 GLU A CA 1
ATOM 3521 C C . GLU A 1 434 ? -0.465 25.211 6.254 1.00 97.81 434 GLU A C 1
ATOM 3523 O O . GLU A 1 434 ? -0.220 26.397 6.504 1.00 97.81 434 GLU A O 1
ATOM 3528 N N . LEU A 1 435 ? 0.307 24.230 6.744 1.00 97.75 435 LEU A N 1
ATOM 3529 C CA . LEU A 1 435 ? 1.431 24.473 7.648 1.00 97.75 435 LEU A CA 1
ATOM 3530 C C . LEU A 1 435 ? 2.599 25.118 6.905 1.00 97.75 435 LEU A C 1
ATOM 3532 O O . LEU A 1 435 ? 3.117 24.586 5.933 1.00 97.75 435 LEU A O 1
ATOM 3536 N N . THR A 1 436 ? 3.061 26.248 7.418 1.00 96.44 436 THR A N 1
ATOM 3537 C CA . THR A 1 436 ? 4.239 26.996 6.946 1.00 96.44 436 THR A CA 1
ATOM 3538 C C . THR A 1 436 ? 5.528 26.668 7.708 1.00 96.44 436 THR A C 1
ATOM 3540 O O . THR A 1 436 ? 6.619 27.040 7.274 1.00 96.44 436 THR A O 1
ATOM 3543 N N . ARG A 1 437 ? 5.424 25.971 8.846 1.00 95.56 437 ARG A N 1
ATOM 3544 C CA . ARG A 1 437 ? 6.534 25.537 9.711 1.00 95.56 437 ARG A CA 1
ATOM 3545 C C . ARG A 1 437 ? 6.166 24.234 10.419 1.00 95.56 437 ARG A C 1
ATOM 3547 O O . ARG A 1 437 ? 4.987 23.947 10.608 1.00 95.56 437 ARG A O 1
ATOM 3554 N N . VAL A 1 438 ? 7.177 23.479 10.845 1.00 96.00 438 VAL A N 1
ATOM 3555 C CA . VAL A 1 438 ? 6.982 22.331 11.744 1.00 96.00 438 VAL A CA 1
ATOM 3556 C C . VAL A 1 438 ? 6.387 22.840 13.068 1.00 96.00 438 VAL A C 1
ATOM 3558 O O . VAL A 1 438 ? 6.901 23.836 13.593 1.00 96.00 438 VAL A O 1
ATOM 3561 N N . PRO A 1 439 ? 5.324 22.213 13.611 1.00 95.25 439 PRO A N 1
ATOM 3562 C CA . PRO A 1 439 ? 4.772 22.609 14.903 1.00 95.25 439 PRO A CA 1
ATOM 3563 C C . PRO A 1 439 ? 5.843 22.592 16.010 1.00 95.25 439 PRO A C 1
ATOM 3565 O O . PRO A 1 439 ? 6.695 21.703 16.018 1.00 95.25 439 PRO A O 1
ATOM 3568 N N . PRO A 1 440 ? 5.847 23.566 16.935 1.00 91.69 440 PRO A N 1
ATOM 3569 C CA . PRO A 1 440 ? 6.826 23.604 18.016 1.00 91.69 440 PRO A CA 1
ATOM 3570 C C . PRO A 1 440 ? 6.557 22.514 19.065 1.00 91.69 440 PRO A C 1
ATOM 3572 O O . PRO A 1 440 ? 5.428 22.056 19.225 1.00 91.69 440 PRO A O 1
ATOM 3575 N N . ASN A 1 441 ? 7.596 22.156 19.828 1.00 92.50 441 ASN A N 1
ATOM 3576 C CA . ASN A 1 441 ? 7.504 21.298 21.020 1.00 92.50 441 ASN A CA 1
ATOM 3577 C C . ASN A 1 441 ? 6.828 19.936 20.779 1.00 92.50 441 ASN A C 1
ATOM 3579 O O . ASN A 1 441 ? 6.029 19.470 21.597 1.00 92.50 441 ASN A O 1
ATOM 3583 N N . LEU A 1 442 ? 7.148 19.296 19.654 1.00 95.62 442 LEU A N 1
ATOM 3584 C CA . LEU A 1 442 ? 6.674 17.950 19.353 1.00 95.62 442 LEU A CA 1
ATOM 3585 C C . LEU A 1 442 ? 7.221 16.917 20.368 1.00 95.62 442 LEU A C 1
ATOM 3587 O O . LEU A 1 442 ? 8.387 17.009 20.767 1.00 95.62 442 LEU A O 1
ATOM 3591 N N . PRO A 1 443 ? 6.413 15.922 20.782 1.00 94.62 443 PRO A N 1
ATOM 3592 C CA . PRO A 1 443 ? 6.850 14.825 21.640 1.00 94.62 443 PRO A CA 1
ATOM 3593 C C . PRO A 1 443 ? 8.024 14.034 21.075 1.00 94.62 443 PRO A C 1
ATOM 3595 O O . PRO A 1 443 ? 8.066 13.714 19.891 1.00 94.62 443 PRO A O 1
ATOM 3598 N N . LYS A 1 444 ? 8.944 13.634 21.955 1.00 95.00 444 LYS A N 1
ATOM 3599 C CA . LYS A 1 444 ? 10.124 12.834 21.588 1.00 95.00 444 LYS A CA 1
ATOM 3600 C C . LYS A 1 444 ? 9.811 11.363 21.282 1.00 95.00 444 LYS A C 1
ATOM 3602 O O . LYS A 1 444 ? 10.669 10.686 20.734 1.00 95.00 444 LYS A O 1
ATOM 3607 N N . SER A 1 445 ? 8.616 10.894 21.642 1.00 95.25 445 SER A N 1
ATOM 3608 C CA . SER A 1 445 ? 8.142 9.514 21.466 1.00 95.25 445 SER A CA 1
ATOM 3609 C C . SER A 1 445 ? 7.623 9.188 20.066 1.00 95.25 445 SER A C 1
ATOM 3611 O O . SER A 1 445 ? 7.361 8.022 19.789 1.00 95.25 445 SER A O 1
ATOM 3613 N N . ILE A 1 446 ? 7.479 10.187 19.189 1.00 97.19 446 ILE A N 1
ATOM 3614 C CA . ILE A 1 446 ? 6.927 9.986 17.846 1.00 97.19 446 ILE A CA 1
ATOM 3615 C C . ILE A 1 446 ? 7.853 9.082 17.026 1.00 97.19 446 ILE A C 1
ATOM 3617 O O . ILE A 1 446 ? 9.041 9.375 16.876 1.00 97.19 446 ILE A O 1
ATOM 3621 N N . THR A 1 447 ? 7.280 8.029 16.438 1.00 95.56 447 THR A N 1
ATOM 3622 C CA . THR A 1 447 ? 7.968 7.094 15.538 1.00 95.56 447 THR A CA 1
ATOM 3623 C C . THR A 1 447 ? 7.600 7.308 14.062 1.00 95.56 447 THR A C 1
ATOM 3625 O O . THR A 1 447 ? 8.445 7.057 13.197 1.00 95.56 447 THR A O 1
ATOM 3628 N N . ASP A 1 448 ? 6.395 7.821 13.768 1.00 92.94 448 ASP A N 1
ATOM 3629 C CA . ASP A 1 448 ? 5.902 8.184 12.424 1.00 92.94 448 ASP A CA 1
ATOM 3630 C C . ASP A 1 448 ? 5.365 9.627 12.427 1.00 92.94 448 ASP A C 1
ATOM 3632 O O . ASP A 1 448 ? 4.304 9.923 12.995 1.00 92.94 448 ASP A O 1
ATOM 3636 N N . LEU A 1 449 ? 6.115 10.532 11.790 1.00 97.81 449 LEU A N 1
ATOM 3637 C CA . LEU A 1 449 ? 5.750 11.938 11.633 1.00 97.81 449 LEU A CA 1
ATOM 3638 C C . LEU A 1 449 ? 5.509 12.264 10.164 1.00 97.81 449 LEU A C 1
ATOM 3640 O O . LEU A 1 449 ? 6.423 12.185 9.336 1.00 97.81 449 LEU A O 1
ATOM 3644 N N . ARG A 1 450 ? 4.292 12.720 9.857 1.00 97.38 450 ARG A N 1
ATOM 3645 C CA . ARG A 1 450 ? 3.920 13.087 8.492 1.00 97.38 450 ARG A CA 1
ATOM 3646 C C . ARG A 1 450 ? 3.468 14.527 8.374 1.00 97.38 450 ARG A C 1
ATOM 3648 O O . ARG A 1 450 ? 2.531 14.962 9.037 1.00 97.38 450 ARG A O 1
ATOM 3655 N N . LEU A 1 451 ? 4.179 15.266 7.537 1.00 98.00 451 LEU A N 1
ATOM 3656 C CA . LEU A 1 451 ? 4.059 16.703 7.312 1.00 98.00 451 LEU A CA 1
ATOM 3657 C C . LEU A 1 451 ? 4.054 17.014 5.806 1.00 98.00 451 LEU A C 1
ATOM 3659 O O . LEU A 1 451 ? 4.333 18.144 5.397 1.00 98.00 451 LEU A O 1
ATOM 3663 N N . GLY A 1 452 ? 3.766 16.022 4.963 1.00 97.12 452 GLY A N 1
ATOM 3664 C CA . GLY A 1 452 ? 3.755 16.179 3.519 1.00 97.12 452 GLY A CA 1
ATOM 3665 C C . GLY A 1 452 ? 2.580 17.027 3.028 1.00 97.12 452 GLY A C 1
ATOM 3666 O O . GLY A 1 452 ? 1.605 17.240 3.745 1.00 97.12 452 GLY A O 1
ATOM 3667 N N . HIS A 1 453 ? 2.640 17.517 1.791 1.00 97.12 453 HIS A N 1
ATOM 3668 C CA . HIS A 1 453 ? 1.574 18.320 1.179 1.00 97.12 453 HIS A CA 1
ATOM 3669 C C . HIS A 1 453 ? 1.166 19.520 2.052 1.00 97.12 453 HIS A C 1
ATOM 3671 O O . HIS A 1 453 ? -0.005 19.709 2.373 1.00 97.12 453 HIS A O 1
ATOM 3677 N N . ASN A 1 454 ? 2.156 20.302 2.470 1.00 97.94 454 ASN A N 1
ATOM 3678 C CA . ASN A 1 454 ? 1.993 21.515 3.266 1.00 97.94 454 ASN A CA 1
ATOM 3679 C C . ASN A 1 454 ? 2.740 22.678 2.575 1.00 97.94 454 ASN A C 1
ATOM 3681 O O . ASN A 1 454 ? 3.118 22.599 1.405 1.00 97.94 454 ASN A O 1
ATOM 3685 N N . LYS A 1 455 ? 2.940 23.795 3.277 1.00 97.62 455 LYS A N 1
ATOM 3686 C CA . LYS A 1 455 ? 3.643 24.995 2.792 1.00 97.62 455 LYS A CA 1
ATOM 3687 C C . LYS A 1 455 ? 4.921 25.276 3.592 1.00 97.62 455 LYS A C 1
ATOM 3689 O O . LYS A 1 455 ? 5.328 26.433 3.717 1.00 97.62 455 LYS A O 1
ATOM 3694 N N . ILE A 1 456 ? 5.556 24.243 4.153 1.00 97.38 456 ILE A N 1
ATOM 3695 C CA . ILE A 1 456 ? 6.736 24.395 5.010 1.00 97.38 456 ILE A CA 1
ATOM 3696 C C . ILE A 1 456 ? 7.907 24.894 4.167 1.00 97.38 456 ILE A C 1
ATOM 3698 O O . ILE A 1 456 ? 8.302 24.242 3.203 1.00 97.38 456 ILE A O 1
ATOM 3702 N N . SER A 1 457 ? 8.466 26.047 4.536 1.00 94.19 457 SER A N 1
ATOM 3703 C CA . SER A 1 457 ? 9.621 26.647 3.849 1.00 94.19 457 SER A CA 1
ATOM 3704 C C . SER A 1 457 ? 10.923 26.531 4.636 1.00 94.19 457 SER A C 1
ATOM 3706 O O . SER A 1 457 ? 11.998 26.465 4.044 1.00 94.19 457 SER A O 1
ATOM 3708 N N . LYS A 1 458 ? 10.841 26.489 5.972 1.00 87.62 458 LYS A N 1
ATOM 3709 C CA . LYS A 1 458 ? 12.002 26.436 6.863 1.00 87.62 458 LYS A CA 1
ATOM 3710 C C . LYS A 1 458 ? 11.743 25.503 8.041 1.00 87.62 458 LYS A C 1
ATOM 3712 O O . LYS A 1 458 ? 10.686 25.567 8.670 1.00 87.62 458 LYS A O 1
ATOM 3717 N N . ILE A 1 459 ? 12.733 24.673 8.355 1.00 92.81 459 ILE A N 1
ATOM 3718 C CA . ILE A 1 459 ? 12.752 23.800 9.534 1.00 92.81 459 ILE A CA 1
ATOM 3719 C C . ILE A 1 459 ? 13.734 24.404 10.538 1.00 92.81 459 ILE A C 1
ATOM 3721 O O . ILE A 1 459 ? 14.854 24.764 10.170 1.00 92.81 459 ILE A O 1
ATOM 3725 N N . LEU A 1 460 ? 13.310 24.573 11.791 1.00 90.06 460 LEU A N 1
ATOM 3726 C CA . LEU A 1 460 ? 14.183 25.123 12.827 1.00 90.06 460 LEU A CA 1
ATOM 3727 C C . LEU A 1 460 ? 15.173 24.043 13.301 1.00 90.06 460 LEU A C 1
ATOM 3729 O O . LEU A 1 460 ? 14.811 22.866 13.327 1.00 90.06 460 LEU A O 1
ATOM 3733 N N . PRO A 1 461 ? 16.401 24.408 13.718 1.00 86.81 461 PRO A N 1
ATOM 3734 C CA . PRO A 1 461 ? 17.416 23.437 14.143 1.00 86.81 461 PRO A CA 1
ATOM 3735 C C . PRO A 1 461 ? 16.968 22.471 15.245 1.00 86.81 461 PRO A C 1
ATOM 3737 O O . PRO A 1 461 ? 17.408 21.329 15.273 1.00 86.81 461 PRO A O 1
ATOM 3740 N N . ASN A 1 462 ? 16.075 22.919 16.126 1.00 87.56 462 ASN A N 1
ATOM 3741 C CA . ASN A 1 462 ? 15.555 22.149 17.251 1.00 87.56 462 ASN A CA 1
ATOM 3742 C C . ASN A 1 462 ? 14.186 21.498 16.983 1.00 87.56 462 ASN A C 1
ATOM 3744 O O . ASN A 1 462 ? 13.604 20.919 17.896 1.00 87.56 462 ASN A O 1
ATOM 3748 N N . SER A 1 463 ? 13.649 21.575 15.757 1.00 92.00 463 SER A N 1
ATOM 3749 C CA . SER A 1 463 ? 12.313 21.044 15.437 1.00 92.00 463 SER A CA 1
ATOM 3750 C C . SER A 1 463 ? 12.168 19.538 15.689 1.00 92.00 463 SER A C 1
ATOM 3752 O O . SER A 1 463 ? 11.070 19.095 16.013 1.00 92.00 463 SER A O 1
ATOM 3754 N N . PHE A 1 464 ? 13.254 18.768 15.561 1.00 93.75 464 PHE A N 1
ATOM 3755 C CA . PHE A 1 464 ? 13.270 17.312 15.764 1.00 93.75 464 PHE A CA 1
ATOM 3756 C C . PHE A 1 464 ? 14.240 16.871 16.875 1.00 93.75 464 PHE A C 1
ATOM 3758 O O . PHE A 1 464 ? 14.669 15.717 16.938 1.00 93.75 464 PHE A O 1
ATOM 3765 N N . GLU A 1 465 ? 14.633 17.796 17.751 1.00 90.81 465 GLU A N 1
ATOM 3766 C CA . GLU A 1 465 ? 15.657 17.539 18.760 1.00 90.81 465 GLU A CA 1
ATOM 3767 C C . GLU A 1 465 ? 15.223 16.460 19.768 1.00 90.81 465 GLU A C 1
ATOM 3769 O O . GLU A 1 465 ? 14.203 16.565 20.453 1.00 90.81 465 GLU A O 1
ATOM 3774 N N . GLY A 1 466 ? 16.045 15.417 19.901 1.00 90.88 466 GLY A N 1
ATOM 3775 C CA . GLY A 1 466 ? 15.820 14.330 20.855 1.00 90.88 466 GLY A CA 1
ATOM 3776 C C . GLY A 1 466 ? 14.802 13.274 20.416 1.00 90.88 466 GLY A C 1
ATOM 3777 O O . GLY A 1 466 ? 14.506 12.391 21.216 1.00 90.88 466 GLY A O 1
ATOM 3778 N N . MET A 1 467 ? 14.304 13.322 19.176 1.00 95.31 467 MET A N 1
ATOM 3779 C CA . MET A 1 467 ? 13.435 12.293 18.586 1.00 95.31 467 MET A CA 1
ATOM 3780 C C . MET A 1 467 ? 14.241 11.060 18.140 1.00 95.31 467 MET A C 1
ATOM 3782 O O . MET A 1 467 ? 14.361 10.757 16.954 1.00 95.31 467 MET A O 1
ATOM 3786 N N . ALA A 1 468 ? 14.862 10.363 19.094 1.00 94.25 468 ALA A N 1
ATOM 3787 C CA . ALA A 1 468 ? 15.745 9.230 18.805 1.00 94.25 468 ALA A CA 1
ATOM 3788 C C . ALA A 1 468 ? 15.004 8.003 18.239 1.00 94.25 468 ALA A C 1
ATOM 3790 O O . ALA A 1 468 ? 15.622 7.206 17.527 1.00 94.25 468 ALA A O 1
ATOM 3791 N N . ASP A 1 469 ? 13.707 7.884 18.528 1.00 93.75 469 ASP A N 1
ATOM 3792 C CA . ASP A 1 469 ? 12.852 6.754 18.143 1.00 93.75 469 ASP A CA 1
ATOM 3793 C C . ASP A 1 469 ? 12.100 6.990 16.822 1.00 93.75 469 ASP A C 1
ATOM 3795 O O . ASP A 1 469 ? 11.415 6.094 16.331 1.00 93.75 469 ASP A O 1
ATOM 3799 N N . LEU A 1 470 ? 12.261 8.167 16.203 1.00 97.31 470 LEU A N 1
ATOM 3800 C CA . LEU A 1 470 ? 11.640 8.483 14.918 1.00 97.31 470 LEU A CA 1
ATOM 3801 C C . LEU A 1 470 ? 12.175 7.548 13.830 1.00 97.31 470 LEU A C 1
ATOM 3803 O O . LEU A 1 470 ? 13.371 7.554 13.548 1.00 97.31 470 LEU A O 1
ATOM 3807 N N . THR A 1 471 ? 11.288 6.766 13.213 1.00 95.00 471 THR A N 1
ATOM 3808 C CA . THR A 1 471 ? 11.626 5.799 12.154 1.00 95.00 471 THR A CA 1
ATOM 3809 C C . THR A 1 471 ? 11.244 6.307 10.769 1.00 95.00 471 THR A C 1
ATOM 3811 O O . THR A 1 471 ? 11.975 6.079 9.805 1.00 95.00 471 THR A O 1
ATOM 3814 N N . THR A 1 472 ? 10.137 7.047 10.686 1.00 92.31 472 THR A N 1
ATOM 3815 C CA . THR A 1 472 ? 9.566 7.560 9.442 1.00 92.31 472 THR A CA 1
ATOM 3816 C C . THR A 1 472 ? 9.342 9.063 9.535 1.00 92.31 472 THR A C 1
ATOM 3818 O O . THR A 1 472 ? 8.641 9.537 10.430 1.00 92.31 472 THR A O 1
ATOM 3821 N N . LEU A 1 473 ? 9.906 9.806 8.578 1.00 97.88 473 LEU A N 1
ATOM 3822 C CA . LEU A 1 473 ? 9.689 11.243 8.437 1.00 97.88 473 LEU A CA 1
ATOM 3823 C C . LEU A 1 473 ? 9.281 11.595 7.005 1.00 97.88 473 LEU A C 1
ATOM 3825 O O . LEU A 1 473 ? 10.059 11.439 6.063 1.00 97.88 473 LEU A O 1
ATOM 3829 N N . GLN A 1 474 ? 8.062 12.109 6.860 1.00 97.44 474 GLN A N 1
ATOM 3830 C CA . GLN A 1 474 ? 7.483 12.512 5.580 1.00 97.44 474 GLN A CA 1
ATOM 3831 C C . GLN A 1 474 ? 7.355 14.035 5.488 1.00 97.44 474 GLN A C 1
ATOM 3833 O O . GLN A 1 474 ? 6.617 14.658 6.249 1.00 97.44 474 GLN A O 1
ATOM 3838 N N . LEU A 1 475 ? 8.081 14.636 4.547 1.00 97.75 475 LEU A N 1
ATOM 3839 C CA . LEU A 1 475 ? 8.156 16.079 4.284 1.00 97.75 475 LEU A CA 1
ATOM 3840 C C . LEU A 1 475 ? 7.908 16.409 2.800 1.00 97.75 475 LEU A C 1
ATOM 3842 O O . LEU A 1 475 ? 8.183 17.527 2.352 1.00 97.75 475 LEU A O 1
ATOM 3846 N N . GLN A 1 476 ? 7.388 15.459 2.023 1.00 97.38 476 GLN A N 1
ATOM 3847 C CA . GLN A 1 476 ? 7.153 15.618 0.592 1.00 97.38 476 GLN A CA 1
ATOM 3848 C C . GLN A 1 476 ? 6.165 16.736 0.253 1.00 97.38 476 GLN A C 1
ATOM 3850 O O . GLN A 1 476 ? 5.277 17.036 1.041 1.00 97.38 476 GLN A O 1
ATOM 3855 N N . ALA A 1 477 ? 6.245 17.301 -0.951 1.00 97.06 477 ALA A N 1
ATOM 3856 C CA . ALA A 1 477 ? 5.303 18.315 -1.437 1.00 97.06 477 ALA A CA 1
ATOM 3857 C C . ALA A 1 477 ? 5.177 19.516 -0.477 1.00 97.06 477 ALA A C 1
ATOM 3859 O O . ALA A 1 477 ? 4.080 19.893 -0.070 1.00 97.06 477 ALA A O 1
ATOM 3860 N N . ASN A 1 478 ? 6.322 20.086 -0.107 1.00 97.94 478 ASN A N 1
ATOM 3861 C CA . ASN A 1 478 ? 6.447 21.335 0.643 1.00 97.94 478 ASN A CA 1
ATOM 3862 C C . ASN A 1 478 ? 7.243 22.353 -0.199 1.00 97.94 478 ASN A C 1
ATOM 3864 O O . ASN A 1 478 ? 7.406 22.196 -1.410 1.00 97.94 478 ASN A O 1
ATOM 3868 N N . VAL A 1 479 ? 7.726 23.436 0.411 1.00 97.56 479 VAL A N 1
ATOM 3869 C CA . VAL A 1 479 ? 8.530 24.470 -0.264 1.00 97.56 479 VAL A CA 1
ATOM 3870 C C . VAL A 1 479 ? 9.895 24.651 0.405 1.00 97.56 479 VAL A C 1
ATOM 3872 O O . VAL A 1 479 ? 10.421 25.761 0.448 1.00 97.56 479 VAL A O 1
ATOM 3875 N N . ILE A 1 480 ? 10.467 23.563 0.929 1.00 96.38 480 ILE A N 1
ATOM 3876 C CA . ILE A 1 480 ? 11.745 23.569 1.651 1.00 96.38 480 ILE A CA 1
ATOM 3877 C C . ILE A 1 480 ? 12.887 23.798 0.656 1.00 96.38 480 ILE A C 1
ATOM 3879 O O . ILE A 1 480 ? 13.017 23.062 -0.323 1.00 96.38 480 ILE A O 1
ATOM 3883 N N . GLU A 1 481 ? 13.714 24.812 0.909 1.00 92.62 481 GLU A N 1
ATOM 3884 C CA . GLU A 1 481 ? 14.854 25.176 0.049 1.00 92.62 481 GLU A CA 1
ATOM 3885 C C . GLU A 1 481 ? 16.202 24.735 0.621 1.00 92.62 481 GLU A C 1
ATOM 3887 O O . GLU A 1 481 ? 17.069 24.277 -0.127 1.00 92.62 481 GLU A O 1
ATOM 3892 N N . ASP A 1 482 ? 16.362 24.861 1.937 1.00 85.75 482 ASP A N 1
ATOM 3893 C CA . ASP A 1 482 ? 17.592 24.548 2.653 1.00 85.75 482 ASP A CA 1
ATOM 3894 C C . ASP A 1 482 ? 17.282 23.740 3.912 1.00 85.75 482 ASP A C 1
ATOM 3896 O O . ASP A 1 482 ? 16.305 23.989 4.628 1.00 85.75 482 ASP A O 1
ATOM 3900 N N . ILE A 1 483 ? 18.136 22.758 4.161 1.00 84.44 483 ILE A N 1
ATOM 3901 C CA . ILE A 1 483 ? 18.054 21.829 5.273 1.00 84.44 483 ILE A CA 1
ATOM 3902 C C . ILE A 1 483 ? 19.415 21.894 5.949 1.00 84.44 483 ILE A C 1
ATOM 3904 O O . ILE A 1 483 ? 20.397 21.347 5.453 1.00 84.44 483 ILE A O 1
ATOM 3908 N N . GLY A 1 484 ? 19.468 22.575 7.092 1.00 78.38 484 GLY A N 1
ATOM 3909 C CA . GLY A 1 484 ? 20.651 22.550 7.947 1.00 78.38 484 GLY A CA 1
ATOM 3910 C C . GLY A 1 484 ? 20.863 21.169 8.583 1.00 78.38 484 GLY A C 1
ATOM 3911 O O . GLY A 1 484 ? 20.300 20.160 8.169 1.00 78.38 484 GLY A O 1
ATOM 3912 N N . GLY A 1 485 ? 21.607 21.110 9.685 1.00 83.75 485 GLY A N 1
ATOM 3913 C CA . GLY A 1 485 ? 21.847 19.865 10.432 1.00 83.75 485 GLY A CA 1
ATOM 3914 C C . GLY A 1 485 ? 20.647 19.326 11.229 1.00 83.75 485 GLY A C 1
ATOM 3915 O O . GLY A 1 485 ? 20.851 18.757 12.297 1.00 83.75 485 GLY A O 1
ATOM 3916 N N . VAL A 1 486 ? 19.408 19.532 10.768 1.00 89.81 486 VAL A N 1
ATOM 3917 C CA . VAL A 1 486 ? 18.172 19.303 11.547 1.00 89.81 486 VAL A CA 1
ATOM 3918 C C . VAL A 1 486 ? 17.850 17.824 11.783 1.00 89.81 486 VAL A C 1
ATOM 3920 O O . VAL A 1 486 ? 17.114 17.499 12.707 1.00 89.81 486 VAL A O 1
ATOM 3923 N N . PHE A 1 487 ? 18.400 16.924 10.964 1.00 92.25 487 PHE A N 1
ATOM 3924 C CA . PHE A 1 487 ? 18.210 15.473 11.099 1.00 92.25 487 PHE A CA 1
ATOM 3925 C C . PHE A 1 487 ? 19.274 14.807 11.980 1.00 92.25 487 PHE A C 1
ATOM 3927 O O . PHE A 1 487 ? 19.223 13.600 12.235 1.00 92.25 487 PHE A O 1
ATOM 3934 N N . LYS A 1 488 ? 20.234 15.589 12.485 1.00 86.44 488 LYS A N 1
ATOM 3935 C CA . LYS A 1 488 ? 21.266 15.089 13.386 1.00 86.44 488 LYS A CA 1
ATOM 3936 C C . LYS A 1 488 ? 20.621 14.588 14.680 1.00 86.44 488 LYS A C 1
ATOM 3938 O O . LYS A 1 488 ? 19.938 15.330 15.376 1.00 86.44 488 LYS A O 1
ATOM 3943 N N . GLY A 1 489 ? 20.889 13.332 15.028 1.00 86.44 489 GLY A N 1
ATOM 3944 C CA . GLY A 1 489 ? 20.386 12.710 16.258 1.00 86.44 489 GLY A CA 1
ATOM 3945 C C . GLY A 1 489 ? 19.121 11.861 16.094 1.00 86.44 489 GLY A C 1
ATOM 3946 O O . GLY A 1 489 ? 18.731 11.212 17.064 1.00 86.44 489 GLY A O 1
ATOM 3947 N N . LEU A 1 490 ? 18.537 11.779 14.892 1.00 94.81 490 LEU A N 1
ATOM 3948 C CA . LEU A 1 490 ? 17.422 10.873 14.575 1.00 94.81 490 LEU A CA 1
ATOM 3949 C C . LEU A 1 490 ? 17.916 9.429 14.382 1.00 94.81 490 LEU A C 1
ATOM 3951 O O . LEU A 1 490 ? 17.933 8.890 13.279 1.00 94.81 490 LEU A O 1
ATOM 3955 N N . LYS A 1 491 ? 18.396 8.814 15.468 1.00 92.94 491 LYS A N 1
ATOM 3956 C CA . LYS A 1 491 ? 19.177 7.562 15.447 1.00 92.94 491 LYS A CA 1
ATOM 3957 C C . LYS A 1 491 ? 18.447 6.361 14.843 1.00 92.94 491 LYS A C 1
ATOM 3959 O O . LYS A 1 491 ? 19.119 5.449 14.366 1.00 92.94 491 LYS A O 1
ATOM 3964 N N . SER A 1 492 ? 17.118 6.343 14.881 1.00 95.50 492 SER A N 1
ATOM 3965 C CA . SER A 1 492 ? 16.299 5.227 14.392 1.00 95.50 492 SER A CA 1
ATOM 3966 C C . SER A 1 492 ? 15.660 5.478 13.027 1.00 95.50 492 SER A C 1
ATOM 3968 O O . SER A 1 492 ? 14.929 4.614 12.553 1.00 95.50 492 SER A O 1
ATOM 3970 N N . LEU A 1 493 ? 15.946 6.614 12.379 1.00 97.12 493 LEU A N 1
ATOM 3971 C CA . LEU A 1 493 ? 15.291 6.981 11.125 1.00 97.12 493 LEU A CA 1
ATOM 3972 C C . LEU A 1 493 ? 15.707 6.026 10.006 1.00 97.12 493 LEU A C 1
ATOM 3974 O O . LEU A 1 493 ? 16.887 5.939 9.661 1.00 97.12 493 LEU A O 1
ATOM 3978 N N . THR A 1 494 ? 14.731 5.325 9.436 1.00 95.50 494 THR A N 1
ATOM 3979 C CA . THR A 1 494 ? 14.927 4.368 8.342 1.00 95.50 494 THR A CA 1
ATOM 3980 C C . THR A 1 494 ? 14.409 4.905 7.016 1.00 95.50 494 THR A C 1
ATOM 3982 O O . THR A 1 494 ? 14.989 4.577 5.980 1.00 95.50 494 THR A O 1
ATOM 3985 N N . MET A 1 495 ? 13.384 5.762 7.034 1.00 96.88 495 MET A N 1
ATOM 3986 C CA . MET A 1 495 ? 12.812 6.369 5.835 1.00 96.88 495 MET A CA 1
ATOM 3987 C C . MET A 1 495 ? 12.658 7.884 5.981 1.00 96.88 495 MET A C 1
ATOM 3989 O O . MET A 1 495 ? 12.058 8.379 6.939 1.00 96.88 495 MET A O 1
ATOM 3993 N N . LEU A 1 496 ? 13.192 8.606 4.993 1.00 97.50 496 LEU A N 1
ATOM 3994 C CA . LEU A 1 496 ? 13.065 10.051 4.848 1.00 97.50 496 LEU A CA 1
ATOM 3995 C C . LEU A 1 496 ? 12.537 10.389 3.451 1.00 97.50 496 LEU A C 1
ATOM 3997 O O . LEU A 1 496 ? 13.220 10.170 2.446 1.00 97.50 496 LEU A O 1
ATOM 4001 N N . ASP A 1 497 ? 11.340 10.973 3.405 1.00 97.19 497 ASP A N 1
ATOM 4002 C CA . ASP A 1 497 ? 10.718 11.439 2.169 1.00 97.19 497 ASP A CA 1
ATOM 4003 C C . ASP A 1 497 ? 10.719 12.964 2.085 1.00 97.19 497 ASP A C 1
ATOM 4005 O O . ASP A 1 497 ? 10.073 13.649 2.876 1.00 97.19 497 ASP A O 1
ATOM 4009 N N . MET A 1 498 ? 11.440 13.507 1.108 1.00 97.06 498 MET A N 1
ATOM 4010 C CA . MET A 1 498 ? 11.543 14.943 0.851 1.00 97.06 498 MET A CA 1
ATOM 4011 C C . MET A 1 498 ? 11.294 15.292 -0.617 1.00 97.06 498 MET A C 1
ATOM 4013 O O . MET A 1 498 ? 11.694 16.367 -1.084 1.00 97.06 498 MET A O 1
ATOM 4017 N N . ARG A 1 499 ? 10.610 14.419 -1.364 1.00 97.44 499 ARG A N 1
ATOM 4018 C CA . ARG A 1 499 ? 10.295 14.681 -2.773 1.00 97.44 499 ARG A CA 1
ATOM 4019 C C . ARG A 1 499 ? 9.400 15.908 -2.951 1.00 97.44 499 ARG A C 1
ATOM 4021 O O . ARG A 1 499 ? 8.655 16.280 -2.047 1.00 97.44 499 ARG A O 1
ATOM 4028 N N . LYS A 1 500 ? 9.403 16.515 -4.138 1.00 96.88 500 LYS A N 1
ATOM 4029 C CA . LYS A 1 500 ? 8.578 17.692 -4.472 1.00 96.88 500 LYS A CA 1
ATOM 4030 C C . LYS A 1 500 ? 8.813 18.858 -3.501 1.00 96.88 500 LYS A C 1
ATOM 4032 O O . LYS A 1 500 ? 7.865 19.419 -2.961 1.00 96.88 500 LYS A O 1
ATOM 4037 N N . ASN A 1 501 ? 10.075 19.191 -3.262 1.00 97.75 501 ASN A N 1
ATOM 4038 C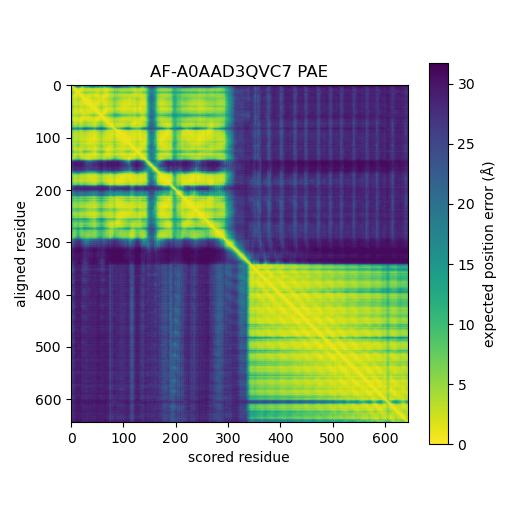 CA . ASN A 1 501 ? 10.493 20.382 -2.522 1.00 97.75 501 ASN A CA 1
ATOM 4039 C C . ASN A 1 501 ? 11.310 21.297 -3.455 1.00 97.75 501 ASN A C 1
ATOM 4041 O O . ASN A 1 501 ? 11.213 21.208 -4.679 1.00 97.75 501 ASN A O 1
ATOM 4045 N N . LYS A 1 502 ? 12.091 22.226 -2.899 1.00 97.31 502 LYS A N 1
ATOM 4046 C CA . LYS A 1 502 ? 12.930 23.163 -3.658 1.00 97.31 502 LYS A CA 1
ATOM 4047 C C . LYS A 1 502 ? 14.423 22.995 -3.360 1.00 97.31 502 LYS A C 1
ATOM 4049 O O . LYS A 1 502 ? 15.195 23.920 -3.617 1.00 97.31 502 LYS A O 1
ATOM 4054 N N . LEU A 1 503 ? 14.835 21.832 -2.857 1.00 96.38 503 LEU A N 1
ATOM 4055 C CA . LEU A 1 503 ? 16.198 21.581 -2.390 1.00 96.38 503 LEU A CA 1
ATOM 4056 C C . LEU A 1 503 ? 17.215 21.727 -3.513 1.00 96.38 503 LEU A C 1
ATOM 4058 O O . LEU A 1 503 ? 17.025 21.168 -4.589 1.00 96.38 503 LEU A O 1
ATOM 4062 N N . ARG A 1 504 ? 18.307 22.452 -3.255 1.00 94.62 504 ARG A N 1
ATOM 4063 C CA . ARG A 1 504 ? 19.424 22.604 -4.210 1.00 94.62 504 ARG A CA 1
ATOM 4064 C C . ARG A 1 504 ? 20.568 21.619 -3.977 1.00 94.62 504 ARG A C 1
ATOM 4066 O O . ARG A 1 504 ? 21.391 21.405 -4.863 1.00 94.62 504 ARG A O 1
ATOM 4073 N N . LYS A 1 505 ? 20.636 21.045 -2.779 1.00 94.44 505 LYS A N 1
ATOM 4074 C CA . LYS A 1 505 ? 21.672 20.107 -2.342 1.00 94.44 505 LYS A CA 1
ATOM 4075 C C . LYS A 1 505 ? 21.044 19.011 -1.492 1.00 94.44 505 LYS A C 1
ATOM 4077 O O . LYS A 1 505 ? 19.971 19.203 -0.920 1.00 94.44 505 LYS A O 1
ATOM 4082 N N . ILE A 1 506 ? 21.731 17.879 -1.418 1.00 94.31 506 ILE A N 1
ATOM 4083 C CA . ILE A 1 506 ? 21.395 16.805 -0.483 1.00 94.31 506 ILE A CA 1
ATOM 4084 C C . ILE A 1 506 ? 21.785 17.254 0.938 1.00 94.31 506 ILE A C 1
ATOM 4086 O O . ILE A 1 506 ? 22.823 17.897 1.080 1.00 94.31 506 ILE A O 1
ATOM 4090 N N . PRO A 1 507 ? 20.999 16.936 1.984 1.00 90.50 507 PRO A N 1
ATOM 4091 C CA . PRO A 1 507 ? 21.352 17.281 3.362 1.00 90.50 507 PRO A CA 1
ATOM 4092 C C . PRO A 1 507 ? 22.648 16.608 3.845 1.00 90.50 507 PRO A C 1
ATOM 4094 O O . PRO A 1 507 ? 22.808 15.395 3.714 1.00 90.50 507 PRO A O 1
ATOM 4097 N N . ASP A 1 508 ? 23.532 17.378 4.487 1.00 80.94 508 ASP A N 1
ATOM 4098 C CA . ASP A 1 508 ? 24.874 16.926 4.906 1.00 80.94 508 ASP A CA 1
ATOM 4099 C C . ASP A 1 508 ? 24.897 16.156 6.247 1.00 80.94 508 ASP A C 1
ATOM 4101 O O . ASP A 1 508 ? 25.945 15.692 6.687 1.00 80.94 508 ASP A O 1
ATOM 4105 N N . SER A 1 509 ? 23.765 16.030 6.947 1.00 85.44 509 SER A N 1
ATOM 4106 C CA . SER A 1 509 ? 23.676 15.414 8.288 1.00 85.44 509 SER A CA 1
ATOM 4107 C C . SER A 1 509 ? 22.521 14.421 8.395 1.00 85.44 509 SER A C 1
ATOM 4109 O O . SER A 1 509 ? 21.653 14.552 9.262 1.00 85.44 509 SER A O 1
ATOM 4111 N N . LEU A 1 510 ? 22.488 13.451 7.484 1.00 92.56 510 LEU A N 1
ATOM 4112 C CA . LEU A 1 510 ? 21.484 12.393 7.511 1.00 92.56 510 LEU A CA 1
ATOM 4113 C C . LEU A 1 510 ? 21.807 11.347 8.597 1.00 92.56 510 LEU A C 1
ATOM 4115 O O . LEU A 1 510 ? 22.948 11.243 9.047 1.00 92.56 510 LEU A O 1
ATOM 4119 N N . PRO A 1 511 ? 20.820 10.565 9.054 1.00 91.50 511 PRO A N 1
ATOM 4120 C CA . PRO A 1 511 ? 21.065 9.490 10.015 1.00 91.50 511 PRO A CA 1
ATOM 4121 C C . PRO A 1 511 ? 21.767 8.269 9.407 1.00 91.50 511 PRO A C 1
ATOM 4123 O O . PRO A 1 511 ? 21.457 7.846 8.297 1.00 91.50 511 PRO A O 1
ATOM 4126 N N . GLU A 1 512 ? 22.654 7.628 10.173 1.00 89.06 512 GLU A N 1
ATOM 4127 C CA . GLU A 1 512 ? 23.428 6.452 9.728 1.00 89.06 512 GLU A CA 1
ATOM 4128 C C . GLU A 1 512 ? 22.571 5.207 9.431 1.00 89.06 512 GLU A C 1
ATOM 4130 O O . GLU A 1 512 ? 22.976 4.341 8.655 1.00 89.06 512 GLU A O 1
ATOM 4135 N N . ARG A 1 513 ? 21.386 5.097 10.051 1.00 91.56 513 ARG A N 1
ATOM 4136 C CA . ARG A 1 513 ? 20.445 3.976 9.866 1.00 91.56 513 ARG A CA 1
ATOM 4137 C C . ARG A 1 513 ? 19.458 4.180 8.716 1.00 91.56 513 ARG A C 1
ATOM 4139 O O . ARG A 1 513 ? 18.554 3.360 8.551 1.00 91.56 513 ARG A O 1
ATOM 4146 N N . LEU A 1 514 ? 19.611 5.241 7.928 1.00 95.12 514 LEU A N 1
ATOM 4147 C CA . LEU A 1 514 ? 18.697 5.536 6.836 1.00 95.12 514 LEU A CA 1
ATOM 4148 C C . LEU A 1 514 ? 18.792 4.453 5.751 1.00 95.12 514 LEU A C 1
ATOM 4150 O O . LEU A 1 514 ? 19.873 4.188 5.231 1.00 95.12 514 LEU A O 1
ATOM 4154 N N . HIS A 1 515 ? 17.659 3.835 5.418 1.00 94.31 515 HIS A N 1
ATOM 4155 C CA . HIS A 1 515 ? 17.543 2.812 4.372 1.00 94.31 515 HIS A CA 1
ATOM 4156 C C . HIS A 1 515 ? 16.944 3.386 3.086 1.00 94.31 515 HIS A C 1
ATOM 4158 O O . HIS A 1 515 ? 17.330 2.976 1.990 1.00 94.31 515 HIS A O 1
ATOM 4164 N N . GLN A 1 516 ? 16.015 4.337 3.220 1.00 95.88 516 GLN A N 1
ATOM 4165 C CA . GLN A 1 516 ? 15.250 4.916 2.119 1.00 95.88 516 GLN A CA 1
ATOM 4166 C C . GLN A 1 516 ? 15.351 6.442 2.139 1.00 95.88 516 GLN A C 1
ATOM 4168 O O . GLN A 1 516 ? 14.993 7.081 3.132 1.00 95.88 516 GLN A O 1
ATOM 4173 N N . LEU A 1 517 ? 15.821 7.014 1.030 1.00 97.25 517 LEU A N 1
ATOM 4174 C CA . LEU A 1 517 ? 15.934 8.456 0.829 1.00 97.25 517 LEU A CA 1
ATOM 4175 C C . LEU A 1 517 ? 15.284 8.861 -0.496 1.00 97.25 517 LEU A C 1
ATOM 4177 O O . LEU A 1 517 ? 15.776 8.516 -1.576 1.00 97.25 517 LEU A O 1
ATOM 4181 N N . TYR A 1 518 ? 14.198 9.623 -0.392 1.00 97.62 518 TYR A N 1
ATOM 4182 C CA . TYR A 1 518 ? 13.412 10.099 -1.529 1.00 97.62 518 TYR A CA 1
ATOM 4183 C C . TYR A 1 518 ? 13.580 11.609 -1.701 1.00 97.62 518 TYR A C 1
ATOM 4185 O O . TYR A 1 518 ? 13.213 12.401 -0.830 1.00 97.62 518 TYR A O 1
ATOM 4193 N N . LEU A 1 519 ? 14.182 12.010 -2.819 1.00 97.88 519 LEU A N 1
ATOM 4194 C CA . LEU A 1 519 ? 14.519 13.394 -3.156 1.00 97.88 519 LEU A CA 1
ATOM 4195 C C . LEU A 1 519 ? 14.038 13.779 -4.561 1.00 97.88 519 LEU A C 1
ATOM 4197 O O . LEU A 1 519 ? 14.512 14.764 -5.135 1.00 97.88 519 LEU A O 1
ATOM 4201 N N . GLU A 1 520 ? 13.083 13.038 -5.124 1.00 97.12 520 GLU A N 1
ATOM 4202 C CA . GLU A 1 520 ? 12.567 13.293 -6.465 1.00 97.12 520 GLU A CA 1
ATOM 4203 C C . GLU A 1 520 ? 11.914 14.681 -6.575 1.00 97.12 520 GLU A C 1
ATOM 4205 O O . GLU A 1 520 ? 11.382 15.204 -5.597 1.00 97.12 520 GLU A O 1
ATOM 4210 N N . PHE A 1 521 ? 11.881 15.274 -7.769 1.00 97.19 521 PHE A N 1
ATOM 4211 C CA . PHE A 1 521 ? 11.244 16.578 -8.016 1.00 97.19 521 PHE A CA 1
ATOM 4212 C C . PHE A 1 521 ? 11.800 17.697 -7.117 1.00 97.19 521 PHE A C 1
ATOM 4214 O O . PHE A 1 521 ? 11.051 18.388 -6.425 1.00 97.19 521 PHE A O 1
ATOM 4221 N N . ASN A 1 522 ? 13.119 17.862 -7.115 1.00 98.06 522 ASN A N 1
ATOM 4222 C CA . ASN A 1 522 ? 13.818 18.947 -6.426 1.00 98.06 522 ASN A CA 1
ATOM 4223 C C . ASN A 1 522 ? 14.704 19.723 -7.425 1.00 98.06 522 ASN A C 1
ATOM 4225 O O . ASN A 1 522 ? 14.573 19.602 -8.642 1.00 98.06 522 ASN A O 1
ATOM 4229 N N . ASN A 1 523 ? 15.589 20.582 -6.921 1.00 97.75 523 ASN A N 1
ATOM 4230 C CA . ASN A 1 523 ? 16.551 21.351 -7.709 1.00 97.75 523 ASN A CA 1
ATOM 4231 C C . ASN A 1 523 ? 18.000 20.899 -7.448 1.00 97.75 523 ASN A C 1
ATOM 4233 O O . ASN A 1 523 ? 18.902 21.729 -7.532 1.00 97.75 523 ASN A O 1
ATOM 4237 N N . ILE A 1 524 ? 18.229 19.632 -7.090 1.00 97.50 524 ILE A N 1
ATOM 4238 C CA . ILE A 1 524 ? 19.548 19.139 -6.673 1.00 97.50 524 ILE A CA 1
ATOM 4239 C C . ILE A 1 524 ? 20.495 19.096 -7.873 1.00 97.50 524 ILE A C 1
ATOM 4241 O O . ILE A 1 524 ? 20.167 18.526 -8.913 1.00 97.50 524 ILE A O 1
ATOM 4245 N N . GLU A 1 525 ? 21.671 19.701 -7.716 1.00 96.88 525 GLU A N 1
ATOM 4246 C CA . GLU A 1 525 ? 22.669 19.836 -8.788 1.00 96.88 525 GLU A CA 1
ATOM 4247 C C . GLU A 1 525 ? 23.860 18.882 -8.636 1.00 96.88 525 GLU A C 1
ATOM 4249 O O . GLU A 1 525 ? 24.504 18.550 -9.633 1.00 96.88 525 GLU A O 1
ATOM 4254 N N . SER A 1 526 ? 24.150 18.408 -7.419 1.00 96.75 526 SER A N 1
ATOM 4255 C CA . SER A 1 526 ? 25.276 17.509 -7.162 1.00 96.75 526 SER A CA 1
ATOM 4256 C C . SER A 1 526 ? 25.056 16.548 -5.994 1.00 96.75 526 SER A C 1
ATOM 4258 O O . SER A 1 526 ? 24.262 16.804 -5.085 1.00 96.75 526 SER A O 1
ATOM 4260 N N . VAL A 1 527 ? 25.806 15.443 -6.022 1.00 96.31 527 VAL A N 1
ATOM 4261 C CA . VAL A 1 527 ? 25.941 14.484 -4.921 1.00 96.31 527 VAL A CA 1
ATOM 4262 C C . VAL A 1 527 ? 27.309 14.675 -4.257 1.00 96.31 527 VAL A C 1
ATOM 4264 O O . VAL A 1 527 ? 28.314 14.700 -4.968 1.00 96.31 527 VAL A O 1
ATOM 4267 N N . PRO A 1 528 ? 27.399 14.811 -2.919 1.00 94.12 528 PRO A N 1
ATOM 4268 C CA . PRO A 1 528 ? 28.687 14.945 -2.240 1.00 94.12 528 PRO A CA 1
ATOM 4269 C C . PRO A 1 528 ? 29.616 13.743 -2.469 1.00 94.12 528 PRO A C 1
ATOM 4271 O O . PRO A 1 528 ? 29.176 12.594 -2.560 1.00 94.12 528 PRO A O 1
ATOM 4274 N N . ALA A 1 529 ? 30.927 13.993 -2.522 1.00 92.19 529 ALA A N 1
ATOM 4275 C CA . ALA A 1 529 ? 31.918 12.924 -2.632 1.00 92.19 529 ALA A CA 1
ATOM 4276 C C . ALA A 1 529 ? 31.858 12.005 -1.403 1.00 92.19 529 ALA A C 1
ATOM 4278 O O . ALA A 1 529 ? 31.763 12.474 -0.272 1.00 92.19 529 ALA A O 1
ATOM 4279 N N . GLY A 1 530 ? 31.878 10.689 -1.629 1.00 89.38 530 GLY A N 1
ATOM 4280 C CA . GLY A 1 530 ? 31.771 9.704 -0.551 1.00 89.38 530 GLY A CA 1
ATOM 4281 C C . GLY A 1 530 ? 30.408 9.668 0.155 1.00 89.38 530 GLY A C 1
ATOM 4282 O O . GLY A 1 530 ? 30.291 8.992 1.173 1.00 89.38 530 GLY A O 1
ATOM 4283 N N . PHE A 1 531 ? 29.367 10.335 -0.365 1.00 92.12 531 PHE A N 1
ATOM 4284 C CA . PHE A 1 531 ? 28.050 10.406 0.282 1.00 92.12 531 PHE A CA 1
ATOM 4285 C C . PHE A 1 531 ? 27.527 9.033 0.727 1.00 92.12 531 PHE A C 1
ATOM 4287 O O . PHE A 1 531 ? 27.232 8.828 1.899 1.00 92.12 531 PHE A O 1
ATOM 4294 N N . LEU A 1 532 ? 27.508 8.053 -0.175 1.00 91.38 532 LEU A N 1
ATOM 4295 C CA . LEU A 1 532 ? 26.989 6.718 0.132 1.00 91.38 532 LEU A CA 1
ATOM 4296 C C . LEU A 1 532 ? 27.914 5.875 1.016 1.00 91.38 532 LEU A C 1
ATOM 4298 O O . LEU A 1 532 ? 27.453 4.938 1.659 1.00 91.38 532 LEU A O 1
ATOM 4302 N N . THR A 1 533 ? 29.198 6.231 1.117 1.00 89.56 533 THR A N 1
ATOM 4303 C CA . THR A 1 533 ? 30.108 5.597 2.086 1.00 89.56 533 THR A CA 1
ATOM 4304 C C . THR A 1 533 ? 29.846 6.073 3.515 1.00 89.56 533 THR A C 1
ATOM 4306 O O . THR A 1 533 ? 30.051 5.308 4.453 1.00 89.56 533 THR A O 1
ATOM 4309 N N . MET A 1 534 ? 29.331 7.298 3.683 1.00 89.50 534 MET A N 1
ATOM 4310 C CA . MET A 1 534 ? 28.920 7.830 4.988 1.00 89.50 534 MET A CA 1
ATOM 4311 C C . MET A 1 534 ? 27.595 7.228 5.479 1.00 89.50 534 MET A C 1
ATOM 4313 O O . MET A 1 534 ? 27.346 7.209 6.681 1.00 89.50 534 MET A O 1
ATOM 4317 N N . TYR A 1 535 ? 26.766 6.697 4.572 1.00 91.75 535 TYR A N 1
ATOM 4318 C CA . TYR A 1 535 ? 25.445 6.138 4.882 1.00 91.75 535 TYR A CA 1
ATOM 4319 C C . TYR A 1 535 ? 25.330 4.675 4.411 1.00 91.75 535 TYR A C 1
ATOM 4321 O O . TYR A 1 535 ? 24.573 4.370 3.487 1.00 91.75 535 TYR A O 1
ATOM 4329 N N . PRO A 1 536 ? 26.050 3.734 5.055 1.00 88.81 536 PRO A N 1
ATOM 4330 C CA . PRO A 1 536 ? 26.214 2.355 4.580 1.00 88.81 536 PRO A CA 1
ATOM 4331 C C . PRO A 1 536 ? 24.960 1.479 4.731 1.00 88.81 536 PRO A C 1
ATOM 4333 O O . PRO A 1 536 ? 24.985 0.293 4.410 1.00 88.81 536 PRO A O 1
ATOM 4336 N N . LYS A 1 537 ? 23.863 2.011 5.276 1.00 93.38 537 LYS A N 1
ATOM 4337 C CA . LYS A 1 537 ? 22.571 1.314 5.349 1.00 93.38 537 LYS A CA 1
ATOM 4338 C C . LYS A 1 537 ? 21.614 1.717 4.233 1.00 93.38 537 LYS A C 1
ATOM 4340 O O . LYS A 1 537 ? 20.574 1.079 4.095 1.00 93.38 537 LYS A O 1
ATOM 4345 N N . LEU A 1 538 ? 21.971 2.715 3.420 1.00 95.31 538 LEU A N 1
ATOM 4346 C CA . LEU A 1 538 ? 21.102 3.199 2.361 1.00 95.31 538 LEU A CA 1
ATOM 4347 C C . LEU A 1 538 ? 20.984 2.153 1.247 1.00 95.31 538 LEU A C 1
ATOM 4349 O O . LEU A 1 538 ? 21.988 1.709 0.684 1.00 95.31 538 LEU A O 1
ATOM 4353 N N . GLN A 1 539 ? 19.740 1.775 0.954 1.00 95.00 539 GLN A N 1
ATOM 4354 C CA . GLN A 1 539 ? 19.370 0.764 -0.039 1.00 95.00 539 GLN A CA 1
ATOM 4355 C C . GLN A 1 539 ? 18.585 1.372 -1.201 1.00 95.00 539 GLN A C 1
ATOM 4357 O O . GLN A 1 539 ? 18.790 0.974 -2.347 1.00 95.00 539 GLN A O 1
ATOM 4362 N N . PHE A 1 540 ? 17.711 2.339 -0.911 1.00 95.50 540 PHE A N 1
ATOM 4363 C CA . PHE A 1 540 ? 16.856 2.999 -1.894 1.00 95.50 540 PHE A CA 1
ATOM 4364 C C . PHE A 1 540 ? 17.203 4.476 -1.947 1.00 95.50 540 PHE A C 1
ATOM 4366 O O . PHE A 1 540 ? 17.007 5.201 -0.966 1.00 95.50 540 PHE A O 1
ATOM 4373 N N . PHE A 1 541 ? 17.701 4.918 -3.098 1.00 97.25 541 PHE A N 1
ATOM 4374 C CA . PHE A 1 541 ? 18.085 6.304 -3.293 1.00 97.25 541 PHE A CA 1
ATOM 4375 C C . PHE A 1 541 ? 17.476 6.859 -4.574 1.00 97.25 541 PHE A C 1
ATOM 4377 O O . PHE A 1 541 ? 17.854 6.470 -5.678 1.00 97.25 541 PHE A O 1
ATOM 4384 N N . ARG A 1 542 ? 16.511 7.772 -4.425 1.00 97.50 542 ARG A N 1
ATOM 4385 C CA . ARG A 1 542 ? 15.782 8.341 -5.561 1.00 97.50 542 ARG A CA 1
ATOM 4386 C C . ARG A 1 542 ? 16.024 9.833 -5.692 1.00 97.50 542 ARG A C 1
ATOM 4388 O O . ARG A 1 542 ? 15.764 10.607 -4.776 1.00 97.50 542 ARG A O 1
ATOM 4395 N N . LEU A 1 543 ? 16.498 10.219 -6.866 1.00 97.81 543 LEU A N 1
ATOM 4396 C CA . LEU A 1 543 ? 16.896 11.567 -7.257 1.00 97.81 543 LEU A CA 1
ATOM 4397 C C . LEU A 1 543 ? 16.268 11.967 -8.603 1.00 97.81 543 LEU A C 1
ATOM 4399 O O . LEU A 1 543 ? 16.753 12.887 -9.267 1.00 97.81 543 LEU A O 1
ATOM 4403 N N . ALA A 1 544 ? 15.179 11.310 -9.009 1.00 96.88 544 ALA A N 1
ATOM 4404 C CA . ALA A 1 544 ? 14.499 11.616 -10.261 1.00 96.88 544 ALA A CA 1
ATOM 4405 C C . ALA A 1 544 ? 14.038 13.080 -10.342 1.00 96.88 544 ALA A C 1
ATOM 4407 O O . ALA A 1 544 ? 13.744 13.697 -9.317 1.00 96.88 544 ALA A O 1
ATOM 4408 N N . HIS A 1 545 ? 13.910 13.639 -11.544 1.00 97.56 545 HIS A N 1
ATOM 4409 C CA . HIS A 1 545 ? 13.424 15.014 -11.741 1.00 97.56 545 HIS A CA 1
ATOM 4410 C C . HIS A 1 545 ? 14.223 16.053 -10.929 1.00 97.56 545 HIS A C 1
ATOM 4412 O O . HIS A 1 545 ? 13.658 16.827 -10.153 1.00 97.56 545 HIS A O 1
ATOM 4418 N N . ASN A 1 546 ? 15.545 16.050 -11.089 1.00 98.38 546 ASN A N 1
ATOM 4419 C CA . ASN A 1 546 ? 16.460 17.024 -10.491 1.00 98.38 546 ASN A CA 1
ATOM 4420 C C . ASN A 1 546 ? 17.282 17.730 -11.589 1.00 98.38 546 ASN A C 1
ATOM 4422 O O . ASN A 1 546 ? 16.898 17.771 -12.760 1.00 98.38 546 ASN A O 1
ATOM 4426 N N . LYS A 1 547 ? 18.391 18.376 -11.215 1.00 98.00 547 LYS A N 1
ATOM 4427 C CA . LYS A 1 547 ? 19.275 19.118 -12.127 1.00 98.00 547 LYS A CA 1
ATOM 4428 C C . LYS A 1 547 ? 20.669 18.492 -12.211 1.00 98.00 547 LYS A C 1
ATOM 4430 O O . LYS A 1 547 ? 21.622 19.197 -12.542 1.00 98.00 547 LYS A O 1
ATOM 4435 N N . LEU A 1 548 ? 20.793 17.194 -11.924 1.00 98.19 548 LEU A N 1
ATOM 4436 C CA . LEU A 1 548 ? 22.078 16.499 -11.912 1.00 98.19 548 LEU A CA 1
ATOM 4437 C C . LEU A 1 548 ? 22.697 16.471 -13.312 1.00 98.19 548 LEU A C 1
ATOM 4439 O O . LEU A 1 548 ? 22.016 16.222 -14.305 1.00 98.19 548 LEU A O 1
ATOM 4443 N N . THR A 1 549 ? 24.004 16.711 -13.361 1.00 97.81 549 THR A N 1
ATOM 4444 C CA . THR A 1 549 ? 24.868 16.589 -14.547 1.00 97.81 549 THR A CA 1
ATOM 4445 C C . THR A 1 549 ? 26.070 15.724 -14.180 1.00 97.81 549 THR A C 1
ATOM 4447 O O . THR A 1 549 ? 26.343 15.549 -12.991 1.00 97.81 549 THR A O 1
ATOM 4450 N N . ASP A 1 550 ? 26.846 15.245 -15.152 1.00 96.06 550 ASP A N 1
ATOM 4451 C CA . ASP A 1 550 ? 28.046 14.436 -14.877 1.00 96.06 550 ASP A CA 1
ATOM 4452 C C . ASP A 1 550 ? 29.058 15.171 -13.982 1.00 96.06 550 ASP A C 1
ATOM 4454 O O . ASP A 1 550 ? 29.689 14.566 -13.123 1.00 96.06 550 ASP A O 1
ATOM 4458 N N . LYS A 1 551 ? 29.159 16.506 -14.101 1.00 96.06 551 LYS A N 1
ATOM 4459 C CA . LYS A 1 551 ? 30.001 17.341 -13.220 1.00 96.06 551 LYS A CA 1
ATOM 4460 C C . LYS A 1 551 ? 29.534 17.335 -11.762 1.00 96.06 551 LYS A C 1
ATOM 4462 O O . LYS A 1 551 ? 30.334 17.567 -10.862 1.00 96.06 551 LYS A O 1
ATOM 4467 N N . GLY A 1 552 ? 28.239 17.117 -11.540 1.00 95.31 552 GLY A N 1
ATOM 4468 C CA . GLY A 1 552 ? 27.629 17.016 -10.219 1.00 95.31 552 GLY A CA 1
ATOM 4469 C C . GLY A 1 552 ? 27.751 15.627 -9.592 1.00 95.31 552 GLY A C 1
ATOM 4470 O O . GLY A 1 552 ? 27.371 15.467 -8.434 1.00 95.31 552 GLY A O 1
ATOM 4471 N N . LEU A 1 553 ? 28.267 14.633 -10.323 1.00 96.44 553 LEU A N 1
ATOM 4472 C CA . LEU A 1 553 ? 28.425 13.260 -9.852 1.00 96.44 553 LEU A CA 1
ATOM 4473 C C . LEU A 1 553 ? 29.911 12.908 -9.694 1.00 96.44 553 LEU A C 1
ATOM 4475 O O . LEU A 1 553 ? 30.611 12.700 -10.686 1.00 96.44 553 LEU A O 1
ATOM 4479 N N . PRO A 1 554 ? 30.418 12.798 -8.456 1.00 95.50 554 PRO A N 1
ATOM 4480 C CA . PRO A 1 554 ? 31.763 12.296 -8.214 1.00 95.50 554 PRO A CA 1
ATOM 4481 C C . PRO A 1 554 ? 31.943 10.874 -8.760 1.00 95.50 554 PRO A C 1
ATOM 4483 O O . PRO A 1 554 ? 31.032 10.043 -8.694 1.00 95.50 554 PRO A O 1
ATOM 4486 N N . SER A 1 555 ? 33.144 10.577 -9.261 1.00 90.25 555 SER A N 1
ATOM 4487 C CA . SER A 1 555 ? 33.461 9.256 -9.812 1.00 90.25 555 SER A CA 1
ATOM 4488 C C . SER A 1 555 ? 33.242 8.154 -8.773 1.00 90.25 555 SER A C 1
ATOM 4490 O O . SER A 1 555 ? 33.710 8.256 -7.639 1.00 90.25 555 SER A O 1
ATOM 4492 N N . GLY A 1 556 ? 32.510 7.107 -9.159 1.00 90.06 556 GLY A N 1
ATOM 4493 C CA . GLY A 1 556 ? 32.238 5.950 -8.306 1.00 90.06 556 GLY A CA 1
ATOM 4494 C C . GLY A 1 556 ? 31.332 6.221 -7.103 1.00 90.06 556 GLY A C 1
ATOM 4495 O O . GLY A 1 556 ? 31.229 5.350 -6.245 1.00 90.06 556 GLY A O 1
ATOM 4496 N N . VAL A 1 557 ? 30.654 7.377 -7.019 1.00 95.12 557 VAL A N 1
ATOM 4497 C CA . VAL A 1 557 ? 29.808 7.715 -5.856 1.00 95.12 557 VAL A CA 1
ATOM 4498 C C . VAL A 1 557 ? 28.722 6.668 -5.583 1.00 95.12 557 VAL A C 1
ATOM 4500 O O . VAL A 1 557 ? 28.419 6.409 -4.423 1.00 95.12 557 VAL A O 1
ATOM 4503 N N . PHE A 1 558 ? 28.197 6.021 -6.631 1.00 95.19 558 PHE A N 1
ATOM 4504 C CA . PHE A 1 558 ? 27.180 4.963 -6.561 1.00 95.19 558 PHE A CA 1
ATOM 4505 C C . PHE A 1 558 ? 27.755 3.538 -6.563 1.00 95.19 558 PHE A C 1
ATOM 4507 O O . PHE A 1 558 ? 26.999 2.565 -6.543 1.00 95.19 558 PHE A O 1
ATOM 4514 N N . ASN A 1 559 ? 29.081 3.382 -6.567 1.00 93.25 559 ASN A N 1
ATOM 4515 C CA . ASN A 1 559 ? 29.734 2.078 -6.520 1.00 93.25 559 ASN A CA 1
ATOM 4516 C C . ASN A 1 559 ? 29.844 1.565 -5.075 1.00 93.25 559 ASN A C 1
ATOM 4518 O O . ASN A 1 559 ? 30.930 1.366 -4.535 1.00 93.25 559 ASN A O 1
ATOM 4522 N N . VAL A 1 560 ? 28.689 1.375 -4.438 1.00 92.31 560 VAL A N 1
ATOM 4523 C CA . VAL A 1 560 ? 28.560 0.817 -3.089 1.00 92.31 560 VAL A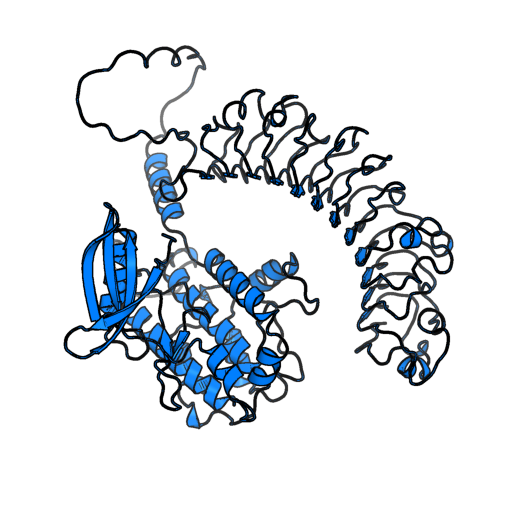 CA 1
ATOM 4524 C C . VAL A 1 560 ? 27.710 -0.447 -3.125 1.00 92.31 560 VAL A C 1
ATOM 4526 O O . VAL A 1 560 ? 26.728 -0.535 -3.855 1.00 92.31 560 VAL A O 1
ATOM 4529 N N . SER A 1 561 ? 28.078 -1.443 -2.324 1.00 90.69 561 SER A N 1
ATOM 4530 C CA . SER A 1 561 ? 27.434 -2.763 -2.326 1.00 90.69 561 SER A CA 1
ATOM 4531 C C . SER A 1 561 ? 26.039 -2.788 -1.695 1.00 90.69 561 SER A C 1
ATOM 4533 O O . SER A 1 561 ? 25.369 -3.816 -1.790 1.00 90.69 561 SER A O 1
ATOM 4535 N N . THR A 1 562 ? 25.640 -1.704 -1.028 1.00 91.25 562 THR A N 1
ATOM 4536 C CA . THR A 1 562 ? 24.443 -1.610 -0.182 1.00 91.25 562 THR A CA 1
ATOM 4537 C C . THR A 1 562 ? 23.210 -1.149 -0.949 1.00 91.25 562 THR A C 1
ATOM 4539 O O . THR A 1 562 ? 22.098 -1.455 -0.530 1.00 91.25 562 THR A O 1
ATOM 4542 N N . LEU A 1 563 ? 23.396 -0.434 -2.064 1.00 94.75 563 LEU A N 1
ATOM 4543 C CA . LEU A 1 563 ? 22.291 0.045 -2.885 1.00 94.75 563 LEU A CA 1
ATOM 4544 C C . LEU A 1 563 ? 21.614 -1.110 -3.623 1.00 94.75 563 LEU A C 1
ATOM 4546 O O . LEU A 1 563 ? 22.264 -1.896 -4.310 1.00 94.75 563 LEU A O 1
ATOM 4550 N N . VAL A 1 564 ? 20.290 -1.145 -3.513 1.00 94.12 564 VAL A N 1
ATOM 4551 C CA . VAL A 1 564 ? 19.398 -2.058 -4.234 1.00 94.12 564 VAL A CA 1
ATOM 4552 C C . VAL A 1 564 ? 18.735 -1.324 -5.396 1.00 94.12 564 VAL A C 1
ATOM 4554 O O . VAL A 1 564 ? 18.640 -1.867 -6.496 1.00 94.12 564 VAL A O 1
ATOM 4557 N N . GLU A 1 565 ? 18.334 -0.071 -5.177 1.00 95.38 565 GLU A N 1
ATOM 4558 C CA . GLU A 1 565 ? 17.654 0.753 -6.172 1.00 95.38 565 GLU A CA 1
ATOM 4559 C C . GLU A 1 565 ? 18.223 2.171 -6.224 1.00 95.38 565 GLU A C 1
ATOM 4561 O O . GLU A 1 565 ? 18.364 2.848 -5.198 1.00 95.38 565 GLU A O 1
ATOM 4566 N N . LEU A 1 566 ? 18.489 2.623 -7.449 1.00 97.69 566 LEU A N 1
ATOM 4567 C CA . LEU A 1 566 ? 18.944 3.967 -7.761 1.00 97.69 566 LEU A CA 1
ATOM 4568 C C . LEU A 1 566 ? 18.084 4.554 -8.881 1.00 97.69 566 LEU A C 1
ATOM 4570 O O . LEU A 1 566 ? 18.044 4.023 -9.991 1.00 97.69 566 LEU A O 1
ATOM 4574 N N . ASP A 1 567 ? 17.424 5.673 -8.594 1.00 97.69 567 ASP A N 1
ATOM 4575 C CA . ASP A 1 567 ? 16.645 6.411 -9.587 1.00 97.69 567 ASP A CA 1
ATOM 4576 C C . ASP A 1 567 ? 17.276 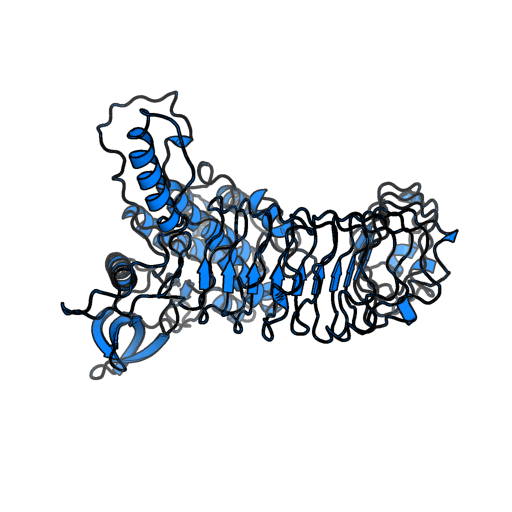7.775 -9.871 1.00 97.69 567 ASP A C 1
ATOM 4578 O O . ASP A 1 567 ? 17.306 8.656 -9.011 1.00 97.69 567 ASP A O 1
ATOM 4582 N N . LEU A 1 568 ? 17.787 7.934 -11.089 1.00 98.19 568 LEU A N 1
ATOM 4583 C CA . LEU A 1 568 ? 18.403 9.147 -11.625 1.00 98.19 568 LEU A CA 1
ATOM 4584 C C . LEU A 1 568 ? 17.660 9.648 -12.874 1.00 98.19 568 LEU A C 1
ATOM 4586 O O . LEU A 1 568 ? 18.185 10.474 -13.626 1.00 98.19 568 LEU A O 1
ATOM 4590 N N . SER A 1 569 ? 16.438 9.169 -13.107 1.00 96.62 569 SER A N 1
ATOM 4591 C CA . SER A 1 569 ? 15.635 9.538 -14.271 1.00 96.62 569 SER A CA 1
ATOM 4592 C C . SER A 1 569 ? 15.293 11.033 -14.305 1.00 96.62 569 SER A C 1
ATOM 4594 O O . SER A 1 569 ? 15.324 11.723 -13.284 1.00 96.62 569 SER A O 1
ATOM 4596 N N . PHE A 1 570 ? 14.979 11.576 -15.482 1.00 97.19 570 PHE A N 1
ATOM 4597 C CA . PHE A 1 570 ? 14.603 12.986 -15.648 1.00 97.19 570 PHE A CA 1
ATOM 4598 C C . PHE A 1 570 ? 15.642 13.973 -15.078 1.00 97.19 570 PHE A C 1
ATOM 4600 O O . PHE A 1 570 ? 15.301 14.924 -14.369 1.00 97.19 570 PHE A O 1
ATOM 4607 N N . ASN A 1 571 ? 16.922 13.739 -15.365 1.00 98.25 571 ASN A N 1
ATOM 4608 C CA . ASN A 1 571 ? 18.032 14.635 -15.030 1.00 98.25 571 ASN A CA 1
ATOM 4609 C C . ASN A 1 571 ? 18.711 15.138 -16.323 1.00 98.25 571 ASN A C 1
ATOM 4611 O O . ASN A 1 571 ? 18.076 15.257 -17.371 1.00 98.25 571 ASN A O 1
ATOM 4615 N N . LYS A 1 572 ? 19.985 15.537 -16.254 1.00 97.88 572 LYS A N 1
ATOM 4616 C CA . LYS A 1 572 ? 20.772 16.046 -17.388 1.00 97.88 572 LYS A CA 1
ATOM 4617 C C . LYS A 1 572 ? 22.104 15.300 -17.517 1.00 97.88 572 LYS A C 1
ATOM 4619 O O . LYS A 1 572 ? 23.122 15.926 -17.806 1.00 97.88 572 LYS A O 1
ATOM 4624 N N . LEU A 1 573 ? 22.106 13.997 -17.239 1.00 98.00 573 LEU A N 1
ATOM 4625 C CA . LEU A 1 573 ? 23.299 13.152 -17.335 1.00 98.00 573 LEU A CA 1
ATOM 4626 C C . LEU A 1 573 ? 23.624 12.843 -18.797 1.00 98.00 573 LEU A C 1
ATOM 4628 O O . LEU A 1 573 ? 22.727 12.466 -19.547 1.00 98.00 573 LEU A O 1
ATOM 4632 N N . GLU A 1 574 ? 24.888 12.982 -19.191 1.00 96.81 574 GLU A N 1
ATOM 4633 C CA . GLU A 1 574 ? 25.380 12.618 -20.524 1.00 96.81 574 GLU A CA 1
ATOM 4634 C C . GLU A 1 574 ? 26.028 11.225 -20.554 1.00 96.81 574 GLU A C 1
ATOM 4636 O O . GLU A 1 574 ? 26.204 10.651 -21.633 1.00 96.81 574 GLU A O 1
ATOM 4641 N N . LYS A 1 575 ? 26.363 10.657 -19.386 1.00 95.75 575 LYS A N 1
ATOM 4642 C CA . LYS A 1 575 ? 26.972 9.328 -19.255 1.00 95.75 575 LYS A CA 1
ATOM 4643 C C . LYS A 1 575 ? 26.259 8.460 -18.223 1.00 95.75 575 LYS A C 1
ATOM 4645 O O . LYS A 1 575 ? 25.680 8.946 -17.252 1.00 95.75 575 LYS A O 1
ATOM 4650 N N . ILE A 1 576 ? 26.361 7.145 -18.411 1.00 95.88 576 ILE A N 1
ATOM 4651 C CA . ILE A 1 576 ? 25.930 6.155 -17.419 1.00 95.88 576 ILE A CA 1
ATOM 4652 C C . ILE A 1 576 ? 26.931 6.168 -16.249 1.00 95.88 576 ILE A C 1
ATOM 4654 O O . ILE A 1 576 ? 28.108 5.851 -16.466 1.00 95.88 576 ILE A O 1
ATOM 4658 N N . PRO A 1 577 ? 26.511 6.495 -15.013 1.00 95.94 577 PRO A N 1
ATOM 4659 C CA . PRO A 1 577 ? 27.411 6.509 -13.867 1.00 95.94 577 PRO A CA 1
ATOM 4660 C C . PRO A 1 577 ? 27.862 5.095 -13.489 1.00 95.94 577 PRO A C 1
ATOM 4662 O O . PRO A 1 577 ? 27.127 4.126 -13.667 1.00 95.94 577 PRO A O 1
ATOM 4665 N N . VAL A 1 578 ? 29.062 4.983 -12.916 1.00 94.94 578 VAL A N 1
ATOM 4666 C CA . VAL A 1 578 ? 29.575 3.703 -12.407 1.00 94.94 578 VAL A CA 1
ATOM 4667 C C . VAL A 1 578 ? 28.774 3.279 -11.176 1.00 94.94 578 VAL A C 1
ATOM 4669 O O . VAL A 1 578 ? 28.709 4.018 -10.189 1.00 94.94 578 VAL A O 1
ATOM 4672 N N . VAL A 1 579 ? 28.202 2.078 -11.227 1.00 95.31 579 VAL A N 1
ATOM 4673 C CA . VAL A 1 579 ? 27.381 1.486 -10.164 1.00 95.31 579 VAL A CA 1
ATOM 4674 C C . VAL A 1 579 ? 27.963 0.160 -9.686 1.00 95.31 579 VAL A C 1
ATOM 4676 O O . VAL A 1 579 ? 28.754 -0.486 -10.371 1.00 95.31 579 VAL A O 1
ATOM 4679 N N . SER A 1 580 ? 27.569 -0.261 -8.485 1.00 93.31 580 SER A N 1
ATOM 4680 C CA . SER A 1 580 ? 27.960 -1.571 -7.970 1.00 93.31 580 SER A CA 1
ATOM 4681 C C . SER A 1 580 ? 27.222 -2.697 -8.688 1.00 93.31 580 SER A C 1
ATOM 4683 O O . SER A 1 580 ? 26.027 -2.601 -8.960 1.00 93.31 580 SER A O 1
ATOM 4685 N N . ARG A 1 581 ? 27.897 -3.839 -8.853 1.00 91.62 581 ARG A N 1
ATOM 4686 C CA . ARG A 1 581 ? 27.295 -5.098 -9.323 1.00 91.62 581 ARG A CA 1
ATOM 4687 C C . ARG A 1 581 ? 26.135 -5.607 -8.461 1.00 91.62 581 ARG A C 1
ATOM 4689 O O . ARG A 1 581 ? 25.443 -6.523 -8.886 1.00 91.62 581 ARG A O 1
ATOM 4696 N N . ASN A 1 582 ? 25.968 -5.102 -7.237 1.00 91.62 582 ASN A N 1
ATOM 4697 C CA . ASN A 1 582 ? 24.866 -5.496 -6.358 1.00 91.62 582 ASN A CA 1
ATOM 4698 C C . ASN A 1 582 ? 23.557 -4.754 -6.640 1.00 91.62 582 ASN A C 1
ATOM 4700 O O . ASN A 1 582 ? 22.523 -5.216 -6.166 1.00 91.62 582 ASN A O 1
ATOM 4704 N N . LEU A 1 583 ? 23.604 -3.652 -7.393 1.00 94.75 583 LEU A N 1
ATOM 4705 C CA . LEU A 1 583 ? 22.419 -2.874 -7.725 1.00 94.75 583 LEU A CA 1
ATOM 4706 C C . LEU A 1 583 ? 21.435 -3.739 -8.523 1.00 94.75 583 LEU A C 1
ATOM 4708 O O . LEU A 1 583 ? 21.838 -4.429 -9.458 1.00 94.75 583 LEU A O 1
ATOM 4712 N N . GLU A 1 584 ? 20.153 -3.708 -8.159 1.00 93.25 584 GLU A N 1
ATOM 4713 C CA . GLU A 1 584 ? 19.112 -4.501 -8.825 1.00 93.25 584 GLU A CA 1
ATOM 4714 C C . GLU A 1 584 ? 18.265 -3.657 -9.780 1.00 93.25 584 GLU A C 1
ATOM 4716 O O . GLU A 1 584 ? 17.875 -4.152 -10.838 1.00 93.25 584 GLU A O 1
ATOM 4721 N N . ASN A 1 585 ? 18.031 -2.384 -9.449 1.00 92.94 585 ASN A N 1
ATOM 4722 C CA . ASN A 1 585 ? 17.201 -1.481 -10.246 1.00 92.94 585 ASN A CA 1
ATOM 4723 C C . ASN A 1 585 ? 17.926 -0.155 -10.505 1.00 92.94 585 ASN A C 1
ATOM 4725 O O . ASN A 1 585 ? 18.290 0.550 -9.559 1.00 92.94 585 ASN A O 1
ATOM 4729 N N . LEU A 1 586 ? 18.105 0.189 -11.783 1.00 95.62 586 LEU A N 1
ATOM 4730 C CA . LEU A 1 586 ? 18.678 1.461 -12.218 1.00 95.62 586 LEU A CA 1
ATOM 4731 C C . LEU A 1 586 ? 17.760 2.159 -13.223 1.00 95.62 586 LEU A C 1
ATOM 4733 O O . LEU A 1 586 ? 17.508 1.653 -14.318 1.00 95.62 586 LEU A O 1
ATOM 4737 N N . TYR A 1 587 ? 17.316 3.357 -12.855 1.00 95.81 587 TYR A N 1
ATOM 4738 C CA . TYR A 1 587 ? 16.465 4.200 -13.689 1.00 95.81 587 TYR A CA 1
ATOM 4739 C C . TYR A 1 587 ? 17.250 5.415 -14.181 1.00 95.81 587 TYR A C 1
ATOM 4741 O O . TYR A 1 587 ? 17.725 6.226 -13.383 1.00 95.81 587 TYR A O 1
ATOM 4749 N N . LEU A 1 588 ? 17.410 5.527 -15.497 1.00 96.88 588 LEU A N 1
ATOM 4750 C CA . LEU A 1 588 ? 18.158 6.586 -16.179 1.00 96.88 588 LEU A CA 1
ATOM 4751 C C . LEU A 1 588 ? 17.356 7.209 -17.332 1.00 96.88 588 LEU A C 1
ATOM 4753 O O . LEU A 1 588 ? 17.901 8.027 -18.077 1.00 96.88 588 LEU A O 1
ATOM 4757 N N . GLN A 1 589 ? 16.072 6.874 -17.472 1.00 93.50 589 GLN A N 1
ATOM 4758 C CA . GLN A 1 589 ? 15.225 7.389 -18.543 1.00 93.50 589 GLN A CA 1
ATOM 4759 C C . GLN A 1 589 ? 15.104 8.915 -18.514 1.00 93.50 589 GLN A C 1
ATOM 4761 O O . GLN A 1 589 ? 15.202 9.535 -17.451 1.00 93.50 589 GLN A O 1
ATOM 4766 N N . ALA A 1 590 ? 14.871 9.520 -19.678 1.00 95.50 590 ALA A N 1
ATOM 4767 C CA . ALA A 1 590 ? 14.750 10.968 -19.847 1.00 95.50 590 ALA A CA 1
ATOM 4768 C C . ALA A 1 590 ? 15.981 11.759 -19.345 1.00 95.50 590 ALA A C 1
ATOM 4770 O O . ALA A 1 590 ? 15.853 12.729 -18.596 1.00 95.50 590 ALA A O 1
ATOM 4771 N N . ASN A 1 591 ? 17.183 11.335 -19.744 1.00 97.62 591 ASN A N 1
ATOM 4772 C CA . ASN A 1 591 ? 18.443 12.065 -19.554 1.00 97.62 591 ASN A CA 1
ATOM 4773 C C . ASN A 1 591 ? 19.002 12.521 -20.926 1.00 97.62 591 ASN A C 1
ATOM 4775 O O . ASN A 1 591 ? 18.240 12.759 -21.860 1.00 97.62 591 ASN A O 1
ATOM 4779 N N . LYS A 1 592 ? 20.321 12.716 -21.047 1.00 97.38 592 LYS A N 1
ATOM 4780 C CA . LYS A 1 592 ? 21.029 13.075 -22.290 1.00 97.38 592 LYS A CA 1
ATOM 4781 C C . LYS A 1 592 ? 22.146 12.081 -22.616 1.00 97.38 592 LYS A C 1
ATOM 4783 O O . LYS A 1 592 ? 23.192 12.465 -23.137 1.00 97.38 592 LYS A O 1
ATOM 4788 N N . ILE A 1 593 ? 21.969 10.818 -22.231 1.00 96.94 593 ILE A N 1
ATOM 4789 C CA . ILE A 1 593 ? 23.010 9.794 -22.345 1.00 96.94 593 ILE A CA 1
ATOM 4790 C C . ILE A 1 593 ? 23.238 9.466 -23.819 1.00 96.94 593 ILE A C 1
ATOM 4792 O O . ILE A 1 593 ? 22.283 9.131 -24.512 1.00 96.94 593 ILE A O 1
ATOM 4796 N N . LYS A 1 594 ? 24.492 9.563 -24.277 1.00 93.81 594 LYS A N 1
ATOM 4797 C CA . LYS A 1 594 ? 24.880 9.377 -25.692 1.00 93.81 594 LYS A CA 1
ATOM 4798 C C . LYS A 1 594 ? 25.607 8.065 -25.967 1.00 93.81 594 LYS A C 1
ATOM 4800 O O . LYS A 1 594 ? 25.590 7.580 -27.090 1.00 93.81 594 LYS A O 1
ATOM 4805 N N . GLU A 1 595 ? 26.292 7.521 -24.964 1.00 92.25 595 GLU A N 1
ATOM 4806 C CA . GLU A 1 595 ? 27.154 6.348 -25.115 1.00 92.25 595 GLU A CA 1
ATOM 4807 C C . GLU A 1 595 ? 26.850 5.291 -24.051 1.00 92.25 595 GLU A C 1
ATOM 4809 O O . GLU A 1 595 ? 26.634 5.610 -22.876 1.00 92.25 595 GLU A O 1
ATOM 4814 N N . PHE A 1 596 ? 26.858 4.019 -24.462 1.00 93.06 596 PHE A N 1
ATOM 4815 C CA . PHE A 1 596 ? 26.771 2.893 -23.541 1.00 93.06 596 PHE A CA 1
ATOM 4816 C C . PHE A 1 596 ? 28.168 2.503 -23.061 1.00 93.06 596 PHE A C 1
ATOM 4818 O O . PHE A 1 596 ? 29.035 2.162 -23.863 1.00 93.06 596 PHE A O 1
ATOM 4825 N N . SER A 1 597 ? 28.381 2.493 -21.746 1.00 90.44 597 SER A N 1
ATOM 4826 C CA . SER A 1 597 ? 29.652 2.078 -21.152 1.00 90.44 597 SER A CA 1
ATOM 4827 C C . SER A 1 597 ? 29.466 0.825 -20.304 1.00 90.44 597 SER A C 1
ATOM 4829 O O . SER A 1 597 ? 28.959 0.884 -19.185 1.00 90.44 597 SER A O 1
ATOM 4831 N N . LEU A 1 598 ? 29.915 -0.325 -20.814 1.00 89.56 598 LEU A N 1
ATOM 4832 C CA . LEU A 1 598 ? 29.821 -1.605 -20.101 1.00 89.56 598 LEU A CA 1
ATOM 4833 C C . LEU A 1 598 ? 30.621 -1.608 -18.784 1.00 89.56 598 LEU A C 1
ATOM 4835 O O . LEU A 1 598 ? 30.217 -2.237 -17.802 1.00 89.56 598 LEU A O 1
ATOM 4839 N N . SER A 1 599 ? 31.718 -0.845 -18.735 1.00 89.88 599 SER A N 1
ATOM 4840 C CA . SER A 1 599 ? 32.557 -0.688 -17.541 1.00 89.88 599 SER A CA 1
ATOM 4841 C C . SER A 1 599 ? 31.851 0.035 -16.390 1.00 89.88 599 SER A C 1
ATOM 4843 O O . SER A 1 599 ? 32.287 -0.077 -15.244 1.00 89.88 599 SER A O 1
ATOM 4845 N N . SER A 1 600 ? 30.732 0.721 -16.659 1.00 92.12 600 SER A N 1
ATOM 4846 C CA . SER A 1 600 ? 29.888 1.318 -15.619 1.00 92.12 600 SER A CA 1
ATOM 4847 C C . SER A 1 600 ? 29.150 0.269 -14.779 1.00 92.12 600 SER A C 1
ATOM 4849 O O . SER A 1 600 ? 28.685 0.596 -13.689 1.00 92.12 600 SER A O 1
ATOM 4851 N N . PHE A 1 601 ? 29.068 -0.981 -15.250 1.00 91.88 601 PHE A N 1
ATOM 4852 C CA . PHE A 1 601 ? 28.346 -2.073 -14.589 1.00 91.88 601 PHE A CA 1
ATOM 4853 C C . PHE A 1 601 ? 29.258 -3.216 -14.123 1.00 91.88 601 PHE A C 1
ATOM 4855 O O . PHE A 1 601 ? 29.024 -3.790 -13.058 1.00 91.88 601 PHE A O 1
ATOM 4862 N N . CYS A 1 602 ? 30.287 -3.556 -14.908 1.00 86.31 602 CYS A N 1
ATOM 4863 C CA . CYS A 1 602 ? 31.226 -4.639 -14.609 1.00 86.31 602 CYS A CA 1
ATOM 4864 C C . CYS A 1 602 ? 32.673 -4.208 -14.882 1.00 86.31 602 CYS A C 1
ATOM 4866 O O . CYS A 1 602 ? 32.987 -3.726 -15.966 1.00 86.31 602 CYS A O 1
ATOM 4868 N N . SER A 1 603 ? 33.579 -4.435 -13.925 1.00 76.94 603 SER A N 1
ATOM 4869 C CA . SER A 1 603 ? 35.017 -4.170 -14.095 1.00 76.94 603 SER A CA 1
ATOM 4870 C C . SER A 1 603 ? 35.740 -5.251 -14.903 1.00 76.94 603 SER A C 1
ATOM 4872 O O . SER A 1 603 ? 36.745 -4.968 -15.547 1.00 76.94 603 SER A O 1
ATOM 4874 N N . THR A 1 604 ? 35.243 -6.487 -14.861 1.00 72.50 604 THR A N 1
ATOM 4875 C CA . THR A 1 604 ? 35.748 -7.638 -15.618 1.00 72.50 604 THR A CA 1
ATOM 4876 C C . THR A 1 604 ? 34.563 -8.434 -16.152 1.00 72.50 604 THR A C 1
ATOM 4878 O O . THR A 1 604 ? 33.541 -8.548 -15.476 1.00 72.50 604 THR A O 1
ATOM 4881 N N . ILE A 1 605 ? 34.684 -8.961 -17.371 1.00 64.75 605 ILE A N 1
ATOM 4882 C CA . ILE A 1 605 ? 33.657 -9.796 -18.001 1.00 64.75 605 ILE A CA 1
ATOM 4883 C C . ILE A 1 605 ? 34.105 -11.249 -17.831 1.00 64.75 605 ILE A C 1
ATOM 4885 O O . ILE A 1 605 ? 34.987 -11.713 -18.549 1.00 64.75 605 ILE A O 1
ATOM 4889 N N . ASP A 1 606 ? 33.538 -11.958 -16.857 1.00 64.69 606 ASP A N 1
ATOM 4890 C CA . ASP A 1 606 ? 33.751 -13.398 -16.681 1.00 64.69 606 ASP A CA 1
ATOM 4891 C C . ASP A 1 606 ? 32.438 -14.106 -16.292 1.00 64.69 606 ASP A C 1
ATOM 4893 O O . ASP A 1 606 ? 31.452 -13.464 -15.930 1.00 64.69 606 ASP A O 1
ATOM 4897 N N . MET A 1 607 ? 32.386 -15.44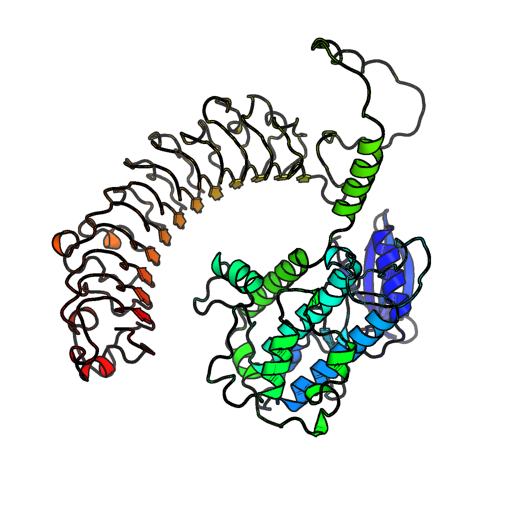2 -16.384 1.00 62.25 607 MET A N 1
ATOM 4898 C CA . MET A 1 607 ? 31.141 -16.205 -16.165 1.00 62.25 607 MET A CA 1
ATOM 4899 C C . MET A 1 607 ? 30.599 -16.134 -14.721 1.00 62.25 607 MET A C 1
ATOM 4901 O O . MET A 1 607 ? 29.428 -16.463 -14.483 1.00 62.25 607 MET A O 1
ATOM 4905 N N . THR A 1 608 ? 31.429 -15.701 -13.768 1.00 68.69 608 THR A N 1
ATOM 4906 C CA . THR A 1 608 ? 31.143 -15.656 -12.324 1.00 68.69 608 THR A CA 1
ATOM 4907 C C . THR A 1 608 ? 30.889 -14.236 -11.799 1.00 68.69 608 THR A C 1
ATOM 4909 O O . THR A 1 608 ? 30.196 -14.053 -10.794 1.00 68.69 608 THR A O 1
ATOM 4912 N N . ASN A 1 609 ? 31.369 -13.214 -12.510 1.00 73.31 609 ASN A N 1
ATOM 4913 C CA . ASN A 1 609 ? 31.304 -11.805 -12.150 1.00 73.31 609 ASN A CA 1
ATOM 4914 C C . ASN A 1 609 ? 30.404 -11.039 -13.120 1.00 73.31 609 ASN A C 1
ATOM 4916 O O . ASN A 1 609 ? 30.827 -10.546 -14.159 1.00 73.31 609 ASN A O 1
ATOM 4920 N N . PHE A 1 610 ? 29.137 -10.931 -12.733 1.00 84.12 610 PHE A N 1
ATOM 4921 C CA . PHE A 1 610 ? 28.071 -10.275 -13.482 1.00 84.12 610 PHE A CA 1
ATOM 4922 C C . PHE A 1 610 ? 27.260 -9.368 -12.550 1.00 84.12 610 PHE A C 1
ATOM 4924 O O . PHE A 1 610 ? 27.297 -9.520 -11.319 1.00 84.12 610 PHE A O 1
ATOM 4931 N N . SER A 1 611 ? 26.536 -8.424 -13.144 1.00 91.00 611 SER A N 1
ATOM 4932 C CA . SER A 1 611 ? 25.655 -7.508 -12.428 1.00 91.00 611 SER A CA 1
ATOM 4933 C C . SER A 1 611 ? 24.376 -8.208 -11.968 1.00 91.00 611 SER A C 1
ATOM 4935 O O . SER A 1 611 ? 23.817 -9.059 -12.665 1.00 91.00 611 SER A O 1
ATOM 4937 N N . LYS A 1 612 ? 23.884 -7.833 -10.785 1.00 92.12 612 LYS A N 1
ATOM 4938 C CA . LYS A 1 612 ? 22.584 -8.260 -10.262 1.00 92.12 612 LYS A CA 1
ATOM 4939 C C . LYS A 1 612 ? 21.415 -7.464 -10.840 1.00 92.12 612 LYS A C 1
ATOM 4941 O O . LYS A 1 612 ? 20.283 -7.843 -10.535 1.00 92.12 612 LYS A O 1
ATOM 4946 N N . LEU A 1 613 ? 21.683 -6.442 -11.661 1.00 91.69 613 LEU A N 1
ATOM 4947 C CA . LEU A 1 613 ? 20.674 -5.616 -12.321 1.00 91.69 613 LEU A CA 1
ATOM 4948 C C . LEU A 1 613 ? 19.616 -6.490 -12.992 1.00 91.69 613 LEU A C 1
ATOM 4950 O O . LEU A 1 613 ? 19.934 -7.373 -13.785 1.00 91.69 613 LEU A O 1
ATOM 4954 N N . ARG A 1 614 ? 18.358 -6.221 -12.656 1.00 89.75 614 ARG A N 1
ATOM 4955 C CA . ARG A 1 614 ? 17.169 -6.812 -13.276 1.00 89.75 614 ARG A CA 1
ATOM 4956 C C . ARG A 1 614 ? 16.439 -5.793 -14.139 1.00 89.75 614 ARG A C 1
ATOM 4958 O O . ARG A 1 614 ? 15.877 -6.155 -15.165 1.00 89.75 614 ARG A O 1
ATOM 4965 N N . MET A 1 615 ? 16.479 -4.527 -13.722 1.00 86.38 615 MET A N 1
ATOM 4966 C CA . MET A 1 615 ? 15.828 -3.411 -14.395 1.00 86.38 615 MET A CA 1
ATOM 4967 C C . MET A 1 615 ? 16.858 -2.341 -14.755 1.00 86.38 615 MET A C 1
ATOM 4969 O O . MET A 1 615 ? 17.501 -1.780 -13.865 1.00 86.38 615 MET A O 1
ATOM 4973 N N . LEU A 1 616 ? 16.984 -2.048 -16.050 1.00 92.00 616 LEU A N 1
ATOM 4974 C CA . LEU A 1 616 ? 17.759 -0.927 -16.576 1.00 92.00 616 LEU A CA 1
ATOM 4975 C C . LEU A 1 616 ? 16.892 -0.142 -17.562 1.00 92.00 616 LEU A C 1
ATOM 4977 O O . LEU A 1 616 ? 16.578 -0.631 -18.644 1.00 92.00 616 LEU A O 1
ATOM 4981 N N . ARG A 1 617 ? 16.524 1.080 -17.177 1.00 88.44 617 ARG A N 1
ATOM 4982 C CA . ARG A 1 617 ? 15.708 1.986 -17.994 1.00 88.44 617 ARG A CA 1
ATOM 4983 C C . ARG A 1 617 ? 16.572 3.093 -18.576 1.00 88.44 617 ARG A C 1
ATOM 4985 O O . ARG A 1 617 ? 17.109 3.900 -17.819 1.00 88.44 617 ARG A O 1
ATOM 4992 N N . LEU A 1 618 ? 16.708 3.125 -19.896 1.00 93.50 618 LEU A N 1
ATOM 4993 C CA . LEU A 1 618 ? 17.472 4.114 -20.661 1.00 93.50 618 LEU A CA 1
ATOM 4994 C C . LEU A 1 618 ? 16.604 4.855 -21.690 1.00 93.50 618 LEU A C 1
ATOM 4996 O O . LEU A 1 618 ? 17.135 5.688 -22.420 1.00 93.50 618 LEU A O 1
ATOM 5000 N N . ASP A 1 619 ? 15.290 4.632 -21.708 1.00 89.44 619 ASP A N 1
ATOM 5001 C CA . ASP A 1 619 ? 14.372 5.241 -22.666 1.00 89.44 619 ASP A CA 1
ATOM 5002 C C . ASP A 1 619 ? 14.402 6.773 -22.628 1.00 89.44 619 ASP A C 1
ATOM 5004 O O . ASP A 1 619 ? 14.691 7.399 -21.604 1.00 89.44 619 ASP A O 1
ATOM 5008 N N . ALA A 1 620 ? 14.098 7.398 -23.765 1.00 91.31 620 ALA A N 1
ATOM 5009 C CA . ALA A 1 620 ? 14.107 8.855 -23.917 1.00 91.31 620 ALA A CA 1
ATOM 5010 C C . ALA A 1 620 ? 15.474 9.507 -23.602 1.00 91.31 620 ALA A C 1
ATOM 5012 O O . ALA A 1 620 ? 15.533 10.608 -23.053 1.00 91.31 620 ALA A O 1
ATOM 5013 N N . ASN A 1 621 ? 16.570 8.831 -23.956 1.00 94.62 621 ASN A N 1
ATOM 5014 C CA . ASN A 1 621 ? 17.923 9.395 -24.001 1.00 94.62 621 ASN A CA 1
ATOM 5015 C C . ASN A 1 621 ? 18.376 9.654 -25.455 1.00 94.62 621 ASN A C 1
ATOM 5017 O O . ASN A 1 621 ? 17.592 9.544 -26.393 1.00 94.62 621 ASN A O 1
ATOM 5021 N N . GLU A 1 622 ? 19.646 10.026 -25.646 1.00 93.50 622 GLU A N 1
ATOM 5022 C CA . GLU A 1 622 ? 20.277 10.217 -26.965 1.00 93.50 622 GLU A CA 1
ATOM 5023 C C . GLU A 1 622 ? 20.999 8.942 -27.464 1.00 93.50 622 GLU A C 1
ATOM 5025 O O . GLU A 1 622 ? 21.705 8.980 -28.470 1.00 93.50 622 GLU A O 1
ATOM 5030 N N . ILE A 1 623 ? 20.823 7.820 -26.761 1.00 92.94 623 ILE A N 1
ATOM 5031 C CA . ILE A 1 623 ? 21.368 6.494 -27.069 1.00 92.94 623 ILE A CA 1
ATOM 5032 C C . ILE A 1 623 ? 20.328 5.661 -27.828 1.00 92.94 623 ILE A C 1
ATOM 5034 O O . ILE A 1 623 ? 19.129 5.802 -27.612 1.00 92.94 623 ILE A O 1
ATOM 5038 N N . SER A 1 624 ? 20.778 4.767 -28.705 1.00 87.81 624 SER A N 1
ATOM 5039 C CA . SER A 1 624 ? 19.921 3.826 -29.426 1.00 87.81 624 SER A CA 1
ATOM 5040 C C . SER A 1 624 ? 20.348 2.373 -29.206 1.00 87.81 624 SER A C 1
ATOM 5042 O O . SER A 1 624 ? 21.481 2.093 -28.821 1.00 87.81 624 SER A O 1
ATOM 5044 N N . ALA A 1 625 ? 19.460 1.415 -29.489 1.00 85.56 625 ALA A N 1
ATOM 5045 C CA . ALA A 1 625 ? 19.735 -0.012 -29.274 1.00 85.56 625 ALA A CA 1
ATOM 5046 C C . ALA A 1 625 ? 20.988 -0.535 -30.008 1.00 85.56 625 ALA A C 1
ATOM 5048 O O . ALA A 1 625 ? 21.651 -1.444 -29.520 1.00 85.56 625 ALA A O 1
ATOM 5049 N N . ARG A 1 626 ? 21.350 0.062 -31.153 1.00 86.75 626 ARG A N 1
ATOM 5050 C CA . ARG A 1 626 ? 22.576 -0.270 -31.912 1.00 86.75 626 ARG A CA 1
ATOM 5051 C C . ARG A 1 626 ? 23.871 0.145 -31.209 1.00 86.75 626 ARG A C 1
ATOM 5053 O O . ARG A 1 626 ? 24.928 -0.365 -31.561 1.00 86.75 626 ARG A O 1
ATOM 5060 N N . ASP A 1 627 ? 23.790 1.062 -30.249 1.00 88.75 627 ASP A N 1
ATOM 5061 C CA . ASP A 1 627 ? 24.944 1.559 -29.500 1.00 88.75 627 ASP A CA 1
ATOM 5062 C C . ASP A 1 627 ? 25.263 0.659 -28.291 1.00 88.75 627 ASP A C 1
ATOM 5064 O O . ASP A 1 627 ? 26.261 0.879 -27.606 1.00 88.75 627 ASP A O 1
ATOM 5068 N N . ILE A 1 628 ? 24.429 -0.356 -28.020 1.00 90.19 628 ILE A N 1
ATOM 5069 C CA . ILE A 1 628 ? 24.624 -1.334 -26.946 1.00 90.19 628 ILE A CA 1
ATOM 5070 C C . ILE A 1 628 ? 25.463 -2.509 -27.482 1.00 90.19 628 ILE A C 1
ATOM 5072 O O . ILE A 1 628 ? 24.987 -3.249 -28.347 1.00 90.19 628 ILE A O 1
ATOM 5076 N N . PRO A 1 629 ? 26.689 -2.738 -26.970 1.00 88.88 629 PRO A N 1
ATOM 5077 C CA . PRO A 1 629 ? 27.536 -3.842 -27.420 1.00 88.88 629 PRO A CA 1
ATOM 5078 C C . PRO A 1 629 ? 26.920 -5.208 -27.104 1.00 88.88 629 PRO A C 1
ATOM 5080 O O . PRO A 1 629 ? 26.320 -5.385 -26.039 1.00 88.88 629 PRO A O 1
ATOM 5083 N N . ALA A 1 630 ? 27.127 -6.201 -27.972 1.00 85.69 630 ALA A N 1
ATOM 5084 C CA . ALA A 1 630 ? 26.603 -7.557 -27.779 1.00 85.69 630 ALA A CA 1
ATOM 5085 C C . ALA A 1 630 ? 27.149 -8.223 -26.501 1.00 85.69 630 ALA A C 1
ATOM 5087 O O . ALA A 1 630 ? 26.455 -8.998 -25.842 1.00 85.69 630 ALA A O 1
ATOM 5088 N N . GLU A 1 631 ? 28.369 -7.864 -26.092 1.00 86.06 631 GLU A N 1
ATOM 5089 C CA . GLU A 1 631 ? 29.027 -8.357 -24.881 1.00 86.06 631 GLU A CA 1
ATOM 5090 C C . GLU A 1 631 ? 28.307 -7.918 -23.595 1.00 86.06 631 GLU A C 1
ATOM 5092 O O . GLU A 1 631 ? 28.522 -8.497 -22.526 1.00 86.06 631 GLU A O 1
ATOM 5097 N N . THR A 1 632 ? 27.399 -6.940 -23.690 1.00 87.62 632 THR A N 1
ATOM 5098 C CA . THR A 1 632 ? 26.528 -6.514 -22.588 1.00 87.62 632 THR A CA 1
ATOM 5099 C C . THR A 1 632 ? 25.709 -7.678 -22.035 1.00 87.62 632 THR A C 1
ATOM 5101 O O . THR A 1 632 ? 25.495 -7.743 -20.823 1.00 87.62 632 THR A O 1
ATOM 5104 N N . ALA A 1 633 ? 25.344 -8.652 -22.879 1.00 84.94 633 ALA A N 1
ATOM 5105 C CA . ALA A 1 633 ? 24.615 -9.849 -22.470 1.00 84.94 633 ALA A CA 1
ATOM 5106 C C . ALA A 1 633 ? 25.365 -10.697 -21.424 1.00 84.94 633 ALA A C 1
ATOM 5108 O O . ALA A 1 633 ? 24.723 -11.379 -20.630 1.00 84.94 633 ALA A O 1
ATOM 5109 N N . TYR A 1 634 ? 26.702 -10.639 -21.365 1.00 86.44 634 TYR A N 1
ATOM 5110 C CA . TYR A 1 634 ? 27.478 -11.377 -20.360 1.00 86.44 634 TYR A CA 1
ATOM 5111 C C . TYR A 1 634 ? 27.422 -10.708 -18.979 1.00 86.44 634 TYR A C 1
ATOM 5113 O O . TYR A 1 634 ? 27.222 -11.382 -17.967 1.00 86.44 634 TYR A O 1
ATOM 5121 N N . CYS A 1 635 ? 27.561 -9.380 -18.931 1.00 89.50 635 CYS A N 1
ATOM 5122 C CA . CYS A 1 635 ? 27.545 -8.608 -17.682 1.00 89.50 635 CYS A CA 1
ATOM 5123 C C . CYS A 1 635 ? 26.123 -8.391 -17.143 1.00 89.50 635 CYS A C 1
ATOM 5125 O O . CYS A 1 635 ? 25.892 -8.539 -15.943 1.00 89.50 635 CYS A O 1
ATOM 5127 N N . LEU A 1 636 ? 25.166 -8.052 -18.014 1.00 91.00 636 LEU A N 1
ATOM 5128 C CA . LEU A 1 636 ? 23.784 -7.702 -17.668 1.00 91.00 636 LEU A CA 1
ATOM 5129 C C . LEU A 1 636 ? 22.799 -8.851 -17.928 1.00 91.00 636 LEU A C 1
ATOM 5131 O O . LEU A 1 636 ? 21.624 -8.620 -18.184 1.00 91.00 636 LEU A O 1
ATOM 5135 N N . ARG A 1 637 ? 23.248 -10.106 -17.814 1.00 87.44 637 ARG A N 1
ATOM 5136 C CA . ARG A 1 637 ? 22.452 -11.310 -18.129 1.00 87.44 637 ARG A CA 1
ATOM 5137 C C . ARG A 1 637 ? 21.124 -11.468 -17.377 1.00 87.44 637 ARG A C 1
ATOM 5139 O O . ARG A 1 637 ? 20.311 -12.301 -17.757 1.00 87.44 637 ARG A O 1
ATOM 5146 N N . ARG A 1 638 ? 20.934 -10.746 -16.267 1.00 87.00 638 ARG A N 1
ATOM 5147 C CA . ARG A 1 638 ? 19.695 -10.754 -15.468 1.00 87.00 638 ARG A CA 1
ATOM 5148 C C . ARG A 1 638 ? 18.706 -9.660 -15.873 1.00 87.00 638 ARG A C 1
ATOM 5150 O O . ARG A 1 638 ? 17.575 -9.686 -15.394 1.00 87.00 638 ARG A O 1
ATOM 5157 N N . VAL A 1 639 ? 19.123 -8.711 -16.709 1.00 85.25 639 VAL A N 1
ATOM 5158 C CA . VAL A 1 639 ? 18.253 -7.650 -17.210 1.00 85.25 639 VAL A CA 1
ATOM 5159 C C . VAL A 1 639 ? 17.352 -8.256 -18.277 1.00 85.25 639 VAL A C 1
ATOM 5161 O O . VAL A 1 639 ? 17.834 -8.684 -19.321 1.00 85.25 639 VAL A O 1
ATOM 5164 N N . ALA A 1 640 ? 16.050 -8.323 -17.995 1.00 70.69 640 ALA A N 1
ATOM 5165 C CA . ALA A 1 640 ? 15.083 -8.935 -18.907 1.00 70.69 640 ALA A CA 1
ATOM 5166 C C . ALA A 1 640 ? 14.930 -8.128 -20.207 1.00 70.69 640 ALA A C 1
ATOM 5168 O O . ALA A 1 640 ? 14.780 -8.701 -21.283 1.00 70.69 640 ALA A O 1
ATOM 5169 N N . PHE A 1 641 ? 14.995 -6.799 -20.102 1.00 65.69 641 PHE A N 1
ATOM 5170 C CA . PHE A 1 641 ? 14.925 -5.879 -21.229 1.00 65.69 641 PHE A CA 1
ATOM 5171 C C . PHE A 1 641 ? 15.673 -4.582 -20.904 1.00 65.69 641 PHE A C 1
ATOM 5173 O O . PHE A 1 641 ? 15.620 -4.106 -19.768 1.00 65.69 641 PHE A O 1
ATOM 5180 N N . ILE A 1 642 ? 16.374 -4.023 -21.893 1.00 76.00 642 ILE A N 1
ATOM 5181 C CA . ILE A 1 642 ? 16.936 -2.671 -21.818 1.00 76.00 642 ILE A CA 1
ATOM 5182 C C . ILE A 1 642 ? 16.019 -1.781 -22.656 1.00 76.00 642 ILE A C 1
ATOM 5184 O O . ILE A 1 642 ? 16.073 -1.831 -23.883 1.00 76.00 642 ILE A O 1
ATOM 5188 N N . ASP A 1 643 ? 15.170 -0.997 -21.992 1.00 67.81 643 ASP A N 1
ATOM 5189 C CA . ASP A 1 643 ? 14.368 0.041 -22.650 1.00 67.81 643 ASP A CA 1
ATOM 5190 C C . ASP A 1 643 ? 15.322 1.171 -23.079 1.00 67.81 643 ASP A C 1
ATOM 5192 O O . ASP A 1 643 ? 15.908 1.804 -22.202 1.00 67.81 643 ASP A O 1
ATOM 5196 N N . VAL A 1 644 ? 15.507 1.408 -24.385 1.00 73.75 644 VAL A N 1
ATOM 5197 C CA . VAL A 1 644 ? 16.342 2.489 -24.970 1.00 73.75 644 VAL A CA 1
ATOM 5198 C C . VAL A 1 644 ? 15.540 3.359 -25.921 1.00 73.75 644 VAL A C 1
ATOM 5200 O O . VAL A 1 644 ? 14.795 2.784 -26.746 1.00 73.75 644 VAL A O 1
#

Nearest PDB structures (foldseek):
  2oza-assembly1_A  TM=9.013E-01  e=1.441E-34  Homo sapiens
  4tyh-assembly1_A  TM=8.304E-01  e=4.500E-35  Homo sapiens
  5mx0-assembly1_A  TM=9.610E-01  e=1.249E-30  Homo sapiens
  6tca-assembly3_E  TM=9.084E-01  e=4.964E-33  Homo sapiens
  6tca-assembly4_G  TM=8.881E-01  e=8.254E-34  Homo sapiens

InterPro domains:
  IPR000372 Leucine-rich repeat N-terminal domain [PF01462] (343-372)
  IPR000372 Leucine-rich repeat N-terminal domain [SM00013] (343-377)
  IPR000719 Protein kinase domain [PF00069] (2-254)
  IPR000719 Protein kinase domain [PS50011] (1-254)
  IPR000719 Protein kinase domain [SM00220] (2-254)
  IPR001611 Leucine-rich repeat [PF13855] (374-435)
  IPR001611 Leucine-rich repeat [PF13855] (446-503)
  IPR001611 Leucine-rich repeat [PS51450] (562-583)
  IPR003591 Leucine-rich repeat, typical subtype [SM00369] (373-395)
  IPR003591 Leucine-rich repeat, typical subtype [SM00369] (422-445)
  IPR003591 Leucine-rich repeat, typical subtype [SM00369] (447-466)
  IPR003591 Leucine-rich repeat, typical subtype [SM00369] (467-489)
  IPR003591 Leucine-rich repeat, typical subtype [SM00369] (490-513)
  IPR003591 Leucine-rich repeat, typical subtype [SM00369] (514-534)
  IPR003591 Leucine-rich repeat, typical subtype [SM00369] (560-582)
  IPR003591 Leucine-rich repeat, typical subtype [SM00369] (610-635)
  IPR008271 Serine/threonine-protein kinase, active site [PS00108] (111-123)
  IPR011009 Protein kinase-like domain superfamily [SSF56112] (2-294)
  IPR027442 MAP kinase activated protein kinase, C-terminal [G3DSA:4.10.1170.10] (262-302)
  IPR032675 Leucine-rich repeat domain superfamily [G3DSA:3.80.10.10] (340-438)

pLDDT: mean 81.0, std 20.58, range [24.92, 98.38]

Organism: Lates japonicus (NCBI:txid270547)

Secondary structure (DSSP, 8-state):
--TT-EEEEEE-TTT--EEEEEEEE-SHHHHHHHHHHHHHTTSTTBPPEEEEEEEEETTEEEEEEEEE--TTEEHHHHHHTTTTSPPBHHHHHHHHHHHHHHHHHHHHTTEE-S---GGGEEES-SSTTPPEEE--GGG-EE---TT--S------S---GGGS-THHHHHHHHHHHHHHHHHHHHHSS-TT--TT--S--HHHHHHHHHT-----TTTTSSS-HHHHHHHHHHT-SSGGGSPPHHHHHTSHHHHTGGGS--PBPSHHHHHHHTHHHHHHHHHHHHHHHHHHS--HHHHHHHHHHHHHTTT-----------TTGGG--S----S----------TTSB--TTSTTEEE-TTS--SSPPP--TT--EEE--SS----B-TTTTTT-TT--EEE--SS--BGGGB-TTTTTT-TT--EEE--SSB-SBPPSS--TT-SEEE--SS---B--TTTTTT-TT--EEE--SS------STTTT-TT--EEE--SS--SS--S---TT--EEE--SS------TTHHHH-TT--EEE--SS---GGGS-TTTB--TT-SEEE--SS--SBPPPB-TT--EEE--SS---B--GGGT-SS--SS------EEE-TTSS--GGGS-TTHHHHSTT-S-EE-

Radius of gyration: 29.81 Å; Cα contacts (8 Å, |Δi|>4): 1324; chains: 1; bounding box: 81×77×74 Å

Mean predicted aligned error: 18.15 Å

Solvent-accessible surface area (backbone atoms only — not comparable to full-atom values): 34460 Å² total; per-residue (Å²): 128,63,96,84,31,55,77,41,85,45,61,44,87,88,82,64,46,68,32,28,34,38,42,35,64,65,44,77,66,47,52,48,24,51,52,55,42,50,74,46,24,84,40,87,28,28,60,30,60,75,47,79,42,85,46,76,55,97,89,36,59,25,37,40,37,31,25,68,46,58,70,24,40,38,54,64,59,55,48,49,71,51,72,91,59,73,49,27,50,24,58,44,23,52,53,51,36,43,55,45,52,34,51,41,53,34,51,73,73,33,32,27,52,52,61,65,48,67,90,30,30,33,18,46,33,81,53,95,84,42,52,60,21,41,51,76,40,85,61,40,43,75,54,72,82,79,84,68,92,76,84,90,76,94,83,90,92,80,84,61,78,85,77,64,58,73,61,56,40,38,52,33,38,40,31,33,33,50,22,47,52,53,43,24,58,50,42,33,53,63,63,65,65,60,101,74,82,55,86,84,51,84,59,40,66,50,25,55,71,66,50,59,62,78,77,60,76,73,49,40,69,78,54,57,68,68,59,55,52,50,36,58,36,23,51,36,61,55,51,90,73,28,51,49,61,70,59,51,52,66,31,62,66,40,62,41,30,88,77,38,56,76,46,71,37,43,17,38,61,40,42,61,76,38,55,84,53,50,62,54,52,53,55,50,53,57,55,52,41,64,72,57,50,80,64,60,78,63,51,58,56,51,54,57,50,56,63,58,63,71,72,76,81,76,87,79,90,87,81,93,83,75,98,66,77,91,75,79,87,85,86,83,86,91,77,88,83,90,70,88,77,75,80,58,50,89,85,40,47,56,49,83,92,43,67,38,35,39,45,42,49,65,64,68,37,55,55,74,68,75,45,48,49,73,30,26,35,40,36,45,26,50,25,50,23,38,33,40,60,60,64,47,44,66,62,18,40,56,22,30,35,44,36,42,27,42,28,44,32,30,53,90,43,42,38,67,56,40,45,52,64,26,66,51,25,33,35,43,37,44,26,38,26,49,24,47,40,75,70,59,55,60,42,45,48,28,28,38,44,33,48,19,42,26,49,29,41,55,73,56,72,66,63,53,62,73,21,38,57,21,29,37,42,36,45,23,40,26,48,33,46,68,64,70,66,39,46,55,66,26,63,44,23,31,37,42,36,45,24,40,28,47,26,46,57,73,64,89,33,70,37,59,48,26,28,34,43,36,42,28,42,27,46,29,34,46,54,64,77,56,50,51,73,71,27,69,48,33,24,38,43,34,43,24,40,28,52,34,31,60,91,24,48,47,87,51,47,56,51,41,76,49,32,38,35,43,32,50,19,39,28,51,29,48,58,70,70,38,38,29,39,52,27,30,36,40,37,43,26,39,28,46,27,54,58,71,59,66,68,22,47,36,94,57,89,47,101,86,48,51,27,52,27,41,41,43,36,39,30,66,34,65,41,51,74,87,58,52,61,79,70,47,55,63,31,42,63,55,35,81,55,74,46,78

Sequence (644 aa):
MGINGRVLEIFHKESGEKYALKMLQDSPEARREVELHWRVSPCPHIVPIIDVYENLYQGKKCLLVVMECMDGGELFSHIQDRGNHAFTEREASDIMKSVGEAILFLHSINIAHRDIKPENLLYTSKRPDALLKLTDFGFAKEITTLNSLATPCFTPYYVAPEVLGPEKYDRSCDMWSLGVIMYILLCGYPPFFSHHGLAISPGMKRRICNGQYEFPNPEWSDVSEEAKQLICRLLKTEPTQRMSITEFINHPWINQSVEVPQTPLHTSRVLHEEQEVWEKVKEEMTNALQTMRVDYMIMRTLVLLLIMGIVDLSIGQRYSQFHWLSHLRARRQHAGWQAEDVDCPLECDCPSTFPTAMYCHSRNLQHVPYVPSHIKYVYLQRNQITGIQDGVFDNATNLVWVVLFHNQLNSDKIGKNVFSKLKNLDRLLLDHNELTRVPPNLPKSITDLRLGHNKISKILPNSFEGMADLTTLQLQANVIEDIGGVFKGLKSLTMLDMRKNKLRKIPDSLPERLHQLYLEFNNIESVPAGFLTMYPKLQFFRLAHNKLTDKGLPSGVFNVSTLVELDLSFNKLEKIPVVSRNLENLYLQANKIKEFSLSSFCSTIDMTNFSKLRMLRLDANEISARDIPAETAYCLRRVAFIDV